Protein AF-A0AAV4ALD7-F1 (afdb_monomer_lite)

Radius of gyration: 32.78 Å; chains: 1; bounding box: 71×71×88 Å

Structure (mmCIF, N/CA/C/O backbone):
data_AF-A0AAV4ALD7-F1
#
_entry.id   AF-A0AAV4ALD7-F1
#
loop_
_atom_site.group_PDB
_atom_site.id
_atom_site.type_symbol
_atom_site.label_atom_id
_atom_site.label_alt_id
_atom_site.label_comp_id
_atom_site.label_asym_id
_atom_site.label_entity_id
_atom_site.label_seq_id
_atom_site.pdbx_PDB_ins_code
_atom_site.Cartn_x
_atom_site.Cartn_y
_atom_site.Cartn_z
_atom_site.occupancy
_atom_site.B_iso_or_equiv
_atom_site.auth_seq_id
_atom_site.auth_comp_id
_atom_site.auth_asym_id
_atom_site.auth_atom_id
_atom_site.pdbx_PDB_model_num
ATOM 1 N N . PHE A 1 1 ? 18.899 -15.306 -12.372 1.00 67.69 1 PHE A N 1
ATOM 2 C CA . PHE A 1 1 ? 19.197 -15.060 -13.792 1.00 67.69 1 PHE A CA 1
ATOM 3 C C . PHE A 1 1 ? 18.171 -14.079 -14.320 1.00 67.69 1 PHE A C 1
ATOM 5 O O . PHE A 1 1 ? 17.026 -14.132 -13.885 1.00 67.69 1 PHE A O 1
ATOM 12 N N . ASP A 1 2 ? 18.614 -13.166 -15.168 1.00 86.50 2 ASP A N 1
ATOM 13 C CA . ASP A 1 2 ? 18.014 -11.850 -15.392 1.00 86.50 2 ASP A CA 1
ATOM 14 C C . ASP A 1 2 ? 18.180 -11.385 -16.850 1.00 86.50 2 ASP A C 1
ATOM 16 O O . ASP A 1 2 ? 18.293 -10.198 -17.130 1.00 86.50 2 ASP A O 1
ATOM 20 N N . VAL A 1 3 ? 18.174 -12.320 -17.805 1.00 91.00 3 VAL A N 1
ATOM 21 C CA . VAL A 1 3 ? 18.234 -12.012 -19.242 1.00 91.00 3 VAL A CA 1
ATOM 22 C C . VAL A 1 3 ? 17.095 -12.696 -19.991 1.00 91.00 3 VAL A C 1
ATOM 24 O O . VAL A 1 3 ? 16.814 -13.871 -19.757 1.00 91.00 3 VAL A O 1
ATOM 27 N N . ILE A 1 4 ? 16.461 -11.970 -20.916 1.00 90.00 4 ILE A N 1
ATOM 28 C CA . ILE A 1 4 ? 15.483 -12.504 -21.873 1.00 90.00 4 ILE A CA 1
ATOM 29 C C . ILE A 1 4 ? 15.933 -12.158 -23.286 1.00 90.00 4 ILE A C 1
ATOM 31 O O . ILE A 1 4 ? 16.221 -11.005 -23.602 1.00 90.00 4 ILE A O 1
ATOM 35 N N . LEU A 1 5 ? 15.951 -13.165 -24.153 1.00 91.56 5 LEU A N 1
ATOM 36 C CA . LEU A 1 5 ? 16.141 -12.985 -25.587 1.00 91.56 5 LEU A CA 1
ATOM 37 C C . LEU A 1 5 ? 14.767 -12.840 -26.218 1.00 91.56 5 LEU A C 1
ATOM 39 O O . LEU A 1 5 ? 13.973 -13.741 -26.036 1.00 91.56 5 LEU A O 1
ATOM 43 N N . THR A 1 6 ? 14.472 -11.759 -26.933 1.00 88.81 6 THR A N 1
ATOM 44 C CA . THR A 1 6 ? 13.178 -11.541 -27.616 1.00 88.81 6 THR A CA 1
ATOM 45 C C . THR A 1 6 ? 13.263 -11.729 -29.129 1.00 88.81 6 THR A C 1
ATOM 47 O O . THR A 1 6 ? 12.237 -11.809 -29.801 1.00 88.81 6 THR A O 1
ATOM 50 N N . GLY A 1 7 ? 14.480 -11.796 -29.679 1.00 85.88 7 GLY A N 1
ATOM 51 C CA . GLY A 1 7 ? 14.740 -12.060 -31.094 1.00 85.88 7 GLY A CA 1
ATOM 52 C C . GLY A 1 7 ? 15.289 -13.458 -31.347 1.00 85.88 7 GLY A C 1
ATOM 53 O O . GLY A 1 7 ? 16.032 -14.007 -30.536 1.00 85.88 7 GLY A O 1
ATOM 54 N N . GLY A 1 8 ? 14.962 -14.012 -32.516 1.00 88.44 8 GLY A N 1
ATOM 55 C CA . GLY A 1 8 ? 15.614 -15.216 -33.029 1.00 88.44 8 GLY A CA 1
ATOM 56 C C . GLY A 1 8 ? 17.069 -14.964 -33.442 1.00 88.44 8 GLY A C 1
ATOM 57 O O . GLY A 1 8 ? 17.520 -13.820 -33.546 1.00 88.44 8 GLY A O 1
ATOM 58 N N . LYS A 1 9 ? 17.799 -16.050 -33.727 1.00 93.44 9 LYS A N 1
ATOM 59 C CA . LYS A 1 9 ? 19.222 -15.993 -34.103 1.00 93.44 9 LYS A CA 1
ATOM 60 C C . LYS A 1 9 ? 19.475 -15.082 -35.312 1.00 93.44 9 LYS A C 1
ATOM 62 O O . LYS A 1 9 ? 20.440 -14.327 -35.298 1.00 93.44 9 LYS A O 1
ATOM 67 N N . GLU A 1 10 ? 18.612 -15.116 -36.328 1.00 95.69 10 GLU A N 1
ATOM 68 C CA . GLU A 1 10 ? 18.765 -14.310 -37.542 1.00 95.69 10 GLU A CA 1
ATOM 69 C C . GLU A 1 10 ? 18.680 -12.814 -37.227 1.00 95.69 10 GLU A C 1
ATOM 71 O O . GLU A 1 10 ? 19.562 -12.059 -37.623 1.00 95.69 10 GLU A O 1
ATOM 76 N N . ALA A 1 11 ? 17.687 -12.397 -36.436 1.00 92.94 11 ALA A N 1
ATOM 77 C CA . ALA A 1 11 ? 17.490 -10.994 -36.069 1.00 92.94 11 ALA A CA 1
ATOM 78 C C . ALA A 1 11 ? 18.671 -10.431 -35.260 1.00 92.94 11 ALA A C 1
ATOM 80 O O . ALA A 1 11 ? 19.130 -9.316 -35.515 1.00 92.94 11 ALA A O 1
ATOM 81 N N . ILE A 1 12 ? 19.199 -11.218 -34.315 1.00 96.12 12 ILE A N 1
ATOM 82 C CA . ILE A 1 12 ? 20.374 -10.840 -33.516 1.00 96.12 12 ILE A CA 1
ATOM 83 C C . ILE A 1 12 ? 21.603 -10.657 -34.418 1.00 96.12 12 ILE A C 1
ATOM 85 O O . ILE A 1 12 ? 22.307 -9.651 -34.308 1.00 96.12 12 ILE A O 1
ATOM 89 N N . LEU A 1 13 ? 21.844 -11.598 -35.337 1.00 96.56 13 LEU A N 1
ATOM 90 C CA . LEU A 1 13 ? 22.985 -11.542 -36.255 1.00 96.56 13 LEU A CA 1
ATOM 91 C C . LEU A 1 13 ? 22.868 -10.390 -37.260 1.00 96.56 13 LEU A C 1
ATOM 93 O O . LEU A 1 13 ? 23.860 -9.713 -37.527 1.00 96.56 13 LEU A O 1
ATOM 97 N N . GLU A 1 14 ? 21.669 -10.125 -37.781 1.00 96.31 14 GLU A N 1
ATOM 98 C CA . GLU A 1 14 ? 21.413 -8.994 -38.676 1.00 96.31 14 GLU A CA 1
ATOM 99 C C . GLU A 1 14 ? 21.674 -7.652 -37.992 1.00 96.31 14 GLU A C 1
ATOM 101 O O . GLU A 1 14 ? 22.271 -6.758 -38.596 1.00 96.31 14 GLU A O 1
ATOM 106 N N . LYS A 1 15 ? 21.261 -7.496 -36.729 1.00 96.81 15 LYS A N 1
ATOM 107 C CA . LYS A 1 15 ? 21.559 -6.284 -35.961 1.00 96.81 15 LYS A CA 1
ATOM 108 C C . LYS A 1 15 ? 23.041 -6.146 -35.678 1.00 96.81 15 LYS A C 1
ATOM 110 O O . LYS A 1 15 ? 23.595 -5.093 -35.969 1.00 96.81 15 LYS A O 1
ATOM 115 N N . PHE A 1 16 ? 23.700 -7.205 -35.210 1.00 97.56 16 PHE A N 1
ATOM 116 C CA . PHE A 1 16 ? 25.144 -7.185 -34.982 1.00 97.56 16 PHE A CA 1
ATOM 117 C C . PHE A 1 16 ? 25.924 -6.779 -36.245 1.00 97.56 16 PHE A C 1
ATOM 119 O O . PHE A 1 16 ? 26.803 -5.920 -36.178 1.00 97.56 16 PHE A O 1
ATOM 126 N N . ALA A 1 17 ? 25.549 -7.310 -37.413 1.00 96.44 17 ALA A N 1
ATOM 127 C CA . ALA A 1 17 ? 26.195 -6.981 -38.682 1.00 96.44 17 ALA A CA 1
ATOM 128 C C . ALA A 1 17 ? 26.111 -5.483 -39.045 1.00 96.44 17 ALA A C 1
ATOM 130 O O . ALA A 1 17 ? 27.055 -4.947 -39.626 1.00 96.44 17 ALA A O 1
ATOM 131 N N . LYS A 1 18 ? 25.031 -4.778 -38.668 1.00 96.31 18 LYS A N 1
ATOM 132 C CA . LYS A 1 18 ? 24.865 -3.331 -38.933 1.00 96.31 18 LYS A CA 1
ATOM 133 C C . LYS A 1 18 ? 25.866 -2.457 -38.180 1.00 96.31 18 LYS A C 1
ATOM 135 O O . LYS A 1 18 ? 26.159 -1.355 -38.637 1.00 96.31 18 LYS A O 1
ATOM 140 N N . TYR A 1 19 ? 26.384 -2.925 -37.045 1.00 96.06 19 TYR A N 1
ATOM 141 C CA . TYR A 1 19 ? 27.338 -2.154 -36.250 1.00 96.06 19 TYR A CA 1
ATOM 142 C C . TYR A 1 19 ? 28.732 -2.120 -36.868 1.00 96.06 19 TYR A C 1
ATOM 144 O O . TYR A 1 19 ? 29.520 -1.261 -36.471 1.00 96.06 19 TYR A O 1
ATOM 152 N N . ASP A 1 20 ? 29.060 -3.015 -37.810 1.00 95.94 20 ASP A N 1
ATOM 153 C CA . ASP A 1 20 ? 30.418 -3.164 -38.355 1.00 95.94 20 ASP A CA 1
ATOM 154 C C . ASP A 1 20 ? 31.472 -3.196 -37.226 1.00 95.94 20 ASP A C 1
ATOM 156 O O . ASP A 1 20 ? 32.446 -2.437 -37.198 1.00 95.94 20 ASP A O 1
ATOM 160 N N . ALA A 1 21 ? 31.178 -3.981 -36.190 1.00 97.00 21 ALA A N 1
ATOM 161 C CA . ALA A 1 21 ? 32.011 -4.174 -35.011 1.00 97.00 21 ALA A CA 1
ATOM 162 C C . ALA A 1 21 ? 32.606 -5.584 -35.043 1.00 97.00 21 ALA A C 1
ATOM 164 O O . ALA A 1 21 ? 31.984 -6.505 -35.578 1.00 97.00 21 ALA A O 1
ATOM 165 N N . ARG A 1 22 ? 33.787 -5.781 -34.442 1.00 97.69 22 ARG A N 1
ATOM 166 C CA . ARG A 1 22 ? 34.247 -7.155 -34.158 1.00 97.69 22 ARG A CA 1
ATOM 167 C C . ARG A 1 22 ? 33.756 -7.640 -32.799 1.00 97.69 22 ARG A C 1
ATOM 169 O O . ARG A 1 22 ? 33.481 -8.828 -32.664 1.00 97.69 22 ARG A O 1
ATOM 176 N N . ILE A 1 23 ? 33.595 -6.718 -31.847 1.00 98.19 23 ILE A N 1
ATOM 177 C CA . ILE A 1 23 ? 32.934 -6.934 -30.558 1.00 98.19 23 ILE A CA 1
ATOM 178 C C . ILE A 1 23 ? 31.964 -5.773 -30.307 1.00 98.19 23 ILE A C 1
ATOM 180 O O . ILE A 1 23 ? 32.340 -4.604 -30.420 1.00 98.19 23 ILE A O 1
ATOM 184 N N . LEU A 1 24 ? 30.723 -6.094 -29.961 1.00 98.31 24 LEU A N 1
ATOM 185 C CA . LEU A 1 24 ? 29.678 -5.151 -29.587 1.00 98.31 24 LEU A CA 1
ATOM 186 C C . LEU A 1 24 ? 29.223 -5.450 -28.158 1.00 98.31 24 LEU A C 1
ATOM 188 O O . LEU A 1 24 ? 28.706 -6.535 -27.895 1.00 98.31 24 LEU A O 1
ATOM 192 N N . PHE A 1 25 ? 29.402 -4.483 -27.263 1.00 98.19 25 PHE A N 1
ATOM 193 C CA . PHE A 1 25 ? 28.869 -4.529 -25.901 1.00 98.19 25 PHE A CA 1
ATOM 194 C C . PHE A 1 25 ? 27.512 -3.835 -25.817 1.00 98.19 25 PHE A C 1
ATOM 196 O O . PHE A 1 25 ? 27.243 -2.901 -26.580 1.00 98.19 25 PHE A O 1
ATOM 203 N N . GLY A 1 26 ? 26.695 -4.249 -24.849 1.00 96.25 26 GLY A N 1
ATOM 204 C CA . GLY A 1 26 ? 25.579 -3.444 -24.375 1.00 96.25 26 GLY A CA 1
ATOM 205 C C . GLY A 1 26 ? 26.047 -2.096 -23.824 1.00 96.25 26 GLY A C 1
ATOM 206 O O . GLY A 1 26 ? 27.230 -1.891 -23.526 1.00 96.25 26 GLY A O 1
ATOM 207 N N . ALA A 1 27 ? 25.108 -1.162 -23.723 1.00 95.06 27 ALA A N 1
ATOM 208 C CA . ALA A 1 27 ? 25.347 0.148 -23.146 1.00 95.06 27 ALA A CA 1
ATOM 209 C C . ALA A 1 27 ? 24.378 0.429 -21.991 1.00 95.06 27 ALA A C 1
ATOM 211 O O . ALA A 1 27 ? 23.281 -0.127 -21.944 1.00 95.06 27 ALA A O 1
ATOM 212 N N . ASP A 1 28 ? 24.800 1.302 -21.081 1.00 91.25 28 ASP A N 1
ATOM 213 C CA . ASP A 1 28 ? 24.053 1.735 -19.903 1.00 91.25 28 ASP A CA 1
ATOM 214 C C . ASP A 1 28 ? 24.114 3.266 -19.755 1.00 91.25 28 ASP A C 1
ATOM 216 O O . ASP A 1 28 ? 24.998 3.954 -20.294 1.00 91.25 28 ASP A O 1
ATOM 220 N N . GLU A 1 29 ? 23.163 3.806 -19.001 1.00 88.62 29 GLU A N 1
ATOM 221 C CA . GLU A 1 29 ? 23.098 5.221 -18.639 1.00 88.62 29 GLU A CA 1
ATOM 222 C C . GLU A 1 29 ? 24.019 5.567 -17.474 1.00 88.62 29 GLU A C 1
ATOM 224 O O . GLU A 1 29 ? 24.411 6.724 -17.308 1.00 88.62 29 GLU A O 1
ATOM 229 N N . VAL A 1 30 ? 24.403 4.567 -16.679 1.00 89.69 30 VAL A N 1
ATOM 230 C CA . VAL A 1 30 ? 25.193 4.757 -15.466 1.00 89.69 30 VAL A CA 1
ATOM 231 C C . VAL A 1 30 ? 26.612 4.222 -15.654 1.00 89.69 30 VAL A C 1
ATOM 233 O O . VAL A 1 30 ? 26.832 3.064 -15.995 1.00 89.69 30 VAL A O 1
ATOM 236 N N . CYS A 1 31 ? 27.613 5.060 -15.370 1.00 93.00 31 CYS A N 1
ATOM 237 C CA . CYS A 1 31 ? 29.008 4.622 -15.309 1.00 93.00 31 CYS A CA 1
ATOM 238 C C . CYS A 1 31 ? 29.258 3.889 -13.984 1.00 93.00 31 CYS A C 1
ATOM 240 O O . CYS A 1 31 ? 29.458 4.527 -12.949 1.00 93.00 31 CYS A O 1
ATOM 242 N N . TRP A 1 32 ? 29.251 2.557 -14.021 1.00 89.81 32 TRP A N 1
ATOM 243 C CA . TRP A 1 32 ? 29.437 1.687 -12.857 1.00 89.81 32 TRP A CA 1
ATOM 244 C C . TRP A 1 32 ? 30.583 0.677 -13.096 1.00 89.81 32 TRP A C 1
ATOM 246 O O . TRP A 1 32 ? 30.789 0.258 -14.238 1.00 89.81 32 TRP A O 1
ATOM 256 N N . PRO A 1 33 ? 31.349 0.262 -12.063 1.00 90.00 33 PRO A N 1
ATOM 257 C CA . PRO A 1 33 ? 31.286 0.703 -10.661 1.00 90.00 33 PRO A CA 1
ATOM 258 C C . PRO A 1 33 ? 32.025 2.014 -10.366 1.00 90.00 33 PRO A C 1
ATOM 260 O O . PRO A 1 33 ? 31.729 2.662 -9.366 1.00 90.00 33 PRO A O 1
ATOM 263 N N . ASP A 1 34 ? 32.976 2.413 -11.212 1.00 92.62 34 ASP A N 1
ATOM 264 C CA . ASP A 1 34 ? 33.804 3.602 -10.995 1.00 92.62 34 ASP A CA 1
ATOM 265 C C . ASP A 1 34 ? 33.321 4.774 -11.860 1.00 92.62 34 ASP A C 1
ATOM 267 O O . ASP A 1 34 ? 33.643 4.886 -13.048 1.00 92.62 34 ASP A O 1
ATOM 271 N N . SER A 1 35 ? 32.553 5.675 -11.249 1.00 93.75 35 SER A N 1
ATOM 272 C CA . SER A 1 35 ? 32.015 6.865 -11.914 1.00 93.75 35 SER A CA 1
ATOM 273 C C . SER A 1 35 ? 33.096 7.867 -12.336 1.00 93.75 35 SER A C 1
ATOM 275 O O . SER A 1 35 ? 32.857 8.668 -13.241 1.00 93.75 35 SER A O 1
ATOM 277 N N . SER A 1 36 ? 34.311 7.797 -11.772 1.00 96.12 36 SER A N 1
ATOM 278 C CA . SER A 1 36 ? 35.429 8.671 -12.165 1.00 96.12 36 SER A CA 1
ATOM 279 C C . SER A 1 36 ? 35.930 8.399 -13.590 1.00 96.12 36 SER A C 1
ATOM 281 O O . SER A 1 36 ? 36.627 9.222 -14.190 1.00 96.12 36 SER A O 1
ATOM 283 N N . LEU A 1 37 ? 35.556 7.254 -14.171 1.00 96.00 37 LEU A N 1
ATOM 284 C CA . LEU A 1 37 ? 35.906 6.883 -15.539 1.00 96.00 37 LEU A CA 1
ATOM 285 C C . LEU A 1 37 ? 34.983 7.510 -16.593 1.00 96.00 37 LEU A C 1
ATOM 287 O O . LEU A 1 37 ? 35.321 7.460 -17.778 1.00 96.00 37 LEU A O 1
ATOM 291 N N . ALA A 1 38 ? 33.869 8.136 -16.195 1.00 96.06 38 ALA A N 1
ATOM 292 C CA . ALA A 1 38 ? 32.847 8.652 -17.107 1.00 96.06 38 ALA A CA 1
ATOM 293 C C . ALA A 1 38 ? 33.409 9.614 -18.173 1.00 96.06 38 ALA A C 1
ATOM 295 O O . ALA A 1 38 ? 33.054 9.530 -19.351 1.00 96.06 38 ALA A O 1
ATOM 296 N N . ASP A 1 39 ? 34.356 10.480 -17.805 1.00 96.12 39 ASP A N 1
ATOM 297 C CA . ASP A 1 39 ? 34.965 11.446 -18.730 1.00 96.12 39 ASP A CA 1
ATOM 298 C C . ASP A 1 39 ? 35.895 10.810 -19.771 1.00 96.12 39 ASP A C 1
ATOM 300 O O . ASP A 1 39 ? 36.178 11.414 -20.809 1.00 96.12 39 ASP A O 1
ATOM 304 N N . LYS A 1 40 ? 36.347 9.572 -19.537 1.00 96.56 40 LYS A N 1
ATOM 305 C CA . LYS A 1 40 ? 37.209 8.833 -20.471 1.00 96.56 40 LYS A CA 1
ATOM 306 C C . LYS A 1 40 ? 36.415 8.179 -21.605 1.00 96.56 40 LYS A C 1
ATOM 308 O O . LYS A 1 40 ? 36.999 7.858 -22.645 1.00 96.56 40 LYS A O 1
ATOM 313 N N . TYR A 1 41 ? 35.105 7.993 -21.433 1.00 97.56 41 TYR A N 1
ATOM 314 C CA . TYR A 1 41 ? 34.237 7.443 -22.470 1.00 97.56 41 TYR A CA 1
ATOM 315 C C . TYR A 1 41 ? 34.092 8.415 -23.652 1.00 97.56 41 TYR A C 1
ATOM 317 O O . TYR A 1 41 ? 34.014 9.632 -23.445 1.00 97.56 41 TYR A O 1
ATOM 325 N N . PRO A 1 42 ? 34.004 7.923 -24.903 1.00 95.38 42 PRO A N 1
ATOM 326 C CA . PRO A 1 42 ? 33.602 8.749 -26.040 1.00 95.38 42 PRO A CA 1
ATOM 327 C C . PRO A 1 42 ? 32.274 9.469 -25.764 1.00 95.38 42 PRO A C 1
ATOM 329 O O . PRO A 1 42 ? 31.431 8.971 -25.020 1.00 95.38 42 PRO A O 1
ATOM 332 N N . ARG A 1 43 ? 32.090 10.661 -26.339 1.00 94.56 43 ARG A N 1
ATOM 333 C CA . ARG A 1 43 ? 30.792 11.347 -26.284 1.00 94.56 43 ARG A CA 1
ATOM 334 C C . ARG A 1 43 ? 29.830 10.693 -27.272 1.00 94.56 43 ARG A C 1
ATOM 336 O O . ARG A 1 43 ? 30.235 10.373 -28.388 1.00 94.56 43 ARG A O 1
ATOM 343 N N . VAL A 1 44 ? 28.579 10.554 -26.856 1.00 93.69 44 VAL A N 1
ATOM 344 C CA . VAL A 1 44 ? 27.460 10.053 -27.664 1.00 93.69 44 VAL A CA 1
ATOM 345 C C . VAL A 1 44 ? 26.456 11.184 -27.896 1.00 93.69 44 VAL A C 1
ATOM 347 O O . VAL A 1 44 ? 26.579 12.252 -27.287 1.00 93.69 44 VAL A O 1
ATOM 350 N N . LYS A 1 45 ? 25.520 11.010 -28.831 1.00 91.50 45 LYS A N 1
ATOM 351 C CA . LYS A 1 45 ? 24.470 12.012 -29.078 1.00 91.50 45 LYS A CA 1
ATOM 352 C C . LYS A 1 45 ? 23.316 11.774 -28.121 1.00 91.50 45 LYS A C 1
ATOM 354 O O . LYS A 1 45 ? 22.987 10.629 -27.878 1.00 91.50 45 LYS A O 1
ATOM 359 N N . GLU A 1 46 ? 22.645 12.819 -27.654 1.00 81.69 46 GLU A N 1
ATOM 360 C CA . GLU A 1 46 ? 21.360 12.614 -26.982 1.00 81.69 46 GLU A CA 1
ATOM 361 C C . GLU A 1 46 ? 20.349 12.028 -27.990 1.00 81.69 46 GLU A C 1
ATOM 363 O O . GLU A 1 46 ? 20.240 12.567 -29.100 1.00 81.69 46 GLU A O 1
ATOM 368 N N . PRO A 1 47 ? 19.630 10.939 -27.659 1.00 85.19 47 PRO A N 1
ATOM 369 C CA . PRO A 1 47 ? 19.451 10.382 -26.316 1.00 85.19 47 PRO A CA 1
ATOM 370 C C . PRO A 1 47 ? 20.112 8.991 -26.111 1.00 85.19 47 PRO A C 1
ATOM 372 O O . PRO A 1 47 ? 19.490 8.065 -25.601 1.00 85.19 47 PRO A O 1
ATOM 375 N N . GLU A 1 48 ? 21.342 8.807 -26.586 1.00 90.81 48 GLU A N 1
ATOM 376 C CA . GLU A 1 48 ? 22.084 7.539 -26.572 1.00 90.81 48 GLU A CA 1
ATOM 377 C C . GLU A 1 48 ? 22.749 7.224 -25.214 1.00 90.81 48 GLU A C 1
ATOM 379 O O . GLU A 1 48 ? 23.253 8.108 -24.521 1.00 90.81 48 GLU A O 1
ATOM 384 N N . MET A 1 49 ? 22.833 5.935 -24.879 1.00 92.00 49 MET A N 1
ATOM 385 C CA . MET A 1 49 ? 23.515 5.385 -23.704 1.00 92.00 49 MET A CA 1
ATOM 386 C C . MET A 1 49 ? 25.035 5.394 -23.906 1.00 92.00 49 MET A C 1
ATOM 388 O O . MET A 1 49 ? 25.544 4.987 -24.954 1.00 92.00 49 MET A O 1
ATOM 392 N N . ARG A 1 50 ? 25.788 5.872 -22.911 1.00 94.62 50 ARG A N 1
ATOM 393 C CA . ARG A 1 50 ? 27.214 6.209 -23.082 1.00 94.62 50 ARG A CA 1
ATOM 394 C C . ARG A 1 50 ? 28.181 5.169 -22.525 1.00 94.62 50 ARG A C 1
ATOM 396 O O . ARG A 1 50 ? 29.316 5.091 -23.006 1.00 94.62 50 ARG A O 1
ATOM 403 N N . TYR A 1 51 ? 27.784 4.441 -21.490 1.00 96.19 51 TYR A N 1
ATOM 404 C CA . TYR A 1 51 ? 28.697 3.617 -20.698 1.00 96.19 51 TYR A CA 1
ATOM 405 C C . TYR A 1 51 ? 28.548 2.146 -21.069 1.00 96.19 51 TYR A C 1
ATOM 407 O O . TYR A 1 51 ? 27.521 1.754 -21.600 1.00 96.19 51 TYR A O 1
ATOM 415 N N . LEU A 1 52 ? 29.592 1.344 -20.866 1.00 96.44 52 LEU A N 1
ATOM 416 C CA . LEU A 1 52 ? 29.573 -0.083 -21.199 1.00 96.44 52 LEU A CA 1
ATOM 417 C C . LEU A 1 52 ? 28.666 -0.845 -20.220 1.00 96.44 52 LEU A C 1
ATOM 419 O O . LEU A 1 52 ? 28.705 -0.550 -19.031 1.00 96.44 52 LEU A O 1
ATOM 423 N N . ASP A 1 53 ? 27.929 -1.848 -20.698 1.00 93.88 53 ASP A N 1
ATOM 424 C CA . ASP A 1 53 ? 27.297 -2.898 -19.881 1.00 93.88 53 ASP A CA 1
ATOM 425 C C . ASP A 1 53 ? 27.917 -4.258 -20.244 1.00 93.88 53 ASP A C 1
ATOM 427 O O . ASP A 1 53 ? 27.889 -4.684 -21.401 1.00 93.88 53 ASP A O 1
ATOM 431 N N . ALA A 1 54 ? 28.511 -4.930 -19.261 1.00 93.00 54 ALA A N 1
ATOM 432 C CA . ALA A 1 54 ? 29.129 -6.243 -19.402 1.00 93.00 54 ALA A CA 1
ATOM 433 C C . ALA A 1 54 ? 28.125 -7.396 -19.279 1.00 93.00 54 ALA A C 1
ATOM 435 O O . ALA A 1 54 ? 28.484 -8.534 -19.580 1.00 93.00 54 ALA A O 1
ATOM 436 N N . GLY A 1 55 ? 26.872 -7.121 -18.902 1.00 89.56 55 GLY A N 1
ATOM 437 C CA . GLY A 1 55 ? 25.806 -8.121 -18.838 1.00 89.56 55 GLY A CA 1
ATOM 438 C C . GLY A 1 55 ? 25.453 -8.759 -20.183 1.00 89.56 55 GLY A C 1
ATOM 439 O O . GLY A 1 55 ? 24.843 -9.829 -20.222 1.00 89.56 55 GLY A O 1
ATOM 440 N N . GLY A 1 56 ? 25.870 -8.150 -21.299 1.00 92.50 56 GLY A N 1
ATOM 441 C CA . GLY A 1 56 ? 25.735 -8.737 -22.627 1.00 92.50 56 GLY A CA 1
ATOM 442 C C . GLY A 1 56 ? 26.710 -8.156 -23.648 1.00 92.50 56 GLY A C 1
ATOM 443 O O . GLY A 1 56 ? 26.843 -6.942 -23.792 1.00 92.50 56 GLY A O 1
ATOM 444 N N . PHE A 1 57 ? 27.368 -9.035 -24.403 1.00 96.31 57 PHE A N 1
ATOM 445 C CA . PHE A 1 57 ? 28.157 -8.672 -25.578 1.00 96.31 57 PHE A CA 1
ATOM 446 C C . PHE A 1 57 ? 28.150 -9.796 -26.619 1.00 96.31 57 PHE A C 1
ATOM 448 O O . PHE A 1 57 ? 27.927 -10.965 -26.305 1.00 96.31 57 PHE A O 1
ATOM 455 N N . ILE A 1 58 ? 28.391 -9.436 -27.878 1.00 97.62 58 ILE A N 1
ATOM 456 C CA . ILE A 1 58 ? 28.490 -10.353 -29.021 1.00 97.62 58 ILE A CA 1
ATOM 457 C C . ILE A 1 58 ? 29.701 -9.973 -29.874 1.00 97.62 58 ILE A C 1
ATOM 459 O O . ILE A 1 58 ? 30.060 -8.803 -29.982 1.00 97.62 58 ILE A O 1
ATOM 463 N N . GLY A 1 59 ? 30.346 -10.950 -30.497 1.00 97.12 59 GLY A N 1
ATOM 464 C CA . GLY A 1 59 ? 31.528 -10.705 -31.309 1.00 97.12 59 GLY A CA 1
ATOM 465 C C . GLY A 1 59 ? 32.057 -11.963 -31.975 1.00 97.12 59 GLY A C 1
ATOM 466 O O . GLY A 1 59 ? 31.528 -13.060 -31.785 1.00 97.12 59 GLY A O 1
ATOM 467 N N . TYR A 1 60 ? 33.110 -11.799 -32.768 1.00 97.38 60 TYR A N 1
ATOM 468 C CA . TYR A 1 60 ? 33.801 -12.927 -33.382 1.00 97.38 60 TYR A CA 1
ATOM 469 C C . TYR A 1 60 ? 34.657 -13.659 -32.346 1.00 97.38 60 TYR A C 1
ATOM 471 O O . TYR A 1 60 ? 35.304 -13.048 -31.496 1.00 97.38 60 TYR A O 1
ATOM 479 N N . ALA A 1 61 ? 34.658 -14.990 -32.436 1.00 96.06 61 ALA A N 1
ATOM 480 C CA . ALA A 1 61 ? 35.314 -15.848 -31.455 1.00 96.06 61 ALA A CA 1
ATOM 481 C C . ALA A 1 61 ? 36.807 -15.532 -31.224 1.00 96.06 61 ALA A C 1
ATOM 483 O O . ALA A 1 61 ? 37.186 -15.492 -30.059 1.00 96.06 61 ALA A O 1
ATOM 484 N N . PRO A 1 62 ? 37.652 -15.268 -32.246 1.00 94.94 62 PRO A N 1
ATOM 485 C CA . PRO A 1 62 ? 39.076 -15.011 -32.015 1.00 94.94 62 PRO A CA 1
ATOM 486 C C . PRO A 1 62 ? 39.332 -13.825 -31.077 1.00 94.94 62 PRO A C 1
ATOM 488 O O . PRO A 1 62 ? 40.119 -13.946 -30.143 1.00 94.94 62 PRO A O 1
ATOM 491 N N . GLU A 1 63 ? 38.631 -12.708 -31.283 1.00 94.12 63 GLU A N 1
ATOM 492 C CA . GLU A 1 63 ? 38.786 -11.504 -30.461 1.00 94.12 63 GLU A CA 1
ATOM 493 C C . GLU A 1 63 ? 38.178 -11.676 -29.071 1.00 94.12 63 GLU A C 1
ATOM 495 O O . GLU A 1 63 ? 38.760 -11.216 -28.093 1.00 94.12 63 GLU A O 1
ATOM 500 N N . ILE A 1 64 ? 37.026 -12.349 -28.964 1.00 94.88 64 ILE A N 1
ATOM 501 C CA . ILE A 1 64 ? 36.429 -12.643 -27.655 1.00 94.88 64 ILE A CA 1
ATOM 502 C C . ILE A 1 64 ? 37.356 -13.546 -26.841 1.00 94.88 64 ILE A C 1
ATOM 504 O O . ILE A 1 64 ? 37.565 -13.270 -25.665 1.00 94.88 64 ILE A O 1
ATOM 508 N N . CYS A 1 65 ? 37.926 -14.593 -27.443 1.00 92.12 65 CYS A N 1
ATOM 509 C CA . CYS A 1 65 ? 38.859 -15.482 -26.756 1.00 92.12 65 CYS A CA 1
ATOM 510 C C . CYS A 1 65 ? 40.080 -14.714 -26.245 1.00 92.12 65 CYS A C 1
ATOM 512 O O . CYS A 1 65 ? 40.383 -14.803 -25.063 1.00 92.12 65 CYS A O 1
ATOM 514 N N . GLU A 1 66 ? 40.720 -13.893 -27.085 1.00 90.44 66 GLU A N 1
ATOM 515 C CA . GLU A 1 66 ? 41.878 -13.088 -26.669 1.00 90.44 66 GLU A CA 1
ATOM 516 C C . GLU A 1 66 ? 41.524 -12.112 -25.528 1.00 90.44 66 GLU A C 1
ATOM 518 O O . GLU A 1 66 ? 42.271 -11.974 -24.557 1.00 90.44 66 GLU A O 1
ATOM 523 N N . MET A 1 67 ? 40.353 -11.470 -25.610 1.00 92.31 67 MET A N 1
ATOM 524 C CA . MET A 1 67 ? 39.851 -10.547 -24.590 1.00 92.31 67 MET A CA 1
ATOM 525 C C . MET A 1 67 ? 39.546 -11.251 -23.257 1.00 92.31 67 MET A C 1
ATOM 527 O O . MET A 1 67 ? 39.868 -10.724 -22.195 1.00 92.31 67 MET A O 1
ATOM 531 N N . VAL A 1 68 ? 38.917 -12.428 -23.295 1.00 89.56 68 VAL A N 1
ATOM 532 C CA . VAL A 1 68 ? 38.497 -13.175 -22.098 1.00 89.56 68 VAL A CA 1
ATOM 533 C C . VAL A 1 68 ? 39.658 -13.951 -21.472 1.00 89.56 68 VAL A C 1
ATOM 535 O O . VAL A 1 68 ? 39.735 -14.022 -20.248 1.00 89.56 68 VAL A O 1
ATOM 538 N N . ASP A 1 69 ? 40.605 -14.468 -22.256 1.00 87.50 69 ASP A N 1
ATOM 539 C CA . ASP A 1 69 ? 41.828 -15.089 -21.724 1.00 87.50 69 ASP A CA 1
ATOM 540 C C . ASP A 1 69 ? 42.609 -14.091 -20.858 1.00 87.50 69 ASP A C 1
ATOM 542 O O . ASP A 1 69 ? 43.104 -14.428 -19.779 1.00 87.50 69 ASP A O 1
ATOM 546 N N . GLY A 1 70 ? 42.632 -12.822 -21.281 1.00 80.38 70 GLY A N 1
ATOM 547 C CA . GLY A 1 70 ? 43.139 -11.726 -20.469 1.00 80.38 70 GLY A CA 1
ATOM 548 C C . GLY A 1 70 ? 42.404 -11.590 -19.130 1.00 80.38 70 GLY A C 1
ATOM 549 O O . GLY A 1 70 ? 43.061 -11.374 -18.117 1.00 80.38 70 GLY A O 1
ATOM 550 N N . TYR A 1 71 ? 41.075 -11.739 -19.091 1.00 76.88 71 TYR A N 1
ATOM 551 C CA . TYR A 1 71 ? 40.268 -11.605 -17.868 1.00 76.88 71 TYR A CA 1
ATOM 552 C C . TYR A 1 71 ? 40.604 -12.688 -16.850 1.00 76.88 71 TYR A C 1
ATOM 554 O O . TYR A 1 71 ? 40.835 -12.386 -15.679 1.00 76.88 71 TYR A O 1
ATOM 562 N N . LEU A 1 72 ? 40.702 -13.935 -17.318 1.00 76.06 72 LEU A N 1
ATOM 563 C CA . LEU A 1 72 ? 41.028 -15.102 -16.494 1.00 76.06 72 LEU A CA 1
ATOM 564 C C . LEU A 1 72 ? 42.408 -14.995 -15.827 1.00 76.06 72 LEU A C 1
ATOM 566 O O . LEU A 1 72 ? 42.670 -15.683 -14.844 1.00 76.06 72 LEU A O 1
ATOM 570 N N . SER A 1 73 ? 43.281 -14.131 -16.350 1.00 73.19 73 SER A N 1
ATOM 571 C CA . SER A 1 73 ? 44.603 -13.843 -15.788 1.00 73.19 73 SER A CA 1
ATOM 572 C C . SER A 1 73 ? 44.626 -12.695 -14.765 1.00 73.19 73 SER A C 1
ATOM 574 O O . SER A 1 73 ? 45.701 -12.333 -14.287 1.00 73.19 73 SER A O 1
ATOM 576 N N . THR A 1 74 ? 43.470 -12.108 -14.424 1.00 72.88 74 THR A N 1
ATOM 577 C CA . THR A 1 74 ? 43.362 -10.976 -13.487 1.00 72.88 74 THR A CA 1
ATOM 578 C C . THR A 1 74 ? 42.729 -11.352 -12.146 1.00 72.88 74 THR A C 1
ATOM 580 O O . THR A 1 74 ? 41.854 -12.206 -12.081 1.00 72.88 74 THR A O 1
ATOM 583 N N . ASP A 1 75 ? 43.110 -10.635 -11.083 1.00 72.56 75 ASP A N 1
ATOM 584 C CA . ASP A 1 75 ? 42.548 -10.791 -9.727 1.00 72.56 75 ASP A CA 1
ATOM 585 C C . ASP A 1 75 ? 41.262 -9.960 -9.491 1.00 72.56 75 ASP A C 1
ATOM 587 O O . ASP A 1 75 ? 40.800 -9.821 -8.356 1.00 72.56 75 ASP A O 1
ATOM 591 N N . THR A 1 76 ? 40.685 -9.338 -10.531 1.00 70.75 76 THR A N 1
ATOM 592 C CA . THR A 1 76 ? 39.500 -8.479 -10.358 1.00 70.75 76 THR A CA 1
ATOM 593 C C . THR A 1 76 ? 38.229 -9.302 -10.176 1.00 70.75 76 THR A C 1
ATOM 595 O O . THR A 1 76 ? 37.886 -10.155 -10.989 1.00 70.75 76 THR A O 1
ATOM 598 N N . VAL A 1 77 ? 37.476 -8.983 -9.125 1.00 69.94 77 VAL A N 1
ATOM 599 C CA . VAL A 1 77 ? 36.199 -9.639 -8.800 1.00 69.94 77 VAL A CA 1
ATOM 600 C C . VAL A 1 77 ? 35.016 -9.067 -9.595 1.00 69.94 77 VAL A C 1
ATOM 602 O O . VAL A 1 77 ? 33.930 -9.637 -9.558 1.00 69.94 77 VAL A O 1
ATOM 605 N N . TYR A 1 78 ? 35.217 -7.949 -10.305 1.00 81.75 78 TYR A N 1
ATOM 606 C CA . TYR A 1 78 ? 34.186 -7.263 -11.090 1.00 81.75 78 TYR A CA 1
ATOM 607 C C . TYR A 1 78 ? 34.507 -7.345 -12.585 1.00 81.75 78 TYR A C 1
ATOM 609 O O . TYR A 1 78 ? 35.376 -6.628 -13.091 1.00 81.75 78 TYR A O 1
ATOM 617 N N . ASP A 1 79 ? 33.777 -8.205 -13.283 1.00 88.62 79 ASP A N 1
ATOM 618 C CA . ASP A 1 79 ? 33.761 -8.346 -14.741 1.00 88.62 79 ASP A CA 1
ATOM 619 C C . ASP A 1 79 ? 33.500 -7.008 -15.457 1.00 88.62 79 ASP A C 1
ATOM 621 O O . ASP A 1 79 ? 34.266 -6.608 -16.335 1.00 88.62 79 ASP A O 1
ATOM 625 N N . GLN A 1 80 ? 32.498 -6.248 -15.013 1.00 92.81 80 GLN A N 1
ATOM 626 C CA . GLN A 1 80 ? 32.157 -4.932 -15.558 1.00 92.81 80 GLN A CA 1
ATOM 627 C C . GLN A 1 80 ? 33.350 -3.963 -15.594 1.00 92.81 80 GLN A C 1
ATOM 629 O O . GLN A 1 80 ? 33.578 -3.270 -16.592 1.00 92.81 80 GLN A O 1
ATOM 634 N N . LEU A 1 81 ? 34.121 -3.894 -14.503 1.00 92.75 81 LEU A N 1
ATOM 635 C CA . LEU A 1 81 ? 35.258 -2.977 -14.400 1.00 92.75 81 LEU A CA 1
ATOM 636 C C . LEU A 1 81 ? 36.395 -3.403 -15.336 1.00 92.75 81 LEU A C 1
ATOM 638 O O . LEU A 1 81 ? 37.032 -2.555 -15.963 1.00 92.75 81 LEU A O 1
ATOM 642 N N . TYR A 1 82 ? 36.611 -4.713 -15.477 1.00 94.06 82 TYR A N 1
ATOM 643 C CA . TYR A 1 82 ? 37.588 -5.255 -16.414 1.00 94.06 82 TYR A CA 1
ATOM 644 C C . TYR A 1 82 ? 37.275 -4.847 -17.859 1.00 94.06 82 TYR A C 1
ATOM 646 O O . TYR A 1 82 ? 38.104 -4.211 -18.520 1.00 94.06 82 TYR A O 1
ATOM 654 N N . TYR A 1 83 ? 36.058 -5.131 -18.333 1.00 95.56 83 TYR A N 1
ATOM 655 C CA . TYR A 1 83 ? 35.659 -4.794 -19.703 1.00 95.56 83 TYR A CA 1
ATOM 656 C C . TYR A 1 83 ? 35.603 -3.279 -19.936 1.00 95.56 83 TYR A C 1
ATOM 658 O O . TYR A 1 83 ? 35.985 -2.804 -21.007 1.00 95.56 83 TYR A O 1
ATOM 666 N N . THR A 1 84 ? 35.246 -2.496 -18.912 1.00 95.94 84 THR A N 1
ATOM 667 C CA . THR A 1 84 ? 35.353 -1.029 -18.942 1.00 95.94 84 THR A CA 1
ATOM 668 C C . THR A 1 84 ? 36.789 -0.578 -19.230 1.00 95.94 84 THR A C 1
ATOM 670 O O . THR A 1 84 ? 37.012 0.250 -20.116 1.00 95.94 84 THR A O 1
ATOM 673 N N . HIS A 1 85 ? 37.791 -1.126 -18.537 1.00 94.56 85 HIS A N 1
ATOM 674 C CA . HIS A 1 85 ? 39.191 -0.765 -18.779 1.00 94.56 85 HIS A CA 1
ATOM 675 C C . HIS A 1 85 ? 39.674 -1.153 -20.179 1.00 94.56 85 HIS A C 1
ATOM 677 O O . HIS A 1 85 ? 40.404 -0.374 -20.800 1.00 94.56 85 HIS A O 1
ATOM 683 N N . ILE A 1 86 ? 39.231 -2.297 -20.705 1.00 94.62 86 ILE A N 1
ATOM 684 C CA . ILE A 1 86 ? 39.510 -2.695 -22.090 1.00 94.62 86 ILE A CA 1
ATOM 685 C C . ILE A 1 86 ? 38.920 -1.692 -23.075 1.00 94.62 86 ILE A C 1
ATOM 687 O O . ILE A 1 86 ? 39.635 -1.193 -23.944 1.00 94.62 86 ILE A O 1
ATOM 691 N N . PHE A 1 87 ? 37.642 -1.346 -22.925 1.00 97.31 87 PHE A N 1
ATOM 692 C CA . PHE A 1 87 ? 36.981 -0.405 -23.824 1.00 97.31 87 PHE A CA 1
ATOM 693 C C . PHE A 1 87 ? 37.603 1.002 -23.770 1.00 97.31 87 PHE A C 1
ATOM 695 O O . PHE A 1 87 ? 37.687 1.707 -24.782 1.00 97.31 87 PHE A O 1
ATOM 702 N N . LEU A 1 88 ? 38.069 1.431 -22.596 1.00 96.81 88 LEU A N 1
ATOM 703 C CA . LEU A 1 88 ? 38.741 2.720 -22.422 1.00 96.81 88 LEU A CA 1
ATOM 704 C C . LEU A 1 88 ? 40.192 2.719 -22.925 1.00 96.81 88 LEU A C 1
ATOM 706 O O . LEU A 1 88 ? 40.735 3.789 -23.228 1.00 96.81 88 LEU A O 1
ATOM 710 N N . ASN A 1 89 ? 40.818 1.550 -23.076 1.00 96.19 89 ASN A N 1
ATOM 711 C CA . ASN A 1 89 ? 42.119 1.425 -23.717 1.00 96.19 89 ASN A CA 1
ATOM 712 C C . ASN A 1 89 ? 41.977 1.639 -25.232 1.00 96.19 89 ASN A C 1
ATOM 714 O O . ASN A 1 89 ? 41.513 0.776 -25.973 1.00 96.19 89 ASN A O 1
ATOM 718 N N . ARG A 1 90 ? 42.423 2.805 -25.715 1.00 94.88 90 ARG A N 1
ATOM 719 C CA . ARG A 1 90 ? 42.305 3.190 -27.132 1.00 94.88 90 ARG A CA 1
ATOM 720 C C . ARG A 1 90 ? 42.981 2.212 -28.094 1.00 94.88 90 ARG A C 1
ATOM 722 O O . ARG A 1 90 ? 42.492 2.071 -29.211 1.00 94.88 90 ARG A O 1
ATOM 729 N N . VAL A 1 91 ? 44.081 1.577 -27.682 1.00 95.44 91 VAL A N 1
ATOM 730 C CA . VAL A 1 91 ? 44.818 0.625 -28.525 1.00 95.44 91 VAL A CA 1
ATOM 731 C C . VAL A 1 91 ? 43.989 -0.640 -28.704 1.00 95.44 91 VAL A C 1
ATOM 733 O O . VAL A 1 91 ? 43.682 -0.998 -29.837 1.00 95.44 91 VAL A O 1
ATOM 736 N N . LEU A 1 92 ? 43.539 -1.243 -27.599 1.00 94.00 92 LEU A N 1
ATOM 737 C CA . LEU A 1 92 ? 42.725 -2.462 -27.629 1.00 94.00 92 LEU A CA 1
ATOM 738 C C . LEU A 1 92 ? 41.363 -2.222 -28.289 1.00 94.00 92 LEU A C 1
ATOM 740 O O . LEU A 1 92 ? 40.964 -2.986 -29.164 1.00 94.00 92 LEU A O 1
ATOM 744 N N . ARG A 1 93 ? 40.685 -1.110 -27.964 1.00 95.56 93 ARG A N 1
ATOM 745 C CA . ARG A 1 93 ? 39.408 -0.743 -28.597 1.00 95.56 93 ARG A CA 1
ATOM 746 C C . ARG A 1 93 ? 39.525 -0.631 -30.115 1.00 95.56 93 ARG A C 1
ATOM 748 O O . ARG A 1 93 ? 38.609 -1.041 -30.820 1.00 95.56 93 ARG A O 1
ATOM 755 N N . HIS A 1 94 ? 40.621 -0.063 -30.621 1.00 95.56 94 HIS A N 1
ATOM 756 C CA . HIS A 1 94 ? 40.845 0.051 -32.060 1.00 95.56 94 HIS A CA 1
ATOM 757 C C . HIS A 1 94 ? 41.262 -1.290 -32.679 1.00 95.56 94 HIS A C 1
ATOM 759 O O . HIS A 1 94 ? 40.755 -1.648 -33.739 1.00 95.56 94 HIS A O 1
ATOM 765 N N . GLN A 1 95 ? 42.166 -2.032 -32.033 1.00 94.44 95 GLN A N 1
ATOM 766 C CA . GLN A 1 95 ? 42.647 -3.336 -32.503 1.00 94.44 95 GLN A CA 1
ATOM 767 C C . GLN A 1 95 ? 41.498 -4.336 -32.664 1.00 94.44 95 GLN A C 1
ATOM 769 O O . GLN A 1 95 ? 41.377 -4.968 -33.710 1.00 94.44 95 GLN A O 1
ATOM 774 N N . TRP A 1 96 ? 40.626 -4.434 -31.661 1.00 96.06 96 TRP A N 1
ATOM 775 C CA . TRP A 1 96 ? 39.479 -5.340 -31.671 1.00 96.06 96 TRP A CA 1
ATOM 776 C C . TRP A 1 96 ? 38.186 -4.675 -32.152 1.00 96.06 96 TRP A C 1
ATOM 778 O O . TRP A 1 96 ? 37.122 -5.262 -31.998 1.00 96.06 96 TRP A O 1
ATOM 788 N N . ASN A 1 97 ? 38.251 -3.464 -32.724 1.00 97.31 97 ASN A N 1
ATOM 789 C CA . ASN A 1 97 ? 37.097 -2.701 -33.227 1.00 97.31 97 ASN A CA 1
ATOM 790 C C . ASN A 1 97 ? 35.857 -2.827 -32.314 1.00 97.31 97 ASN A C 1
ATOM 792 O O . ASN A 1 97 ? 34.790 -3.292 -32.738 1.00 97.31 97 ASN A O 1
ATOM 796 N N . ILE A 1 98 ? 36.047 -2.490 -31.035 1.00 98.06 98 ILE A N 1
ATOM 797 C CA . ILE A 1 98 ? 35.020 -2.626 -30.001 1.00 98.06 98 ILE A CA 1
ATOM 798 C C . ILE A 1 98 ? 34.078 -1.426 -30.076 1.00 98.06 98 ILE A C 1
ATOM 800 O O . ILE A 1 98 ? 34.525 -0.273 -30.041 1.00 98.06 98 ILE A O 1
ATOM 804 N N . LYS A 1 99 ? 32.772 -1.691 -30.130 1.00 98.06 99 LYS A N 1
ATOM 805 C CA . LYS A 1 99 ? 31.717 -0.669 -30.117 1.00 98.06 99 LYS A CA 1
ATOM 806 C C . LYS A 1 99 ? 30.731 -0.921 -28.977 1.00 98.06 99 LYS A C 1
ATOM 808 O O . LYS A 1 99 ? 30.663 -2.025 -28.440 1.00 98.06 99 LYS A O 1
ATOM 813 N N . LEU A 1 100 ? 29.982 0.121 -28.625 1.00 97.88 100 LEU A N 1
ATOM 814 C CA . LEU A 1 100 ? 28.849 0.035 -27.705 1.00 97.88 100 LEU A CA 1
ATOM 815 C C . LEU A 1 100 ? 27.551 0.147 -28.500 1.00 97.88 100 LEU A C 1
ATOM 817 O O . LEU A 1 100 ? 27.467 0.936 -29.445 1.00 97.88 100 LEU A O 1
ATOM 821 N N . ASP A 1 101 ? 26.542 -0.608 -28.093 1.00 97.31 101 ASP A N 1
ATOM 822 C CA . ASP A 1 101 ? 25.173 -0.481 -28.574 1.00 97.31 101 ASP A CA 1
ATOM 823 C C . ASP A 1 101 ? 24.474 0.715 -27.910 1.00 97.31 101 ASP A C 1
ATOM 825 O O . ASP A 1 101 ? 23.563 0.578 -27.098 1.00 97.31 101 ASP A O 1
ATOM 829 N N . THR A 1 102 ? 24.928 1.923 -28.246 1.00 95.31 102 THR A N 1
ATOM 830 C CA . THR A 1 102 ? 24.508 3.166 -27.576 1.00 95.31 102 THR A CA 1
ATOM 831 C C . THR A 1 102 ? 23.030 3.503 -27.787 1.00 95.31 102 THR A C 1
ATOM 833 O O . THR A 1 102 ? 22.473 4.336 -27.080 1.00 95.31 102 THR A O 1
ATOM 836 N N . ARG A 1 103 ? 22.358 2.866 -28.749 1.00 94.25 103 ARG A N 1
ATOM 837 C CA . ARG A 1 103 ? 20.927 3.071 -29.020 1.00 94.25 103 ARG A CA 1
ATOM 838 C C . ARG A 1 103 ? 20.034 1.962 -28.481 1.00 94.25 103 ARG A C 1
ATOM 840 O O . ARG A 1 103 ? 18.827 2.028 -28.712 1.00 94.25 103 ARG A O 1
ATOM 847 N N . ALA A 1 104 ? 20.607 0.972 -27.801 1.00 94.12 104 ALA A N 1
ATOM 848 C CA . ALA A 1 104 ? 19.911 -0.232 -27.376 1.00 94.12 104 ALA A CA 1
ATOM 849 C C . ALA A 1 104 ? 19.125 -0.893 -28.523 1.00 94.12 104 ALA A C 1
ATOM 851 O O . ALA A 1 104 ? 17.933 -1.186 -28.402 1.00 94.12 104 ALA A O 1
ATOM 852 N N . ASP A 1 105 ? 19.755 -1.048 -29.695 1.00 95.12 105 ASP A N 1
ATOM 853 C CA . ASP A 1 105 ? 19.119 -1.732 -30.828 1.00 95.12 105 ASP A CA 1
ATOM 854 C C . ASP A 1 105 ? 19.134 -3.248 -30.642 1.00 95.12 105 ASP A C 1
ATOM 856 O O . ASP A 1 105 ? 18.166 -3.925 -30.982 1.00 95.12 105 ASP A O 1
ATOM 860 N N . LEU A 1 106 ? 20.204 -3.792 -30.070 1.00 96.56 106 LEU A N 1
ATOM 861 C CA . LEU A 1 106 ? 20.379 -5.210 -29.794 1.00 96.56 106 LEU A CA 1
ATOM 862 C C . LEU A 1 106 ? 20.231 -5.521 -28.300 1.00 96.56 106 LEU A C 1
ATOM 864 O O . LEU A 1 106 ? 19.410 -6.371 -27.952 1.00 96.56 106 LEU A O 1
ATOM 868 N N . PHE A 1 107 ? 20.985 -4.839 -27.441 1.00 95.44 107 PHE A N 1
ATOM 869 C CA . PHE A 1 107 ? 21.009 -5.026 -25.991 1.00 95.44 107 PHE A CA 1
ATOM 870 C C . PHE A 1 107 ? 20.285 -3.886 -25.284 1.00 95.44 107 PHE A C 1
ATOM 872 O O . PHE A 1 107 ? 20.494 -2.726 -25.614 1.00 95.44 107 PHE A O 1
ATOM 879 N N . HIS A 1 108 ? 19.488 -4.195 -24.269 1.00 92.81 108 HIS A N 1
ATOM 880 C CA . HIS A 1 108 ? 18.864 -3.188 -23.421 1.00 92.81 108 HIS A CA 1
ATOM 881 C C . HIS A 1 108 ? 19.046 -3.532 -21.950 1.00 92.81 108 HIS A C 1
ATOM 883 O O . HIS A 1 108 ? 18.445 -4.485 -21.451 1.00 92.81 108 HIS A O 1
ATOM 889 N N . SER A 1 109 ? 19.838 -2.717 -21.256 1.00 89.38 109 SER A N 1
ATOM 890 C CA . SER A 1 109 ? 19.905 -2.701 -19.796 1.00 89.38 109 SER A CA 1
ATOM 891 C C . SER A 1 109 ? 18.664 -2.005 -19.242 1.00 89.38 109 SER A C 1
ATOM 893 O O . SER A 1 109 ? 18.296 -0.931 -19.708 1.00 89.38 109 SER A O 1
ATOM 895 N N . LEU A 1 110 ? 17.979 -2.611 -18.273 1.00 85.38 110 LEU A N 1
ATOM 896 C CA . LEU A 1 110 ? 16.851 -1.968 -17.584 1.00 85.38 110 LEU A CA 1
ATOM 897 C C . LEU A 1 110 ? 17.299 -1.043 -16.442 1.00 85.38 110 LEU A C 1
ATOM 899 O O . LEU A 1 110 ? 16.463 -0.417 -15.796 1.00 85.38 110 LEU A O 1
ATOM 903 N N . ASN A 1 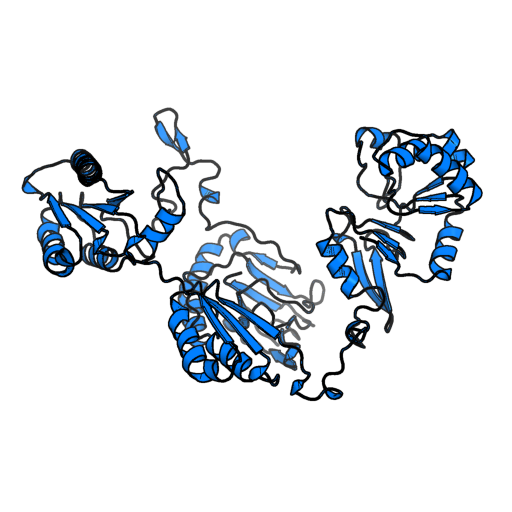111 ? 18.597 -0.949 -16.154 1.00 80.88 111 ASN A N 1
ATOM 904 C CA . ASN A 1 111 ? 19.080 -0.083 -15.087 1.00 80.88 111 ASN A CA 1
ATOM 905 C C . ASN A 1 111 ? 18.833 1.391 -15.441 1.00 80.88 111 ASN A C 1
ATOM 907 O O . ASN A 1 111 ? 19.273 1.853 -16.485 1.00 80.88 111 ASN A O 1
ATOM 911 N N . ALA A 1 112 ? 18.104 2.104 -14.578 1.00 70.94 112 ALA A N 1
ATOM 912 C CA . ALA A 1 112 ? 17.685 3.498 -14.775 1.00 70.94 112 ALA A CA 1
ATOM 913 C C . ALA A 1 112 ? 16.858 3.799 -16.053 1.00 70.94 112 ALA A C 1
ATOM 915 O O . ALA A 1 112 ? 16.507 4.952 -16.265 1.00 70.94 112 ALA A O 1
ATOM 916 N N . ALA A 1 113 ? 16.470 2.790 -16.846 1.00 74.94 113 ALA A N 1
ATOM 917 C CA . ALA A 1 113 ? 15.824 2.962 -18.156 1.00 74.94 113 ALA A CA 1
ATOM 918 C C . ALA A 1 113 ? 14.433 2.291 -18.266 1.00 74.94 113 ALA A C 1
ATOM 920 O O . ALA A 1 113 ? 13.969 1.958 -19.357 1.00 74.94 113 ALA A O 1
ATOM 921 N N . ILE A 1 114 ? 13.755 2.042 -17.138 1.00 71.62 114 ILE A N 1
ATOM 922 C CA . ILE A 1 114 ? 12.455 1.336 -17.108 1.00 71.62 114 ILE A CA 1
ATOM 923 C C . ILE A 1 114 ? 11.330 2.178 -17.693 1.00 71.62 114 ILE A C 1
ATOM 925 O O . ILE A 1 114 ? 10.535 1.675 -18.486 1.00 71.62 114 ILE A O 1
ATOM 929 N N . ASP A 1 115 ? 11.285 3.460 -17.339 1.00 77.75 115 ASP A N 1
ATOM 930 C CA . ASP A 1 115 ? 10.259 4.388 -17.828 1.00 77.75 115 ASP A CA 1
ATOM 931 C C . ASP A 1 115 ? 10.407 4.678 -19.333 1.00 77.75 115 ASP A C 1
ATOM 933 O O . ASP A 1 115 ? 9.557 5.317 -19.953 1.00 77.75 115 ASP A O 1
ATOM 937 N N . GLU A 1 116 ? 11.485 4.179 -19.941 1.00 80.00 116 GLU A N 1
ATOM 938 C CA . GLU A 1 116 ? 11.824 4.362 -21.345 1.00 80.00 116 GLU A CA 1
ATOM 939 C C . GLU 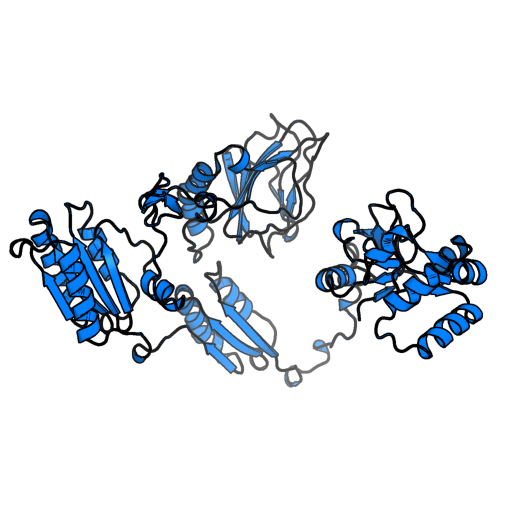A 1 116 ? 11.405 3.180 -22.221 1.00 80.00 116 GLU A C 1
ATOM 941 O O . GLU A 1 116 ? 11.624 3.217 -23.434 1.00 80.00 116 GLU A O 1
ATOM 946 N N . VAL A 1 117 ? 10.800 2.133 -21.651 1.00 85.75 117 VAL A N 1
ATOM 947 C CA . VAL A 1 117 ? 10.403 0.938 -22.401 1.00 85.75 117 VAL A CA 1
ATOM 948 C C . VAL A 1 117 ? 8.925 0.614 -22.263 1.00 85.75 117 VAL A C 1
ATOM 950 O O . VAL A 1 117 ? 8.321 0.699 -21.197 1.00 85.75 117 VAL A O 1
ATOM 953 N N . GLU A 1 118 ? 8.328 0.164 -23.362 1.00 90.06 118 GLU A N 1
ATOM 954 C CA . GLU A 1 118 ? 6.971 -0.372 -23.362 1.00 90.06 118 GLU A CA 1
ATOM 955 C C . GLU A 1 118 ? 6.884 -1.669 -24.162 1.00 90.06 118 GLU A C 1
ATOM 95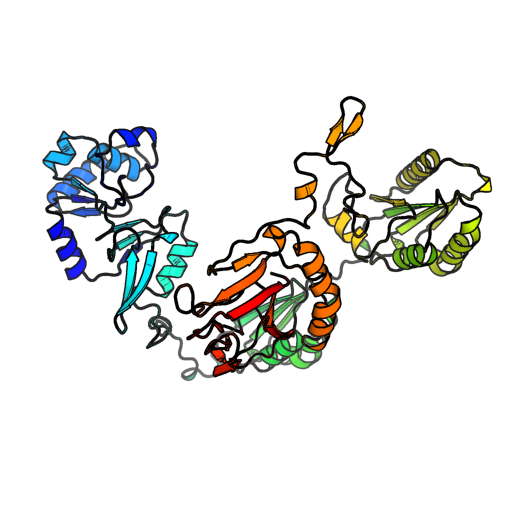7 O O . GLU A 1 118 ? 7.679 -1.936 -25.063 1.00 90.06 118 GLU A O 1
ATOM 962 N N . ILE A 1 119 ? 5.888 -2.489 -23.839 1.00 87.06 119 ILE A N 1
ATOM 963 C CA . ILE A 1 119 ? 5.590 -3.700 -24.602 1.00 87.06 119 ILE A CA 1
ATOM 964 C C . ILE A 1 119 ? 4.659 -3.303 -25.741 1.00 87.06 119 ILE A C 1
ATOM 966 O O . ILE A 1 119 ? 3.572 -2.765 -25.516 1.00 87.06 119 ILE A O 1
ATOM 970 N N . ARG A 1 120 ? 5.073 -3.613 -26.966 1.00 88.25 120 ARG A N 1
ATOM 971 C CA . ARG A 1 120 ? 4.248 -3.490 -28.166 1.00 88.25 120 ARG A CA 1
ATOM 972 C C . ARG A 1 120 ? 3.922 -4.863 -28.730 1.00 88.25 120 ARG A C 1
ATOM 974 O O . ARG A 1 120 ? 4.559 -5.863 -28.401 1.00 88.25 120 ARG A O 1
ATOM 981 N N . TYR A 1 121 ? 2.900 -4.891 -29.575 1.00 83.06 121 TYR A N 1
ATOM 982 C CA . TYR A 1 121 ? 2.369 -6.117 -30.149 1.00 83.06 121 TYR A CA 1
ATOM 983 C C . TYR A 1 121 ? 2.274 -5.994 -31.664 1.00 83.06 121 TYR A C 1
ATOM 985 O O . TYR A 1 121 ? 1.733 -5.019 -32.183 1.00 83.06 121 TYR A O 1
ATOM 993 N N . GLU A 1 122 ? 2.742 -7.025 -32.354 1.00 83.38 122 GLU A N 1
ATOM 994 C CA . GLU A 1 122 ? 2.533 -7.236 -33.779 1.00 83.38 122 GLU A CA 1
ATOM 995 C C . GLU A 1 122 ? 1.896 -8.618 -33.971 1.00 83.38 122 GLU A C 1
ATOM 997 O O . GLU A 1 122 ? 2.539 -9.665 -33.865 1.00 83.38 122 GLU A O 1
ATOM 1002 N N . GLY A 1 123 ? 0.576 -8.637 -34.171 1.00 79.38 123 GLY A N 1
ATOM 1003 C CA . GLY A 1 123 ? -0.199 -9.878 -34.195 1.00 79.38 123 GLY A CA 1
ATOM 1004 C C . GLY A 1 123 ? -0.110 -10.636 -32.864 1.00 79.38 123 GLY A C 1
ATOM 1005 O O . GLY A 1 123 ? -0.563 -10.143 -31.833 1.00 79.38 123 GLY A O 1
ATOM 1006 N N . ASN A 1 124 ? 0.461 -11.844 -32.894 1.00 75.25 124 ASN A N 1
ATOM 1007 C CA . ASN A 1 124 ? 0.683 -12.677 -31.704 1.00 75.25 124 ASN A CA 1
ATOM 1008 C C . ASN A 1 124 ? 2.074 -12.484 -31.076 1.00 75.25 124 ASN A C 1
ATOM 1010 O O . ASN A 1 124 ? 2.367 -13.104 -30.053 1.00 75.25 124 ASN A O 1
ATOM 1014 N N . HIS A 1 125 ? 2.934 -11.662 -31.681 1.00 82.25 125 HIS A N 1
ATOM 1015 C CA . HIS A 1 125 ? 4.285 -11.416 -31.199 1.00 82.25 125 HIS A CA 1
ATOM 1016 C C . HIS A 1 125 ? 4.324 -10.156 -30.332 1.00 82.25 125 HIS A C 1
ATOM 1018 O O . HIS A 1 125 ? 3.894 -9.081 -30.747 1.00 82.25 125 HIS A O 1
ATOM 1024 N N . SER A 1 126 ? 4.840 -10.298 -29.117 1.00 87.56 126 SER A N 1
ATOM 1025 C CA . SER A 1 126 ? 5.116 -9.208 -28.183 1.00 87.56 126 SER A CA 1
ATOM 1026 C C . SER A 1 126 ? 6.604 -8.866 -28.213 1.00 87.56 126 SER A C 1
ATOM 1028 O O . SER A 1 126 ? 7.437 -9.771 -28.101 1.00 87.56 126 SER A O 1
ATOM 1030 N N . TYR A 1 127 ? 6.940 -7.584 -28.264 1.00 89.69 127 TYR A N 1
ATOM 1031 C CA . TYR A 1 127 ? 8.324 -7.122 -28.245 1.00 89.69 127 TYR A CA 1
ATOM 1032 C C . TYR A 1 127 ? 8.476 -5.880 -27.368 1.00 89.69 127 TYR A C 1
ATOM 1034 O O . TYR A 1 127 ? 7.521 -5.132 -27.148 1.00 89.69 127 TYR A O 1
ATOM 1042 N N . LEU A 1 128 ? 9.687 -5.668 -26.854 1.00 91.94 128 LEU A N 1
ATOM 1043 C CA . LEU A 1 128 ? 10.025 -4.466 -26.102 1.00 91.94 128 LEU A CA 1
ATOM 1044 C C . LEU A 1 128 ? 10.374 -3.346 -27.085 1.00 91.94 128 LEU A C 1
ATOM 1046 O O . LEU A 1 128 ? 11.124 -3.565 -28.038 1.00 91.94 128 LEU A O 1
ATOM 1050 N N . TYR A 1 129 ? 9.832 -2.157 -26.861 1.00 93.19 129 TYR A N 1
ATOM 1051 C CA . TYR A 1 129 ? 10.115 -0.962 -27.642 1.00 93.19 129 TYR A CA 1
ATOM 1052 C C . TYR A 1 129 ? 10.738 0.101 -26.741 1.00 93.19 129 TYR A C 1
ATOM 1054 O O . TYR A 1 129 ? 10.132 0.481 -25.740 1.00 93.19 129 TYR A O 1
ATOM 1062 N N . ASN A 1 130 ? 11.923 0.586 -27.109 1.00 91.81 130 ASN A N 1
ATOM 1063 C CA . ASN A 1 130 ? 12.567 1.705 -26.430 1.00 91.81 130 ASN A CA 1
ATOM 1064 C C . ASN A 1 130 ? 11.984 3.022 -26.976 1.00 91.81 130 ASN A C 1
ATOM 1066 O O . ASN A 1 130 ? 12.134 3.358 -28.153 1.00 91.81 130 ASN A O 1
ATOM 1070 N N . LEU A 1 131 ? 11.296 3.766 -26.112 1.00 88.56 131 LEU A N 1
ATOM 1071 C CA . LEU A 1 131 ? 10.629 5.034 -26.407 1.00 88.56 131 LEU A CA 1
ATOM 1072 C C . LEU A 1 131 ? 11.614 6.162 -26.728 1.00 88.56 131 LEU A C 1
ATOM 1074 O O . LEU A 1 131 ? 11.293 7.044 -27.526 1.00 88.56 131 LEU A O 1
ATOM 1078 N N . LYS A 1 132 ? 12.802 6.123 -26.125 1.00 88.94 132 LYS A N 1
ATOM 1079 C CA . LYS A 1 132 ? 13.832 7.157 -26.213 1.00 88.94 132 LYS A CA 1
ATOM 1080 C C . LYS A 1 132 ? 14.589 7.095 -27.540 1.00 88.94 132 LYS A C 1
ATOM 1082 O O . LYS A 1 132 ? 14.755 8.105 -28.222 1.00 88.94 132 LYS A O 1
ATOM 1087 N N . THR A 1 133 ? 15.026 5.902 -27.934 1.00 89.88 133 THR A N 1
ATOM 1088 C CA . THR A 1 133 ? 15.849 5.674 -29.130 1.00 89.88 133 THR A CA 1
ATOM 1089 C C . THR A 1 133 ? 15.038 5.170 -30.322 1.00 89.88 133 THR A C 1
ATOM 1091 O O . THR A 1 133 ? 15.537 5.202 -31.452 1.00 89.88 133 THR A O 1
ATOM 1094 N N . GLY A 1 134 ? 13.796 4.731 -30.100 1.00 92.50 134 GLY A N 1
ATOM 1095 C CA . GLY A 1 134 ? 12.906 4.190 -31.125 1.00 92.50 134 GLY A CA 1
ATOM 1096 C C . GLY A 1 134 ? 13.304 2.802 -31.634 1.00 92.50 134 GLY A C 1
ATOM 1097 O O . GLY A 1 134 ? 12.969 2.454 -32.767 1.00 92.50 134 GLY A O 1
ATOM 1098 N N . THR A 1 135 ? 14.060 2.034 -30.846 1.00 94.25 135 THR A N 1
ATOM 1099 C CA . THR A 1 135 ? 14.572 0.703 -31.208 1.00 94.25 135 THR A CA 1
ATOM 1100 C C . THR A 1 135 ? 13.763 -0.435 -30.575 1.00 94.25 135 THR A C 1
ATOM 1102 O O . THR A 1 135 ? 12.872 -0.222 -29.751 1.00 94.25 135 THR A O 1
ATOM 1105 N N . THR A 1 136 ? 14.051 -1.672 -30.992 1.00 94.69 136 THR A N 1
ATOM 1106 C CA . THR A 1 136 ? 13.361 -2.894 -30.538 1.00 94.69 136 THR A CA 1
ATOM 1107 C C . THR A 1 136 ? 14.365 -3.950 -30.067 1.00 94.69 136 THR A C 1
ATOM 1109 O O . THR A 1 136 ? 14.654 -4.882 -30.816 1.00 94.69 136 THR A O 1
ATOM 1112 N N . PRO A 1 137 ? 14.961 -3.814 -28.872 1.00 94.88 137 PRO A N 1
ATOM 1113 C CA . PRO A 1 137 ? 16.060 -4.673 -28.424 1.00 94.88 137 PRO A CA 1
ATOM 1114 C C . PRO A 1 137 ? 15.706 -6.163 -28.445 1.00 94.88 137 PRO A C 1
ATOM 1116 O O . PRO A 1 137 ? 14.570 -6.551 -28.159 1.00 94.88 137 PRO A O 1
ATOM 1119 N N . ASN A 1 138 ? 16.700 -6.997 -28.769 1.00 94.75 138 ASN A N 1
ATOM 1120 C CA . ASN A 1 138 ? 16.554 -8.455 -28.819 1.00 94.75 138 ASN A CA 1
ATOM 1121 C C . ASN A 1 138 ? 17.137 -9.183 -27.608 1.00 94.75 138 ASN A C 1
ATOM 1123 O O . ASN A 1 138 ? 16.858 -10.367 -27.435 1.00 94.75 138 ASN A O 1
ATOM 1127 N N . VAL A 1 139 ? 17.916 -8.494 -26.780 1.00 94.06 139 VAL A N 1
ATOM 1128 C CA . VAL A 1 139 ? 18.490 -9.002 -25.536 1.00 94.06 139 VAL A CA 1
ATOM 1129 C C . VAL A 1 139 ? 18.169 -7.996 -24.442 1.00 94.06 139 VAL A C 1
ATOM 1131 O O . VAL A 1 139 ? 18.627 -6.859 -24.492 1.00 94.06 139 VAL A O 1
ATOM 1134 N N . ILE A 1 140 ? 17.357 -8.395 -23.472 1.00 92.94 140 ILE A N 1
ATOM 1135 C CA . ILE A 1 140 ? 16.913 -7.531 -22.376 1.00 92.94 140 ILE A CA 1
ATOM 1136 C C . ILE A 1 140 ? 17.559 -8.034 -21.099 1.00 92.94 140 ILE A C 1
ATOM 1138 O O . ILE A 1 140 ? 17.394 -9.203 -20.750 1.00 92.94 140 ILE A O 1
ATOM 1142 N N . HIS A 1 141 ? 18.274 -7.148 -20.418 1.00 91.38 141 HIS A N 1
ATOM 1143 C CA . HIS A 1 141 ? 19.050 -7.443 -19.225 1.00 91.38 141 HIS A CA 1
ATOM 1144 C C . HIS A 1 141 ? 18.467 -6.698 -18.014 1.00 91.38 141 HIS A C 1
ATOM 1146 O O . HIS A 1 141 ? 18.459 -5.468 -17.943 1.00 91.38 141 HIS A O 1
ATOM 1152 N N . GLY A 1 142 ? 17.930 -7.460 -17.065 1.00 85.88 142 GLY A N 1
ATOM 1153 C CA . GLY A 1 142 ? 17.305 -6.987 -15.835 1.00 85.88 142 GLY A CA 1
ATOM 1154 C C . GLY A 1 142 ? 18.282 -6.875 -14.673 1.00 85.88 142 GLY A C 1
ATOM 1155 O O . GLY A 1 142 ? 18.166 -7.632 -13.715 1.00 85.88 142 GLY A O 1
ATOM 1156 N N . ASN A 1 143 ? 19.197 -5.907 -14.737 1.00 74.31 143 ASN A N 1
ATOM 1157 C CA . ASN A 1 143 ? 20.162 -5.611 -13.674 1.00 74.31 143 ASN A CA 1
ATOM 1158 C C . ASN A 1 143 ? 19.548 -5.694 -12.258 1.00 74.31 143 ASN A C 1
ATOM 1160 O O . ASN A 1 143 ? 18.457 -5.173 -12.028 1.00 74.31 143 ASN A O 1
ATOM 1164 N N . LYS A 1 144 ? 20.259 -6.307 -11.293 1.00 67.50 144 LYS A N 1
ATOM 1165 C CA . LYS A 1 144 ? 19.765 -6.706 -9.945 1.00 67.50 144 LYS A CA 1
ATOM 1166 C C . LYS A 1 144 ? 18.842 -5.715 -9.216 1.00 67.50 144 LYS A C 1
ATOM 1168 O O . LYS A 1 144 ? 17.964 -6.153 -8.481 1.00 67.50 144 LYS A O 1
ATOM 1173 N N . ALA A 1 145 ? 19.031 -4.406 -9.383 1.00 61.62 145 ALA A N 1
ATOM 1174 C CA . ALA A 1 145 ? 18.190 -3.378 -8.763 1.00 61.62 145 ALA A CA 1
ATOM 1175 C C . ALA A 1 145 ? 16.740 -3.342 -9.298 1.00 61.62 145 ALA A C 1
ATOM 1177 O O . ALA A 1 145 ? 15.892 -2.703 -8.688 1.00 61.62 145 ALA A O 1
ATOM 1178 N N . GLN A 1 146 ? 16.456 -4.017 -10.417 1.00 67.94 146 GLN A N 1
ATOM 1179 C CA . GLN A 1 146 ? 15.213 -3.901 -11.187 1.00 67.94 146 GLN A CA 1
ATOM 1180 C C . GLN A 1 146 ? 14.536 -5.249 -11.463 1.00 67.94 146 GLN A C 1
ATOM 1182 O O . GLN A 1 146 ? 13.792 -5.423 -12.431 1.00 67.94 146 GLN A O 1
ATOM 1187 N N . GLN A 1 147 ? 14.791 -6.232 -10.599 1.00 71.12 147 GLN A N 1
ATOM 1188 C CA . GLN A 1 147 ? 14.338 -7.602 -10.808 1.00 71.12 147 GLN A CA 1
ATOM 1189 C C . GLN A 1 147 ? 12.804 -7.731 -10.860 1.00 71.12 147 GLN A C 1
ATOM 1191 O O . GLN A 1 147 ? 12.293 -8.530 -11.640 1.00 71.12 147 GLN A O 1
ATOM 1196 N N . SER A 1 148 ? 12.056 -6.939 -10.085 1.00 71.19 148 SER A N 1
ATOM 1197 C CA . SER A 1 148 ? 10.584 -6.942 -10.101 1.00 71.19 148 SER A CA 1
ATOM 1198 C C . SER A 1 148 ? 10.011 -6.517 -11.455 1.00 71.19 148 SER A C 1
ATOM 1200 O O . SER A 1 148 ? 9.122 -7.180 -11.989 1.00 71.19 148 SER A O 1
ATOM 1202 N N . GLU A 1 149 ? 10.551 -5.452 -12.041 1.00 74.00 149 GLU A N 1
ATOM 1203 C CA . GLU A 1 149 ? 10.105 -4.934 -13.336 1.00 74.00 149 GLU A CA 1
ATOM 1204 C C . GLU A 1 149 ? 10.550 -5.826 -14.491 1.00 74.00 149 GLU A C 1
ATOM 1206 O O . GLU A 1 149 ? 9.765 -6.103 -15.399 1.00 74.00 149 GLU A O 1
ATOM 1211 N N . PHE A 1 150 ? 11.761 -6.377 -14.417 1.00 82.19 150 PHE A N 1
ATOM 1212 C CA . PHE A 1 150 ? 12.197 -7.419 -15.341 1.00 82.19 150 PHE A CA 1
ATOM 1213 C C . PHE A 1 150 ? 11.238 -8.621 -15.329 1.00 82.19 150 PHE A C 1
ATOM 1215 O O . PHE A 1 150 ? 10.792 -9.068 -16.388 1.00 82.19 150 PHE A O 1
ATOM 1222 N N . LEU A 1 151 ? 10.846 -9.101 -14.141 1.00 79.50 151 LEU A N 1
ATOM 1223 C CA . LEU A 1 151 ? 9.859 -10.174 -13.997 1.00 79.50 151 LEU A CA 1
ATOM 1224 C C . LEU A 1 151 ? 8.495 -9.768 -14.570 1.00 79.50 151 LEU A C 1
ATOM 1226 O O . LEU A 1 151 ? 7.867 -10.563 -15.270 1.00 79.50 151 LEU A O 1
ATOM 1230 N N . ARG A 1 152 ? 8.048 -8.524 -14.358 1.00 83.50 152 ARG A N 1
ATOM 1231 C CA . ARG A 1 152 ? 6.805 -8.019 -14.957 1.00 83.50 152 ARG A CA 1
ATOM 1232 C C . ARG A 1 152 ? 6.857 -8.063 -16.483 1.00 83.50 152 ARG A C 1
ATOM 1234 O O . ARG A 1 152 ? 5.917 -8.572 -17.088 1.00 83.50 152 ARG A O 1
ATOM 1241 N N . LEU A 1 153 ? 7.926 -7.553 -17.097 1.00 83.81 153 LEU A N 1
ATOM 1242 C CA . LEU A 1 153 ? 8.108 -7.553 -18.554 1.00 83.81 153 LEU A CA 1
ATOM 1243 C C . LEU A 1 153 ? 8.181 -8.982 -19.112 1.00 83.81 153 LEU A C 1
ATOM 1245 O O . LEU A 1 153 ? 7.603 -9.264 -20.165 1.00 83.81 153 LEU A O 1
ATOM 1249 N N . SER A 1 154 ? 8.819 -9.894 -18.374 1.00 84.62 154 SER A N 1
ATOM 1250 C CA . SER A 1 154 ? 8.963 -11.302 -18.760 1.00 84.62 154 SER A CA 1
ATOM 1251 C C . SER A 1 154 ? 7.638 -12.037 -18.950 1.00 84.62 154 SER A C 1
ATOM 1253 O O . SER A 1 154 ? 7.549 -12.911 -19.804 1.00 84.62 154 SER A O 1
ATOM 1255 N N . ASN A 1 155 ? 6.582 -11.633 -18.236 1.00 83.44 155 ASN A N 1
ATOM 1256 C CA . ASN A 1 155 ? 5.256 -12.245 -18.366 1.00 83.44 155 ASN A CA 1
ATOM 1257 C C . ASN A 1 155 ? 4.617 -12.029 -19.743 1.00 83.44 155 ASN A C 1
ATOM 1259 O O . ASN A 1 155 ? 3.677 -12.734 -20.104 1.00 83.44 155 ASN A O 1
ATOM 1263 N N . TYR A 1 156 ? 5.082 -11.031 -20.492 1.00 85.12 156 TYR A N 1
ATOM 1264 C CA . TYR A 1 156 ? 4.520 -10.665 -21.787 1.00 85.12 156 TYR A CA 1
ATOM 1265 C C . TYR A 1 156 ? 5.443 -11.078 -22.922 1.00 85.12 156 TYR A C 1
ATOM 1267 O O . TYR A 1 156 ? 4.979 -11.645 -23.905 1.00 85.12 156 TYR A O 1
ATOM 1275 N N . LEU A 1 157 ? 6.741 -10.814 -22.771 1.00 86.75 157 LEU A N 1
ATOM 1276 C CA . LEU A 1 157 ? 7.760 -11.094 -23.775 1.00 86.75 157 LEU A CA 1
ATOM 1277 C C . LEU A 1 157 ? 7.936 -12.600 -24.017 1.00 86.75 157 LEU A C 1
ATOM 1279 O O . LEU A 1 157 ? 7.507 -13.433 -23.228 1.00 86.75 157 LEU A O 1
ATOM 1283 N N . MET A 1 158 ? 8.559 -12.954 -25.144 1.00 81.00 158 MET A N 1
ATOM 1284 C CA . MET A 1 158 ? 8.808 -14.351 -25.537 1.00 81.00 158 MET A CA 1
ATOM 1285 C C . MET A 1 158 ? 7.576 -15.250 -25.608 1.00 81.00 158 MET A C 1
ATOM 1287 O O . MET A 1 158 ? 7.656 -16.464 -25.457 1.00 81.00 158 MET A O 1
ATOM 1291 N N . GLY A 1 159 ? 6.429 -14.650 -25.912 1.00 74.69 159 GLY A N 1
ATOM 1292 C CA . GLY A 1 159 ? 5.183 -15.390 -25.981 1.00 74.69 159 GLY A CA 1
ATOM 1293 C C . GLY A 1 159 ? 4.592 -15.694 -24.608 1.00 74.69 159 GLY A C 1
ATOM 1294 O O . GLY A 1 159 ? 3.688 -16.511 -24.535 1.00 74.69 159 GLY A O 1
ATOM 1295 N N . GLY A 1 160 ? 5.010 -15.020 -23.535 1.00 79.06 160 GLY A N 1
ATOM 1296 C CA . GLY A 1 160 ? 4.343 -15.151 -22.242 1.00 79.06 160 GLY A CA 1
ATOM 1297 C C . GLY A 1 160 ? 2.844 -14.841 -22.347 1.00 79.06 160 GLY A C 1
ATOM 1298 O O . GLY A 1 160 ? 2.009 -15.707 -22.072 1.00 79.06 160 GLY A O 1
ATOM 1299 N N . TRP A 1 161 ? 2.484 -13.652 -22.846 1.00 84.50 161 TRP A N 1
ATOM 1300 C CA . TRP A 1 161 ? 1.089 -13.224 -22.995 1.00 84.50 161 TRP A CA 1
ATOM 1301 C C . TRP A 1 161 ? 0.891 -12.233 -24.147 1.00 84.50 161 TRP A C 1
ATOM 1303 O O . TRP A 1 161 ? 1.690 -11.318 -24.336 1.00 84.50 161 TRP A O 1
ATOM 1313 N N . ASN A 1 162 ? -0.221 -12.351 -24.883 1.00 78.75 162 ASN A N 1
ATOM 1314 C CA . ASN A 1 162 ? -0.663 -11.328 -25.835 1.00 78.75 162 ASN A CA 1
ATOM 1315 C C . ASN A 1 162 ? -2.194 -11.090 -25.793 1.00 78.75 162 ASN A C 1
ATOM 1317 O O . ASN A 1 162 ? -2.944 -11.975 -25.373 1.00 78.75 162 ASN A O 1
ATOM 1321 N N . PRO A 1 163 ? -2.691 -9.923 -26.261 1.00 70.94 163 PRO A N 1
ATOM 1322 C CA . PRO A 1 163 ? -4.117 -9.579 -26.200 1.00 70.94 163 PRO A CA 1
ATOM 1323 C C . PRO A 1 163 ? -5.044 -10.521 -26.977 1.00 70.94 163 PRO A C 1
ATOM 1325 O O . PRO A 1 163 ? -6.218 -10.644 -26.636 1.00 70.94 163 PRO A O 1
ATOM 1328 N N . THR A 1 164 ? -4.535 -11.164 -28.029 1.00 76.75 164 THR A N 1
ATOM 1329 C CA . THR A 1 164 ? -5.336 -11.989 -28.946 1.00 76.75 164 THR A CA 1
ATOM 1330 C C . THR A 1 164 ? -5.538 -13.409 -28.417 1.00 76.75 164 THR A C 1
ATOM 1332 O O . THR A 1 164 ? -6.614 -13.983 -28.557 1.00 76.75 164 THR A O 1
ATOM 1335 N N . SER A 1 165 ? -4.499 -13.985 -27.816 1.00 77.69 165 SER A N 1
ATOM 1336 C CA . SER A 1 165 ? -4.409 -15.404 -27.449 1.00 77.69 165 SER A CA 1
ATOM 1337 C C . SER A 1 165 ? -4.329 -15.627 -25.936 1.00 77.69 165 SER A C 1
ATOM 1339 O O . SER A 1 165 ? -4.380 -16.769 -25.480 1.00 77.69 165 SER A O 1
ATOM 1341 N N . GLY A 1 166 ? -4.217 -14.553 -25.150 1.00 79.38 166 GLY A N 1
ATOM 1342 C CA . GLY A 1 166 ? -3.960 -14.628 -23.720 1.00 79.38 166 GLY A CA 1
ATOM 1343 C C . GLY A 1 166 ? -2.547 -15.136 -23.439 1.00 79.38 166 GLY A C 1
ATOM 1344 O O . GLY A 1 166 ? -1.608 -14.838 -24.174 1.00 79.38 166 GLY A O 1
ATOM 1345 N N . CYS A 1 167 ? -2.398 -15.901 -22.362 1.00 79.00 167 CYS A N 1
ATOM 1346 C CA . CYS A 1 167 ? -1.115 -16.462 -21.959 1.00 79.00 167 CYS A CA 1
ATOM 1347 C C . CYS A 1 167 ? -0.750 -17.678 -22.826 1.00 79.00 167 CYS A C 1
ATOM 1349 O O . CYS A 1 167 ? -1.514 -18.649 -22.835 1.00 79.00 167 CYS A O 1
ATOM 1351 N N . LEU A 1 168 ? 0.388 -17.656 -23.533 1.00 78.75 168 LEU A N 1
ATOM 1352 C CA . LEU A 1 168 ? 0.804 -18.805 -24.356 1.00 78.75 168 LEU A CA 1
ATOM 1353 C C . LEU A 1 168 ? 1.594 -19.832 -23.535 1.00 78.75 168 LEU A C 1
ATOM 1355 O O . LEU A 1 168 ? 1.417 -21.027 -23.762 1.00 78.75 168 LEU A O 1
ATOM 1359 N N . SER A 1 169 ? 2.361 -19.390 -22.533 1.00 74.75 169 SER A N 1
ATOM 1360 C CA . SER A 1 169 ? 3.136 -20.283 -21.652 1.00 74.75 169 SER A CA 1
ATOM 1361 C C . SER A 1 169 ? 2.331 -20.886 -20.499 1.00 74.75 169 SER A C 1
ATOM 1363 O O . SER A 1 169 ? 2.757 -21.853 -19.886 1.00 74.75 169 SER A O 1
ATOM 1365 N N . CYS A 1 170 ? 1.111 -20.416 -20.229 1.00 71.38 170 CYS A N 1
ATOM 1366 C CA . CYS A 1 170 ? 0.266 -20.968 -19.156 1.00 71.38 170 CYS A CA 1
ATOM 1367 C C . CYS A 1 170 ? -0.218 -22.401 -19.424 1.00 71.38 170 CYS A C 1
ATOM 1369 O O . CYS A 1 170 ? -0.927 -22.976 -18.598 1.00 71.38 170 CYS A O 1
ATOM 1371 N N . LYS A 1 171 ? 0.096 -22.950 -20.603 1.00 69.31 171 LYS A N 1
ATOM 1372 C CA . LYS A 1 171 ? -0.158 -24.349 -20.947 1.00 69.31 171 LYS A CA 1
ATOM 1373 C C . LYS A 1 171 ? 1.074 -25.244 -20.827 1.00 69.31 171 LYS A C 1
ATOM 1375 O O . LYS A 1 171 ? 0.935 -26.455 -20.992 1.00 69.31 171 LYS A O 1
ATOM 1380 N N . GLU A 1 172 ? 2.244 -24.668 -20.570 1.00 70.94 172 GLU A N 1
ATOM 1381 C CA . GLU A 1 172 ? 3.473 -25.417 -20.325 1.00 70.94 172 GLU A CA 1
ATOM 1382 C C . GLU A 1 172 ? 3.342 -26.176 -18.999 1.00 70.94 172 GLU A C 1
ATOM 1384 O O . GLU A 1 172 ? 2.788 -25.658 -18.030 1.00 70.94 172 GLU A O 1
ATOM 1389 N N . ASP A 1 173 ? 3.768 -27.440 -18.996 1.00 68.25 173 ASP A N 1
ATOM 1390 C CA . ASP A 1 173 ? 3.750 -28.342 -17.836 1.00 68.25 173 ASP A CA 1
ATOM 1391 C C . ASP A 1 173 ? 2.402 -28.455 -17.094 1.00 68.25 173 ASP A C 1
ATOM 1393 O O . ASP A 1 173 ? 2.348 -28.752 -15.898 1.00 68.25 173 ASP A O 1
ATOM 1397 N N . LEU A 1 174 ? 1.281 -28.262 -17.804 1.00 67.19 174 LEU A N 1
ATOM 1398 C CA . LEU A 1 174 ? -0.044 -28.443 -17.215 1.00 67.19 174 LEU A CA 1
ATOM 1399 C C . LEU A 1 174 ? -0.259 -29.886 -16.764 1.00 67.19 174 LEU A C 1
ATOM 1401 O O . LEU A 1 174 ? -0.204 -30.837 -17.544 1.00 67.19 174 LEU A O 1
ATOM 1405 N N . PHE A 1 175 ? -0.619 -30.020 -15.495 1.00 70.75 175 PHE A N 1
ATOM 1406 C CA . PHE A 1 175 ? -1.043 -31.279 -14.914 1.00 70.75 175 PHE A CA 1
ATOM 1407 C C . PHE A 1 175 ? -2.536 -31.500 -15.198 1.00 70.75 175 PHE A C 1
ATOM 1409 O O . PHE A 1 175 ? -3.391 -30.795 -14.656 1.00 70.75 175 PHE A O 1
ATOM 1416 N N . ASP A 1 176 ? -2.871 -32.455 -16.073 1.00 77.38 176 ASP A N 1
ATOM 1417 C CA . ASP A 1 176 ? -4.269 -32.746 -16.407 1.00 77.38 176 ASP A CA 1
ATOM 1418 C C . ASP A 1 176 ? -4.963 -33.522 -15.281 1.00 77.38 176 ASP A C 1
ATOM 1420 O O . ASP A 1 176 ? -4.962 -34.753 -15.233 1.00 77.38 176 ASP A O 1
ATOM 1424 N N . LEU A 1 177 ? -5.613 -32.784 -14.382 1.00 76.00 177 LEU A N 1
ATOM 1425 C CA . LEU A 1 177 ? -6.405 -33.359 -13.297 1.00 76.00 177 LEU A CA 1
ATOM 1426 C C . LEU A 1 177 ? -7.565 -34.234 -13.801 1.00 76.00 177 LEU A C 1
ATOM 1428 O O . LEU A 1 177 ? -7.976 -35.138 -13.082 1.00 76.00 177 LEU A O 1
ATOM 1432 N N . LYS A 1 178 ? -8.078 -34.032 -15.027 1.00 78.50 178 LYS A N 1
ATOM 1433 C CA . LYS A 1 178 ? -9.175 -34.864 -15.565 1.00 78.50 178 LYS A CA 1
ATOM 1434 C C . LYS A 1 178 ? -8.729 -36.288 -15.882 1.00 78.50 178 LYS A C 1
ATOM 1436 O O . LYS A 1 178 ? -9.570 -37.181 -15.950 1.00 78.50 178 LYS A O 1
ATOM 1441 N N . ALA A 1 179 ? -7.431 -36.495 -16.090 1.00 81.38 179 ALA A N 1
ATOM 1442 C CA . ALA A 1 179 ? -6.855 -37.815 -16.305 1.00 81.38 179 ALA A CA 1
ATOM 1443 C C . ALA A 1 179 ? -6.679 -38.603 -14.993 1.00 81.38 179 ALA A C 1
ATOM 1445 O O . ALA A 1 179 ? -6.425 -39.808 -15.033 1.00 81.38 179 ALA A O 1
ATOM 1446 N N . LEU A 1 180 ? -6.824 -37.946 -13.836 1.00 81.38 180 LEU A N 1
ATOM 1447 C CA . LEU A 1 180 ? -6.673 -38.551 -12.518 1.00 81.38 180 LEU A CA 1
ATOM 1448 C C . LEU A 1 180 ? -8.021 -38.898 -11.895 1.00 81.38 180 LEU A C 1
ATOM 1450 O O . LEU A 1 180 ? -9.035 -38.235 -12.110 1.00 81.38 180 LEU A O 1
ATOM 1454 N N . LYS A 1 181 ? -8.024 -39.937 -11.059 1.00 86.75 181 LYS A N 1
ATOM 1455 C CA . LYS A 1 181 ? -9.140 -40.176 -10.144 1.00 86.75 181 LYS A CA 1
ATOM 1456 C C . LYS A 1 181 ? -9.036 -39.182 -8.995 1.00 86.75 181 LYS A C 1
ATOM 1458 O O . LYS A 1 181 ? -7.939 -38.829 -8.578 1.00 86.75 181 LYS A O 1
ATOM 1463 N N . GLU A 1 182 ? -10.168 -38.792 -8.421 1.00 82.38 182 GLU A N 1
ATOM 1464 C CA . GLU A 1 182 ? -10.218 -37.843 -7.300 1.00 82.38 182 GLU A CA 1
ATOM 1465 C C . GLU A 1 182 ? -9.332 -38.260 -6.107 1.00 82.38 182 GLU A C 1
ATOM 1467 O O . GLU A 1 182 ? -8.713 -37.428 -5.445 1.00 82.38 182 GLU A O 1
ATOM 1472 N N . ALA A 1 183 ? -9.200 -39.569 -5.867 1.00 85.12 183 ALA A N 1
ATOM 1473 C CA . ALA A 1 183 ? -8.313 -40.121 -4.843 1.00 85.12 183 ALA A CA 1
ATOM 1474 C C . ALA A 1 183 ? -6.830 -39.770 -5.068 1.00 85.12 183 ALA A C 1
ATOM 1476 O O . ALA A 1 183 ? -6.085 -39.645 -4.095 1.00 85.12 183 ALA A O 1
ATOM 1477 N N . ASP A 1 184 ? -6.431 -39.547 -6.318 1.00 87.19 184 ASP A N 1
ATOM 1478 C CA . ASP A 1 184 ? -5.065 -39.235 -6.740 1.00 87.19 184 ASP A CA 1
ATOM 1479 C C . ASP A 1 184 ? -4.838 -37.722 -6.899 1.00 87.19 184 ASP A C 1
ATOM 1481 O O . ASP A 1 184 ? -3.738 -37.289 -7.239 1.00 87.19 184 ASP A O 1
ATOM 1485 N N . TYR A 1 185 ? -5.859 -36.896 -6.636 1.00 90.00 185 TYR A N 1
ATOM 1486 C CA . TYR A 1 185 ? -5.697 -35.445 -6.643 1.00 90.00 185 TYR A CA 1
ATOM 1487 C C . TYR A 1 185 ? -4.707 -35.018 -5.546 1.00 90.00 185 TYR A C 1
ATOM 1489 O O . TYR A 1 185 ? -4.755 -35.566 -4.429 1.00 90.00 185 TYR A O 1
ATOM 1497 N N . PRO A 1 186 ? -3.830 -34.035 -5.831 1.00 89.88 186 PRO A N 1
ATOM 1498 C CA . PRO A 1 186 ? -2.869 -33.540 -4.858 1.00 89.88 186 PRO A CA 1
ATOM 1499 C C . PRO A 1 186 ? -3.575 -32.882 -3.671 1.00 89.88 186 PRO A C 1
ATOM 1501 O O . PRO A 1 186 ? -4.615 -32.234 -3.811 1.00 89.88 186 PRO A O 1
ATOM 1504 N N . THR A 1 187 ? -2.995 -33.036 -2.486 1.00 92.00 187 THR A N 1
ATOM 1505 C CA . THR A 1 187 ? -3.442 -32.297 -1.303 1.00 92.00 187 THR A CA 1
ATOM 1506 C C . THR A 1 187 ? -2.956 -30.857 -1.402 1.00 92.00 187 THR A C 1
ATOM 1508 O O . THR A 1 187 ? -1.778 -30.619 -1.666 1.00 92.00 187 THR A O 1
ATOM 1511 N N . VAL A 1 188 ? -3.852 -29.900 -1.171 1.00 92.44 188 VAL A N 1
ATOM 1512 C CA . VAL A 1 188 ? -3.561 -28.466 -1.263 1.00 92.44 188 VAL A CA 1
ATOM 1513 C C . VAL A 1 188 ? -3.869 -27.799 0.073 1.00 92.44 188 VAL A C 1
ATOM 1515 O O . VAL A 1 188 ? -4.952 -27.982 0.625 1.00 92.44 188 VAL A O 1
ATOM 1518 N N . LEU A 1 189 ? -2.929 -27.002 0.580 1.00 93.56 189 LEU A N 1
ATOM 1519 C CA . LEU A 1 189 ? -3.165 -26.087 1.694 1.00 93.56 189 LEU A CA 1
ATOM 1520 C C . LEU A 1 189 ? -3.529 -24.709 1.136 1.00 93.56 189 LEU A C 1
ATOM 1522 O O . LEU A 1 189 ? -2.750 -24.109 0.399 1.00 93.56 189 LEU A O 1
ATOM 1526 N N . MET A 1 190 ? -4.702 -24.205 1.502 1.00 94.38 190 MET A N 1
ATOM 1527 C CA . MET A 1 190 ? -5.147 -22.850 1.202 1.00 94.38 190 MET A CA 1
ATOM 1528 C C . MET A 1 190 ? -4.983 -21.976 2.444 1.00 94.38 190 MET A C 1
ATOM 1530 O O . MET A 1 190 ? -5.670 -22.179 3.444 1.00 94.38 190 MET A O 1
ATOM 1534 N N . GLY A 1 191 ? -4.080 -20.999 2.365 1.00 93.81 191 GLY A N 1
ATOM 1535 C CA . GLY A 1 191 ? -3.934 -19.952 3.374 1.00 93.81 191 GLY A CA 1
ATOM 1536 C C . GLY A 1 191 ? -4.851 -18.764 3.079 1.00 93.81 191 GLY A C 1
ATOM 1537 O O . GLY A 1 191 ? -4.853 -18.251 1.962 1.00 93.81 191 GLY A O 1
ATOM 1538 N N . ILE A 1 192 ? -5.611 -18.328 4.078 1.00 94.75 192 ILE A N 1
ATOM 1539 C CA . ILE A 1 192 ? -6.498 -17.164 4.049 1.00 94.75 192 ILE A CA 1
ATOM 1540 C C . ILE A 1 192 ? -6.023 -16.209 5.146 1.00 94.75 192 ILE A C 1
ATOM 1542 O O . ILE A 1 192 ? -5.971 -16.598 6.309 1.00 94.75 192 ILE A O 1
ATOM 1546 N N . PHE A 1 193 ? -5.676 -14.975 4.784 1.00 91.38 193 PHE A N 1
ATOM 1547 C CA . PHE A 1 193 ? -5.135 -13.975 5.708 1.00 91.38 193 PHE A CA 1
ATOM 1548 C C . PHE A 1 193 ? -6.041 -12.745 5.714 1.00 91.38 193 PHE A C 1
ATOM 1550 O O . PHE A 1 193 ? -6.214 -12.090 4.687 1.00 91.38 193 PHE A O 1
ATOM 1557 N N . VAL A 1 194 ? -6.634 -12.458 6.869 1.00 86.69 194 VAL A N 1
ATOM 1558 C CA . VAL A 1 194 ? -7.488 -11.296 7.123 1.00 86.69 194 VAL A CA 1
ATOM 1559 C C . VAL A 1 194 ? -6.704 -10.348 8.025 1.00 86.69 194 VAL A C 1
ATOM 1561 O O . VAL A 1 194 ? -6.816 -10.396 9.246 1.00 86.69 194 VAL A O 1
ATOM 1564 N N . GLU A 1 195 ? -5.849 -9.536 7.407 1.00 81.25 195 GLU A N 1
ATOM 1565 C CA . GLU A 1 195 ? -4.925 -8.616 8.097 1.00 81.25 195 GLU A CA 1
ATOM 1566 C C . GLU A 1 195 ? -5.570 -7.260 8.427 1.00 81.25 195 GLU A C 1
ATOM 1568 O O . GLU A 1 195 ? -5.196 -6.595 9.389 1.00 81.25 195 GLU A O 1
ATOM 1573 N N . TYR A 1 196 ? -6.571 -6.854 7.641 1.00 72.62 196 TYR A N 1
ATOM 1574 C CA . TYR A 1 196 ? -7.255 -5.564 7.760 1.00 72.62 196 TYR A CA 1
ATOM 1575 C C . TYR A 1 196 ? -8.764 -5.727 7.515 1.00 72.62 196 TYR A C 1
ATOM 1577 O O . TYR A 1 196 ? -9.164 -6.703 6.864 1.00 72.62 196 TYR A O 1
ATOM 1585 N N . PRO A 1 197 ? -9.621 -4.812 8.014 1.00 72.38 197 PRO A N 1
ATOM 1586 C CA . PRO A 1 197 ? -11.054 -4.833 7.728 1.00 72.38 197 PRO A CA 1
ATOM 1587 C C . PRO A 1 197 ? -11.318 -4.935 6.222 1.00 72.38 197 PRO A C 1
ATOM 1589 O O . PRO A 1 197 ? -10.957 -4.052 5.446 1.00 72.38 197 PRO A O 1
ATOM 1592 N N . THR A 1 198 ? -11.912 -6.047 5.802 1.00 72.38 198 THR A N 1
ATOM 1593 C CA . THR A 1 198 ? -12.045 -6.446 4.404 1.00 72.38 198 THR A CA 1
ATOM 1594 C C . THR A 1 198 ? -13.522 -6.417 3.997 1.00 72.38 198 THR A C 1
ATOM 1596 O O . THR A 1 198 ? -14.340 -7.133 4.586 1.00 72.38 198 THR A O 1
ATOM 1599 N N . PRO A 1 199 ? -13.898 -5.625 2.975 1.00 66.69 199 PRO A N 1
ATOM 1600 C CA . PRO A 1 199 ? -15.269 -5.602 2.475 1.00 66.69 199 PRO A CA 1
ATOM 1601 C C . PRO A 1 199 ? -15.639 -6.965 1.875 1.00 66.69 199 PRO A C 1
ATOM 1603 O O . PRO A 1 199 ? -14.809 -7.613 1.235 1.00 66.69 199 PRO A O 1
ATOM 1606 N N . PHE A 1 200 ? -16.905 -7.370 2.014 1.00 77.38 200 PHE A N 1
ATOM 1607 C CA . PHE A 1 200 ? -17.448 -8.603 1.421 1.00 77.38 200 PHE A CA 1
ATOM 1608 C C . PHE A 1 200 ? -16.769 -9.907 1.873 1.00 77.38 200 PHE A C 1
ATOM 1610 O O . PHE A 1 200 ? -16.677 -10.877 1.111 1.00 77.38 200 PHE A O 1
ATOM 1617 N N . ILE A 1 201 ? -16.271 -9.949 3.113 1.00 84.75 201 ILE A N 1
ATOM 1618 C CA . ILE A 1 201 ? -15.614 -11.144 3.660 1.00 84.75 201 ILE A CA 1
ATOM 1619 C C . ILE A 1 201 ? -16.546 -12.373 3.628 1.00 84.75 201 ILE A C 1
ATOM 1621 O O . ILE A 1 201 ? -16.102 -13.496 3.391 1.00 84.75 201 ILE A O 1
ATOM 1625 N N . ARG A 1 202 ? -17.860 -12.169 3.792 1.00 84.56 202 ARG A N 1
ATOM 1626 C CA . ARG A 1 202 ? -18.863 -13.243 3.761 1.00 84.56 202 ARG A CA 1
ATOM 1627 C C . ARG A 1 202 ? -18.990 -13.839 2.369 1.00 84.56 202 ARG A C 1
ATOM 1629 O O . ARG A 1 202 ? -18.933 -15.052 2.202 1.00 84.56 202 ARG A O 1
ATOM 1636 N N . GLU A 1 203 ? -19.101 -12.997 1.347 1.00 83.50 203 GLU A N 1
ATOM 1637 C CA . GLU A 1 203 ? -19.136 -13.421 -0.050 1.00 83.50 203 GLU A CA 1
ATOM 1638 C C . GLU A 1 203 ? -17.818 -14.072 -0.467 1.00 83.50 203 GLU A C 1
ATOM 1640 O O . GLU A 1 203 ? -17.823 -15.011 -1.268 1.00 83.50 203 GLU A O 1
ATOM 1645 N N . PHE A 1 204 ? -16.692 -13.598 0.070 1.00 89.69 204 PHE A N 1
ATOM 1646 C CA . PHE A 1 204 ? -15.397 -14.246 -0.095 1.00 89.69 204 PHE A CA 1
ATOM 1647 C C . PHE A 1 204 ? -15.428 -15.680 0.458 1.00 89.69 204 PHE A C 1
ATOM 1649 O O . PHE A 1 204 ? -15.165 -16.620 -0.297 1.00 89.69 204 PHE A O 1
ATOM 1656 N N . PHE A 1 205 ? -15.837 -15.877 1.714 1.00 94.56 205 PHE A N 1
ATOM 1657 C CA . PHE A 1 205 ? -15.934 -17.207 2.323 1.00 94.56 205 PHE A CA 1
ATOM 1658 C C . PHE A 1 205 ? -16.952 -18.113 1.618 1.00 94.56 205 PHE A C 1
ATOM 1660 O O . PHE A 1 205 ? -16.664 -19.285 1.370 1.00 94.56 205 PHE A O 1
ATOM 1667 N N . GLN A 1 206 ? -18.083 -17.567 1.166 1.00 90.75 206 GLN A N 1
ATOM 1668 C CA . GLN A 1 206 ? -19.050 -18.302 0.349 1.00 90.75 206 GLN A CA 1
ATOM 1669 C C . GLN A 1 206 ? -18.431 -18.793 -0.970 1.00 90.75 206 GLN A C 1
ATOM 1671 O O . GLN A 1 206 ? -18.706 -19.904 -1.428 1.00 90.75 206 GLN A O 1
ATOM 1676 N N . ARG A 1 207 ? -17.575 -17.987 -1.608 1.00 89.88 207 ARG A N 1
ATOM 1677 C CA . ARG A 1 207 ? -16.864 -18.390 -2.833 1.00 89.88 207 ARG A CA 1
ATOM 1678 C C . ARG A 1 207 ? -15.817 -19.460 -2.555 1.00 89.88 207 ARG A C 1
ATOM 1680 O O . ARG A 1 207 ? -15.698 -20.380 -3.361 1.00 89.88 207 ARG A O 1
ATOM 1687 N N . VAL A 1 208 ? -15.116 -19.383 -1.424 1.00 93.75 208 VAL A N 1
ATOM 1688 C CA . VAL A 1 208 ? -14.202 -20.444 -0.966 1.00 93.75 208 VAL A CA 1
ATOM 1689 C C . VAL A 1 208 ? -14.973 -21.752 -0.760 1.00 93.75 208 VAL A C 1
ATOM 1691 O O . VAL A 1 208 ? -14.582 -22.798 -1.288 1.00 93.75 208 VAL A O 1
ATOM 1694 N N . ALA A 1 209 ? -16.126 -21.692 -0.089 1.00 92.94 209 ALA A N 1
ATOM 1695 C CA . ALA A 1 209 ? -17.019 -22.835 0.088 1.00 92.94 209 ALA A CA 1
ATOM 1696 C C . ALA A 1 209 ? -17.466 -23.436 -1.255 1.00 92.94 209 ALA A C 1
ATOM 1698 O O . ALA A 1 209 ? -17.458 -24.655 -1.415 1.00 92.94 209 ALA A O 1
ATOM 1699 N N . ASN A 1 210 ? -17.711 -22.604 -2.268 1.00 93.88 210 ASN A N 1
ATOM 1700 C CA . ASN A 1 210 ? -18.151 -23.034 -3.598 1.00 93.88 210 ASN A CA 1
ATOM 1701 C C . ASN A 1 210 ? -17.030 -23.529 -4.535 1.00 93.88 210 ASN A C 1
ATOM 1703 O O . ASN A 1 210 ? -17.317 -23.910 -5.671 1.00 93.88 210 ASN A O 1
ATOM 1707 N N . LEU A 1 211 ? -15.759 -23.539 -4.110 1.00 91.81 211 LEU A N 1
ATOM 1708 C CA . LEU A 1 211 ? -14.680 -24.101 -4.931 1.00 91.81 211 LEU A CA 1
ATOM 1709 C C . LEU A 1 211 ? -14.932 -25.582 -5.237 1.00 91.81 211 LEU A C 1
ATOM 1711 O O . LEU A 1 211 ? -15.129 -26.379 -4.323 1.00 91.81 211 LEU A O 1
ATOM 1715 N N . ILE A 1 212 ? -14.849 -25.940 -6.519 1.00 90.06 212 ILE A N 1
ATOM 1716 C CA . ILE A 1 212 ? -15.163 -27.279 -7.047 1.00 90.06 212 ILE A CA 1
ATOM 1717 C C . ILE A 1 212 ? -14.091 -28.344 -6.768 1.00 90.06 212 ILE A C 1
ATOM 1719 O O . ILE A 1 212 ? -14.292 -29.510 -7.094 1.00 90.06 212 ILE A O 1
ATOM 1723 N N . TYR A 1 213 ? -12.941 -27.962 -6.210 1.00 91.19 213 TYR A N 1
ATOM 1724 C CA . TYR A 1 213 ? -11.901 -28.921 -5.848 1.00 91.19 213 TYR A CA 1
ATOM 1725 C C . TYR A 1 213 ? -12.361 -29.769 -4.649 1.00 91.19 213 TYR A C 1
ATOM 1727 O O . TYR A 1 213 ? -12.990 -29.212 -3.742 1.00 91.19 213 TYR A O 1
ATOM 1735 N N . PRO A 1 214 ? -12.050 -31.078 -4.601 1.00 92.69 214 PRO A N 1
ATOM 1736 C CA . PRO A 1 214 ? -12.466 -31.949 -3.506 1.00 92.69 214 PRO A CA 1
ATOM 1737 C C . PRO A 1 214 ? -12.077 -31.373 -2.145 1.00 92.69 214 PRO A C 1
ATOM 1739 O O . PRO A 1 214 ? -10.897 -31.182 -1.848 1.00 92.69 214 PRO A O 1
ATOM 1742 N N . LYS A 1 215 ? -13.073 -31.093 -1.298 1.00 93.38 215 LYS A N 1
ATOM 1743 C CA . LYS A 1 215 ? -12.851 -30.472 0.018 1.00 93.38 215 LYS A CA 1
ATOM 1744 C C . LYS A 1 215 ? -12.002 -31.361 0.933 1.00 93.38 215 LYS A C 1
ATOM 1746 O O . LYS A 1 215 ? -11.132 -30.868 1.642 1.00 93.38 215 LYS A O 1
ATOM 1751 N N . THR A 1 216 ? -12.125 -32.678 0.789 1.00 93.38 216 THR A N 1
ATOM 1752 C CA . THR A 1 216 ? -11.291 -33.694 1.455 1.00 93.38 216 THR A CA 1
ATOM 1753 C C . THR A 1 216 ? -9.819 -33.681 1.020 1.00 93.38 216 THR A C 1
ATOM 1755 O O . THR A 1 216 ? -8.985 -34.306 1.669 1.00 93.38 216 THR A O 1
ATOM 1758 N N . LYS A 1 217 ? -9.477 -32.976 -0.066 1.00 93.50 217 LYS A N 1
ATOM 1759 C CA . LYS A 1 217 ? -8.102 -32.735 -0.535 1.00 93.50 217 LYS A CA 1
ATOM 1760 C C . LYS A 1 217 ? -7.621 -31.311 -0.251 1.00 93.50 217 LYS A C 1
ATOM 1762 O O . LYS A 1 217 ? -6.486 -30.978 -0.585 1.00 93.50 217 LYS A O 1
ATOM 1767 N N . LEU A 1 218 ? -8.463 -30.483 0.367 1.00 94.25 218 LEU A N 1
ATOM 1768 C CA . LEU A 1 218 ? -8.125 -29.137 0.807 1.00 94.25 218 LEU A CA 1
ATOM 1769 C C . LEU A 1 218 ? -7.919 -29.106 2.318 1.00 94.25 218 LEU A C 1
ATOM 1771 O O . LEU A 1 218 ? -8.725 -29.625 3.093 1.00 94.25 218 LEU A O 1
ATOM 1775 N N . GLN A 1 219 ? -6.835 -28.461 2.721 1.00 96.25 219 GLN A N 1
ATOM 1776 C CA . GLN A 1 219 ? -6.609 -27.991 4.079 1.00 96.25 219 GLN A CA 1
ATOM 1777 C C . GLN A 1 219 ? -6.770 -26.477 4.071 1.00 96.25 219 GLN A C 1
ATOM 1779 O O . GLN A 1 219 ? -6.293 -25.819 3.147 1.00 96.25 219 GLN A O 1
ATOM 1784 N N . ILE A 1 220 ? -7.437 -25.925 5.076 1.00 96.81 220 ILE A N 1
ATOM 1785 C CA . ILE A 1 220 ? -7.619 -24.483 5.212 1.00 96.81 220 ILE A CA 1
ATOM 1786 C C . ILE A 1 220 ? -6.809 -23.999 6.413 1.00 96.81 220 ILE A C 1
ATOM 1788 O O . ILE A 1 220 ? -6.906 -24.553 7.505 1.00 96.81 220 ILE A O 1
ATOM 1792 N N . TYR A 1 221 ? -6.025 -22.948 6.214 1.00 96.44 221 TYR A N 1
ATOM 1793 C CA . TYR A 1 221 ? -5.417 -22.174 7.289 1.00 96.44 221 TYR A CA 1
ATOM 1794 C C . TYR A 1 221 ? -5.969 -20.754 7.223 1.00 96.44 221 TYR A C 1
ATOM 1796 O O . TYR A 1 221 ? -5.835 -20.104 6.190 1.00 96.44 221 TYR A O 1
ATOM 1804 N N . ILE A 1 222 ? -6.591 -20.279 8.300 1.00 95.94 222 ILE A N 1
ATOM 1805 C CA . ILE A 1 222 ? -7.123 -18.920 8.404 1.00 95.94 222 ILE A CA 1
ATOM 1806 C C . ILE A 1 222 ? -6.333 -18.169 9.471 1.00 95.94 222 ILE A C 1
ATOM 1808 O O . ILE A 1 222 ? -6.351 -18.532 10.646 1.00 95.94 222 ILE A O 1
ATOM 1812 N N . HIS A 1 223 ? -5.655 -17.105 9.068 1.00 92.06 223 HIS A N 1
ATOM 1813 C CA . HIS A 1 223 ? -5.141 -16.098 9.979 1.00 92.06 223 HIS A CA 1
ATOM 1814 C C . HIS A 1 223 ? -6.093 -14.910 9.987 1.00 92.06 223 HIS A C 1
ATOM 1816 O O . HIS A 1 223 ? -6.319 -14.301 8.944 1.00 92.06 223 HIS A O 1
ATOM 1822 N N . ASN A 1 224 ? -6.663 -14.595 11.145 1.00 90.12 224 ASN A N 1
ATOM 1823 C CA . ASN A 1 224 ? -7.491 -13.416 11.326 1.00 90.12 224 ASN A CA 1
ATOM 1824 C C . ASN A 1 224 ? -6.841 -12.487 12.349 1.00 90.12 224 ASN A C 1
ATOM 1826 O O . ASN A 1 224 ? -6.838 -12.790 13.540 1.00 90.12 224 ASN A O 1
ATOM 1830 N N . ALA A 1 225 ? -6.331 -11.349 11.884 1.00 82.50 225 ALA A N 1
ATOM 1831 C CA . ALA A 1 225 ? -5.817 -10.272 12.725 1.00 82.50 225 ALA A CA 1
ATOM 1832 C C . ALA A 1 225 ? -6.908 -9.245 13.097 1.00 82.50 225 ALA A C 1
ATOM 1834 O O . ALA A 1 225 ? -6.660 -8.334 13.885 1.00 82.50 225 ALA A O 1
ATOM 1835 N N . VAL A 1 226 ? -8.123 -9.380 12.549 1.00 78.44 226 VAL A N 1
ATOM 1836 C CA . VAL A 1 226 ? -9.181 -8.364 12.628 1.00 78.44 226 VAL A CA 1
ATOM 1837 C C . VAL A 1 226 ? -10.337 -8.852 13.494 1.00 78.44 226 VAL A C 1
ATOM 1839 O O . VAL A 1 226 ? -11.141 -9.687 13.079 1.00 78.44 226 VAL A O 1
ATOM 1842 N N . GLU A 1 227 ? -10.472 -8.274 14.690 1.00 78.19 227 GLU A N 1
ATOM 1843 C CA . GLU A 1 227 ? -11.509 -8.653 15.664 1.00 78.19 227 GLU A CA 1
ATOM 1844 C C . GLU A 1 227 ? -12.933 -8.572 15.085 1.00 78.19 227 GLU A C 1
ATOM 1846 O O . GLU A 1 227 ? -13.752 -9.459 15.321 1.00 78.19 227 GLU A O 1
ATOM 1851 N N . TYR A 1 228 ? -13.211 -7.561 14.254 1.00 75.94 228 TYR A N 1
ATOM 1852 C CA . TYR A 1 228 ? -14.510 -7.387 13.593 1.00 75.94 228 TYR A CA 1
ATOM 1853 C C . TYR A 1 228 ? -14.929 -8.605 12.747 1.00 75.94 228 TYR A C 1
ATOM 1855 O O . TYR A 1 228 ? -16.103 -8.971 12.737 1.00 75.94 228 TYR A O 1
ATOM 1863 N N . HIS A 1 229 ? -13.975 -9.268 12.085 1.00 83.25 229 HIS A N 1
ATOM 1864 C CA . HIS A 1 229 ? -14.238 -10.429 11.229 1.00 83.25 229 HIS A CA 1
ATOM 1865 C C . HIS A 1 229 ? -14.191 -11.765 11.967 1.00 83.25 229 HIS A C 1
ATOM 1867 O O . HIS A 1 229 ? -14.457 -12.799 11.357 1.00 83.25 229 HIS A O 1
ATOM 1873 N N . THR A 1 230 ? -13.916 -11.774 13.277 1.00 84.25 230 THR A N 1
ATOM 1874 C CA . THR A 1 230 ? -13.893 -13.011 14.072 1.00 84.25 230 THR A CA 1
ATOM 1875 C C . THR A 1 230 ? -15.207 -13.773 13.948 1.00 84.25 230 THR A C 1
ATOM 1877 O O . THR A 1 230 ? -15.196 -14.987 13.763 1.00 84.25 230 THR A O 1
ATOM 1880 N N . LYS A 1 231 ? -16.343 -13.064 13.964 1.00 84.56 231 LYS A N 1
ATOM 1881 C CA . LYS A 1 231 ? -17.649 -13.694 13.763 1.00 84.56 231 LYS A CA 1
ATOM 1882 C C . LYS A 1 231 ? -17.769 -14.328 12.375 1.00 84.56 231 LYS A C 1
ATOM 1884 O O . LYS A 1 231 ? -18.179 -15.474 12.284 1.00 84.56 231 LYS A O 1
ATOM 1889 N N . ASP A 1 232 ? -17.394 -13.614 11.314 1.00 90.50 232 ASP A N 1
ATOM 1890 C CA . ASP A 1 232 ? -17.524 -14.118 9.940 1.00 90.50 232 ASP A CA 1
ATOM 1891 C C . ASP A 1 232 ? -16.627 -15.349 9.695 1.00 90.50 232 ASP A C 1
ATOM 1893 O O . ASP A 1 232 ? -17.023 -16.285 9.001 1.00 90.50 232 ASP A O 1
ATOM 1897 N N . VAL A 1 233 ? -15.430 -15.368 10.295 1.00 92.44 233 VAL A N 1
ATOM 1898 C CA . VAL A 1 233 ? -14.519 -16.524 10.265 1.00 92.44 233 VAL A CA 1
ATOM 1899 C C . VAL A 1 233 ? -15.121 -17.708 11.019 1.00 92.44 233 VAL A C 1
ATOM 1901 O O . VAL A 1 233 ? -15.118 -18.820 10.493 1.00 92.44 233 VAL A O 1
ATOM 1904 N N . ASN A 1 234 ? -15.656 -17.479 12.220 1.00 90.00 234 ASN A N 1
ATOM 1905 C CA . ASN A 1 234 ? -16.283 -18.532 13.017 1.00 90.00 234 ASN A CA 1
ATOM 1906 C C . ASN A 1 234 ? -17.510 -19.115 12.307 1.00 90.00 234 ASN A C 1
ATOM 1908 O O . ASN A 1 234 ? -17.599 -20.333 12.191 1.00 90.00 234 ASN A O 1
ATOM 1912 N N . ASP A 1 235 ? -18.381 -18.266 11.751 1.00 93.31 235 ASP A N 1
ATOM 1913 C CA . ASP A 1 235 ? -19.553 -18.691 10.977 1.00 93.31 235 ASP A CA 1
ATOM 1914 C C . ASP A 1 235 ? -19.121 -19.616 9.810 1.00 93.31 235 ASP A C 1
ATOM 1916 O O . ASP A 1 235 ? -19.656 -20.711 9.646 1.00 93.31 235 ASP A O 1
ATOM 1920 N N . PHE A 1 236 ? -18.082 -19.249 9.041 1.00 96.25 236 PHE A N 1
ATOM 1921 C CA . PHE A 1 236 ? -17.559 -20.094 7.955 1.00 96.25 236 PHE A CA 1
ATOM 1922 C C . PHE A 1 236 ? -17.020 -21.446 8.448 1.00 96.25 236 PHE A C 1
ATOM 1924 O O . PHE A 1 236 ? -17.241 -22.483 7.813 1.00 96.25 236 PHE A O 1
ATOM 1931 N N . VAL A 1 237 ? -16.283 -21.447 9.560 1.00 94.69 237 VAL A N 1
ATOM 1932 C CA . VAL A 1 237 ? -15.689 -22.665 10.127 1.00 94.69 237 VAL A CA 1
ATOM 1933 C C . VAL A 1 237 ? -16.778 -23.592 10.664 1.00 94.69 237 VAL A C 1
ATOM 1935 O O . VAL A 1 237 ? -16.714 -24.795 10.420 1.00 94.69 237 VAL A O 1
ATOM 1938 N N . GLU A 1 238 ? -17.798 -23.052 11.327 1.00 93.12 238 GLU A N 1
ATOM 1939 C CA . GLU A 1 238 ? -18.942 -23.820 11.823 1.00 93.12 238 GLU A CA 1
ATOM 1940 C C . GLU A 1 238 ? -19.772 -24.418 10.678 1.00 93.12 238 GLU A C 1
ATOM 1942 O O . GLU A 1 238 ? -20.115 -25.603 10.711 1.00 93.12 238 GLU A O 1
ATOM 1947 N N . GLU A 1 239 ? -20.062 -23.634 9.638 1.00 95.44 239 GLU A N 1
ATOM 1948 C CA . GLU A 1 239 ? -20.916 -24.062 8.524 1.00 95.44 239 GLU A CA 1
ATOM 1949 C C . GLU A 1 239 ? -20.215 -25.018 7.549 1.00 95.44 239 GLU A C 1
ATOM 1951 O O . GLU A 1 239 ? -20.844 -25.916 6.975 1.00 95.44 239 GLU A O 1
ATOM 1956 N N . HIS A 1 240 ? -18.914 -24.828 7.316 1.00 95.44 240 HIS A N 1
ATOM 1957 C CA . HIS A 1 240 ? -18.198 -25.502 6.231 1.00 95.44 240 HIS A CA 1
ATOM 1958 C C . HIS A 1 240 ? -16.925 -26.229 6.655 1.00 95.44 240 HIS A C 1
ATOM 1960 O O . HIS A 1 240 ? -16.420 -27.034 5.869 1.00 95.44 240 HIS A O 1
ATOM 1966 N N . GLY A 1 241 ? -16.408 -26.006 7.866 1.00 91.00 241 GLY A N 1
ATOM 1967 C CA . GLY A 1 241 ? -15.121 -26.550 8.307 1.00 91.00 241 GLY A CA 1
ATOM 1968 C C . GLY A 1 241 ? -15.038 -28.073 8.206 1.00 91.00 241 GLY A C 1
ATOM 1969 O O . GLY A 1 241 ? -14.037 -28.614 7.743 1.00 91.00 241 GLY A O 1
ATOM 1970 N N . ASN A 1 242 ? -16.144 -28.754 8.509 1.00 94.19 242 ASN A N 1
ATOM 1971 C CA . ASN A 1 242 ? -16.271 -30.217 8.513 1.00 94.19 242 ASN A CA 1
ATOM 1972 C C . ASN A 1 242 ? -16.093 -30.859 7.124 1.00 94.19 242 ASN A C 1
ATOM 1974 O O . ASN A 1 242 ? -15.900 -32.069 7.021 1.00 94.19 242 ASN A O 1
ATOM 1978 N N . LEU A 1 243 ? -16.218 -30.072 6.050 1.00 94.12 243 LEU A N 1
ATOM 1979 C CA . LEU A 1 243 ? -16.048 -30.548 4.676 1.00 94.12 243 LEU A CA 1
ATOM 1980 C C . LEU A 1 243 ? -14.568 -30.691 4.301 1.00 94.12 243 LEU A C 1
ATOM 1982 O O . LEU A 1 243 ? -14.233 -31.445 3.384 1.00 94.12 243 LEU A O 1
ATOM 1986 N N . TYR A 1 244 ? -13.694 -29.944 4.974 1.00 95.38 244 TYR A N 1
ATOM 1987 C CA . TYR A 1 244 ? -12.270 -29.886 4.680 1.00 95.38 244 TYR A CA 1
ATOM 1988 C C . TYR A 1 244 ? -11.501 -30.951 5.460 1.00 95.38 244 TYR A C 1
ATOM 1990 O O . TYR A 1 244 ? -11.899 -31.366 6.544 1.00 95.38 244 TYR A O 1
ATOM 1998 N N . SER A 1 245 ? -10.365 -31.390 4.915 1.00 90.25 245 SER A N 1
ATOM 1999 C CA . SER A 1 245 ? -9.522 -32.392 5.589 1.00 90.25 245 SER A CA 1
ATOM 2000 C C . SER A 1 245 ? -8.908 -31.892 6.898 1.00 90.25 245 SER A C 1
ATOM 2002 O O . SER A 1 245 ? -8.668 -32.683 7.807 1.00 90.25 245 SER A O 1
ATOM 2004 N N . ASN A 1 246 ? -8.645 -30.588 6.981 1.00 93.38 246 ASN A N 1
ATOM 2005 C CA . ASN A 1 246 ? -8.187 -29.909 8.182 1.00 93.38 246 ASN A CA 1
ATOM 2006 C C . ASN A 1 246 ? -8.506 -28.414 8.072 1.00 93.38 246 ASN A C 1
ATOM 2008 O O . ASN A 1 246 ? -8.380 -27.843 6.984 1.00 93.38 246 ASN A O 1
ATOM 2012 N N . VAL A 1 247 ? -8.866 -27.785 9.190 1.00 93.88 247 VAL A N 1
ATOM 2013 C CA . VAL A 1 247 ? -9.045 -26.334 9.294 1.00 93.88 247 VAL A CA 1
ATOM 2014 C C . VAL A 1 247 ? -8.319 -25.845 10.537 1.00 93.88 247 VAL A C 1
ATOM 2016 O O . VAL A 1 247 ? -8.610 -26.285 11.645 1.00 93.88 247 VAL A O 1
ATOM 2019 N N . ILE A 1 248 ? -7.366 -24.938 10.346 1.00 92.25 248 ILE A N 1
ATOM 2020 C CA . ILE A 1 248 ? -6.617 -24.290 11.423 1.00 92.25 248 ILE A CA 1
ATOM 2021 C C . ILE A 1 248 ? -6.956 -22.806 11.388 1.00 92.25 248 ILE A C 1
ATOM 2023 O O . ILE A 1 248 ? -6.857 -22.181 10.335 1.00 92.25 248 ILE A O 1
ATOM 2027 N N . VAL A 1 249 ? -7.327 -22.242 12.535 1.00 89.88 249 VAL A N 1
ATOM 2028 C CA . VAL A 1 249 ? -7.642 -20.818 12.671 1.00 89.88 249 VAL A CA 1
ATOM 2029 C C . VAL A 1 249 ? -6.736 -20.208 13.730 1.00 89.88 249 VAL A C 1
ATOM 2031 O O . VAL A 1 249 ? -6.568 -20.776 14.807 1.00 89.88 249 VAL A O 1
ATOM 2034 N N . THR A 1 250 ? -6.156 -19.052 13.426 1.00 84.62 250 THR A N 1
ATOM 2035 C CA . THR A 1 250 ? -5.467 -18.202 14.400 1.00 84.62 250 THR A CA 1
ATOM 2036 C C . THR A 1 250 ? -6.219 -16.882 14.500 1.00 84.62 250 THR A C 1
ATOM 2038 O O . THR A 1 250 ? -6.444 -16.217 13.489 1.00 84.62 250 THR A O 1
ATOM 2041 N N . THR A 1 251 ? -6.655 -16.538 15.708 1.00 68.38 251 THR A N 1
ATOM 2042 C CA . THR A 1 251 ? -7.374 -15.298 16.023 1.00 68.38 251 THR A CA 1
ATOM 2043 C C . THR A 1 251 ? -6.538 -14.429 16.966 1.00 68.38 251 THR A C 1
ATOM 2045 O O . THR A 1 251 ? -5.598 -14.929 17.590 1.00 68.38 251 THR A O 1
ATOM 2048 N N . PRO A 1 252 ? -6.860 -13.132 17.116 1.00 62.22 252 PRO A N 1
ATOM 2049 C CA . PRO A 1 252 ? -6.080 -12.204 17.929 1.00 62.22 252 PRO A CA 1
ATOM 2050 C C . PRO A 1 252 ? -6.293 -12.360 19.445 1.00 62.22 252 PRO A C 1
ATOM 2052 O O . PRO A 1 252 ? -5.992 -11.418 20.175 1.00 62.22 252 PRO A O 1
ATOM 2055 N N . GLU A 1 253 ? -6.830 -13.480 19.947 1.00 54.50 253 GLU A N 1
ATOM 2056 C CA . GLU A 1 253 ? -7.136 -13.637 21.376 1.00 54.50 253 GLU A CA 1
ATOM 2057 C C . GLU A 1 253 ? -5.855 -13.576 22.226 1.00 54.50 253 GLU A C 1
ATOM 2059 O O . GLU A 1 253 ? -5.156 -14.566 22.441 1.00 54.50 253 GLU A O 1
ATOM 2064 N N . LYS A 1 254 ? -5.533 -12.377 22.721 1.00 56.12 254 LYS A N 1
ATOM 2065 C CA . LYS A 1 254 ? -4.525 -12.170 23.758 1.00 56.12 254 LYS A CA 1
ATOM 2066 C C . LYS A 1 254 ? -5.119 -12.609 25.090 1.00 56.12 254 LYS A C 1
ATOM 2068 O O . LYS A 1 254 ? -6.147 -12.084 25.515 1.00 56.12 254 LYS A O 1
ATOM 2073 N N . ASN A 1 255 ? -4.453 -13.542 25.763 1.00 61.09 255 ASN A N 1
ATOM 2074 C CA . ASN A 1 255 ? -4.820 -13.952 27.111 1.00 61.09 255 ASN A CA 1
ATOM 2075 C C . ASN A 1 255 ? -4.716 -12.738 28.052 1.00 61.09 255 ASN A C 1
ATOM 2077 O O . ASN A 1 255 ? -3.740 -11.991 28.006 1.00 61.09 255 ASN A O 1
ATOM 2081 N N . GLU A 1 256 ? -5.707 -12.526 28.920 1.00 63.62 256 GLU A N 1
ATOM 2082 C CA . GLU A 1 256 ? -5.750 -11.378 29.838 1.00 63.62 256 GLU A CA 1
ATOM 2083 C C . GLU A 1 256 ? -4.496 -11.305 30.730 1.00 63.62 256 GLU A C 1
ATOM 2085 O O . GLU A 1 256 ? -4.036 -10.220 31.092 1.00 63.62 256 GLU A O 1
ATOM 2090 N N . ALA A 1 257 ? -3.885 -12.457 31.028 1.00 69.25 257 ALA A N 1
ATOM 2091 C CA . ALA A 1 257 ? -2.618 -12.554 31.747 1.00 69.25 257 ALA A CA 1
ATOM 2092 C C . ALA A 1 257 ? -1.486 -11.734 31.099 1.00 69.25 257 ALA A C 1
ATOM 2094 O O . ALA A 1 257 ? -0.709 -11.118 31.832 1.00 69.25 257 ALA A O 1
ATOM 2095 N N . ASP A 1 258 ? -1.459 -11.653 29.768 1.00 76.38 258 ASP A N 1
ATOM 2096 C CA . ASP A 1 258 ? -0.377 -11.051 28.983 1.00 76.38 258 ASP A CA 1
ATOM 2097 C C . ASP A 1 258 ? -0.503 -9.524 28.851 1.00 76.38 258 ASP A C 1
ATOM 2099 O O . ASP A 1 258 ? 0.423 -8.857 28.383 1.00 76.38 258 ASP A O 1
ATOM 2103 N N . TYR A 1 259 ? -1.633 -8.943 29.273 1.00 85.56 259 TYR A N 1
ATOM 2104 C CA . TYR A 1 259 ? -1.806 -7.493 29.268 1.00 85.56 259 TYR A CA 1
ATOM 2105 C C . TYR A 1 259 ? -1.008 -6.839 30.403 1.00 85.56 259 TYR A C 1
ATOM 2107 O O . TYR A 1 259 ? -1.146 -7.254 31.568 1.00 85.56 259 TYR A O 1
ATOM 2115 N N . PRO A 1 260 ? -0.223 -5.787 30.098 1.00 91.75 260 PRO A N 1
ATOM 2116 C CA . PRO A 1 260 ? 0.530 -5.084 31.116 1.00 91.75 260 PRO A CA 1
ATOM 2117 C C . PRO A 1 260 ? -0.384 -4.299 32.059 1.00 91.75 260 PRO A C 1
ATOM 2119 O O . PRO A 1 260 ? -1.481 -3.870 31.694 1.00 91.75 260 PRO A O 1
ATOM 2122 N N . THR A 1 261 ? 0.058 -4.098 33.295 1.00 95.31 261 THR A N 1
ATOM 2123 C CA . THR A 1 261 ? -0.671 -3.258 34.253 1.00 95.31 261 THR A CA 1
ATOM 2124 C C . THR A 1 261 ? -0.471 -1.781 33.923 1.00 95.31 261 THR A C 1
ATOM 2126 O O . THR A 1 261 ? 0.652 -1.334 33.671 1.00 95.31 261 THR A O 1
ATOM 2129 N N . VAL A 1 262 ? -1.556 -1.003 33.929 1.00 97.56 262 VAL A N 1
ATOM 2130 C CA . VAL A 1 262 ? -1.517 0.428 33.592 1.00 97.56 262 VAL A CA 1
ATOM 2131 C C . VAL A 1 262 ? -2.226 1.240 34.667 1.00 97.56 262 VAL A C 1
ATOM 2133 O O . VAL A 1 262 ? -3.337 0.901 35.078 1.00 97.56 262 VAL A O 1
ATOM 2136 N N . LEU A 1 263 ? -1.611 2.346 35.088 1.00 98.31 263 LEU A N 1
ATOM 2137 C CA . LEU A 1 263 ? -2.317 3.397 35.815 1.00 98.31 263 LEU A CA 1
ATOM 2138 C C . LEU A 1 263 ? -2.763 4.477 34.831 1.00 98.31 263 LEU A C 1
ATOM 2140 O O . LEU A 1 263 ? -1.951 5.007 34.073 1.00 98.31 263 LEU A O 1
ATOM 2144 N N . MET A 1 264 ? -4.045 4.824 34.856 1.00 98.19 264 MET A N 1
ATOM 2145 C CA . MET A 1 264 ? -4.610 5.918 34.073 1.00 98.19 264 MET A CA 1
ATOM 2146 C C . MET A 1 264 ? -4.925 7.103 34.986 1.00 98.19 264 MET A C 1
ATOM 2148 O O . MET A 1 264 ? -5.848 7.045 35.798 1.00 98.19 264 MET A O 1
ATOM 2152 N N . GLY A 1 265 ? -4.150 8.176 34.848 1.00 97.88 265 GLY A N 1
ATOM 2153 C CA . GLY A 1 265 ? -4.358 9.442 35.543 1.00 97.88 265 GLY A CA 1
ATOM 2154 C C . GLY A 1 265 ? -5.248 10.378 34.729 1.00 97.88 265 GLY A C 1
ATOM 2155 O O . GLY A 1 265 ? -4.867 10.772 33.631 1.00 97.88 265 GLY A O 1
ATOM 2156 N N . ILE A 1 266 ? -6.405 10.748 35.267 1.00 98.31 266 ILE A N 1
ATOM 2157 C CA . ILE A 1 266 ? -7.388 11.661 34.677 1.00 98.31 266 ILE A CA 1
ATOM 2158 C C . ILE A 1 266 ? -7.347 12.993 35.431 1.00 98.31 266 ILE A C 1
ATOM 2160 O O . ILE A 1 266 ? -7.509 13.014 36.650 1.00 98.31 266 ILE A O 1
ATOM 2164 N N . PHE A 1 267 ? -7.172 14.105 34.713 1.00 98.06 267 PHE A N 1
ATOM 2165 C CA . PHE A 1 267 ? -6.999 15.440 35.300 1.00 98.06 267 PHE A CA 1
ATOM 2166 C C . PHE A 1 267 ? -8.092 16.417 34.833 1.00 98.06 267 PHE A C 1
ATOM 2168 O O . PHE A 1 267 ? -8.167 16.803 33.659 1.00 98.06 267 PHE A O 1
ATOM 2175 N N . VAL A 1 268 ? -8.955 16.829 35.764 1.00 97.44 268 VAL A N 1
ATOM 2176 C CA . VAL A 1 268 ? -10.035 17.809 35.568 1.00 97.44 268 VAL A CA 1
ATOM 2177 C C . VAL A 1 268 ? -9.629 19.134 36.218 1.00 97.44 268 VAL A C 1
ATOM 2179 O O . VAL A 1 268 ? -10.007 19.434 37.346 1.00 97.44 268 VAL A O 1
ATOM 2182 N N . GLU A 1 269 ? -8.814 19.915 35.507 1.00 94.56 269 GLU A N 1
ATOM 2183 C CA . GLU A 1 269 ? -8.239 21.182 36.002 1.00 94.56 269 GLU A CA 1
ATOM 2184 C C . GLU A 1 269 ? -9.148 22.400 35.769 1.00 94.56 269 GLU A C 1
ATOM 2186 O O . GLU A 1 269 ? -9.025 23.421 36.443 1.00 94.56 269 GLU A O 1
ATOM 2191 N N . TYR A 1 270 ? -10.061 22.314 34.796 1.00 93.50 270 TYR A N 1
ATOM 2192 C CA . TYR A 1 270 ? -10.931 23.418 34.384 1.00 93.50 270 TYR A CA 1
ATOM 2193 C C . TYR A 1 270 ? -12.337 22.909 34.037 1.00 93.50 270 TYR A C 1
ATOM 2195 O O . TYR A 1 270 ? -12.479 21.739 33.665 1.00 93.50 270 TYR A O 1
ATOM 2203 N N . PRO A 1 271 ? -13.379 23.763 34.119 1.00 94.25 271 PRO A N 1
ATOM 2204 C CA . PRO A 1 271 ? -14.715 23.416 33.646 1.00 94.25 271 PRO A CA 1
ATOM 2205 C C . PRO A 1 271 ? -14.665 22.960 32.187 1.00 94.25 271 PRO A C 1
ATOM 2207 O O . PRO A 1 271 ? -14.349 23.736 31.282 1.00 94.25 271 PRO A O 1
ATOM 2210 N N . THR A 1 272 ? -14.951 21.683 31.970 1.00 94.38 272 THR A N 1
ATOM 2211 C CA . THR A 1 272 ? -14.762 20.995 30.701 1.00 94.38 272 THR A CA 1
ATOM 2212 C C . THR A 1 272 ? -16.117 20.593 30.123 1.00 94.38 272 THR A C 1
ATOM 2214 O O . THR A 1 272 ? -16.856 19.818 30.733 1.00 94.38 272 THR A O 1
ATOM 2217 N N . PRO A 1 273 ? -16.481 21.108 28.937 1.00 91.88 273 PRO A N 1
ATOM 2218 C CA . PRO A 1 273 ? -17.682 20.669 28.239 1.00 91.88 273 PRO A CA 1
ATOM 2219 C C . PRO A 1 273 ? -17.630 19.173 27.911 1.00 91.88 273 PRO A C 1
ATOM 2221 O O . PRO A 1 273 ? -16.568 18.651 27.581 1.00 91.88 273 PRO A O 1
ATOM 2224 N N . PHE A 1 274 ? -18.792 18.517 27.919 1.00 93.69 274 PHE A N 1
ATOM 2225 C CA . PHE A 1 274 ? -18.945 17.102 27.549 1.00 93.69 274 PHE A CA 1
ATOM 2226 C C . PHE A 1 274 ? -18.139 16.124 28.425 1.00 93.69 274 PHE A C 1
ATOM 2228 O O . PHE A 1 274 ? -17.608 15.118 27.951 1.00 93.69 274 PHE A O 1
ATOM 2235 N N . ILE A 1 275 ? -18.019 16.424 29.724 1.00 96.12 275 ILE A N 1
ATOM 2236 C CA . ILE A 1 275 ? -17.268 15.581 30.665 1.00 96.12 275 ILE A CA 1
ATOM 2237 C C . ILE A 1 275 ? -17.889 14.183 30.833 1.00 96.12 275 ILE A C 1
ATOM 2239 O O . ILE A 1 275 ? -17.180 13.208 31.068 1.00 96.12 275 ILE A O 1
ATOM 2243 N N . ARG A 1 276 ? -19.212 14.054 30.676 1.00 94.69 276 ARG A N 1
ATOM 2244 C CA . ARG A 1 276 ? -19.896 12.756 30.758 1.00 94.69 276 ARG A CA 1
ATOM 2245 C C . ARG A 1 276 ? -19.527 11.880 29.573 1.00 94.69 276 ARG A C 1
ATOM 2247 O O . ARG A 1 276 ? -19.204 10.711 29.736 1.00 94.69 276 ARG A O 1
ATOM 2254 N N . GLU A 1 277 ? -19.498 12.464 28.381 1.00 94.88 277 GLU A N 1
ATOM 2255 C CA . GLU A 1 277 ? -19.049 11.805 27.163 1.00 94.88 277 GLU A CA 1
ATOM 2256 C C . GLU A 1 277 ? -17.566 11.430 27.248 1.00 94.88 277 GLU A C 1
ATOM 2258 O O . GLU A 1 277 ? -17.187 10.362 26.770 1.00 94.88 277 GLU A O 1
ATOM 2263 N N . PHE A 1 278 ? -16.736 12.265 27.884 1.00 96.31 278 PHE A N 1
ATOM 2264 C CA . PHE A 1 278 ? -15.348 11.928 28.205 1.00 96.31 278 PHE A CA 1
ATOM 2265 C C . PHE A 1 278 ? -15.268 10.653 29.060 1.00 96.31 278 PHE A C 1
ATOM 2267 O O . PHE A 1 278 ? -14.609 9.692 28.660 1.00 96.31 278 PHE A O 1
ATOM 2274 N N . PHE A 1 279 ? -15.985 10.598 30.186 1.00 97.06 279 PHE A N 1
ATOM 2275 C CA . PHE A 1 279 ? -15.987 9.427 31.066 1.00 97.06 279 PHE A CA 1
ATOM 2276 C C . PHE A 1 279 ? -16.564 8.177 30.391 1.00 97.06 279 PHE A C 1
ATOM 2278 O O . PHE A 1 279 ? -15.993 7.094 30.519 1.00 97.06 279 PHE A O 1
ATOM 2285 N N . GLN A 1 280 ? -17.610 8.323 29.574 1.00 94.69 280 GLN A N 1
ATOM 2286 C CA . GLN A 1 280 ? -18.145 7.220 28.774 1.00 94.69 280 GLN A CA 1
ATOM 2287 C C . GLN A 1 280 ? -17.099 6.659 27.800 1.00 94.69 280 GLN A C 1
ATOM 2289 O O . GLN A 1 280 ? -17.002 5.449 27.608 1.00 94.69 280 GLN A O 1
ATOM 2294 N N . ARG A 1 281 ? -16.281 7.518 27.181 1.00 94.19 281 ARG A N 1
ATOM 2295 C CA . ARG A 1 281 ? -15.205 7.079 26.276 1.00 94.19 281 ARG A CA 1
ATOM 2296 C C . ARG A 1 281 ? -14.092 6.358 27.026 1.00 94.19 281 ARG A C 1
ATOM 2298 O O . ARG A 1 281 ? -13.587 5.361 26.521 1.00 94.19 281 ARG A O 1
ATOM 2305 N N . VAL A 1 282 ? -13.753 6.810 28.234 1.00 95.56 282 VAL A N 1
ATOM 2306 C CA . VAL A 1 282 ? -12.818 6.104 29.127 1.00 95.56 282 VAL A CA 1
ATOM 2307 C C . VAL A 1 282 ? -13.357 4.714 29.487 1.00 95.56 282 VAL A C 1
ATOM 2309 O O . VAL A 1 282 ? -12.627 3.719 29.396 1.00 95.56 282 VAL A O 1
ATOM 2312 N N . ALA A 1 283 ? -14.645 4.614 29.825 1.00 93.94 283 ALA A N 1
ATOM 2313 C CA . ALA A 1 283 ? -15.309 3.336 30.079 1.00 93.94 283 ALA A CA 1
ATOM 2314 C C . ALA A 1 283 ? -15.282 2.419 28.842 1.00 93.94 283 ALA A C 1
ATOM 2316 O O . ALA A 1 283 ? -15.048 1.219 28.972 1.00 93.94 283 ALA A O 1
ATOM 2317 N N . ASN A 1 284 ? -15.387 2.982 27.637 1.00 93.00 284 ASN A N 1
ATOM 2318 C CA . ASN A 1 284 ? -15.414 2.235 26.375 1.00 93.00 284 ASN A CA 1
ATOM 2319 C C . ASN A 1 284 ? -14.032 1.849 25.810 1.00 93.00 284 ASN A C 1
ATOM 2321 O O . ASN A 1 284 ? -13.980 1.193 24.773 1.00 93.00 284 ASN A O 1
ATOM 2325 N N . LEU A 1 285 ? -12.917 2.231 26.446 1.00 91.50 285 LEU A N 1
ATOM 2326 C CA . LEU A 1 285 ? -11.581 1.808 25.998 1.00 91.50 285 LEU A CA 1
ATOM 2327 C C . LEU A 1 285 ? -11.459 0.275 25.963 1.00 91.50 285 LEU A C 1
ATOM 2329 O O . LEU A 1 285 ? -11.743 -0.387 26.965 1.00 91.50 285 LEU A O 1
ATOM 2333 N N . ILE A 1 286 ? -10.981 -0.274 24.848 1.00 88.75 286 ILE A N 1
ATOM 2334 C CA . ILE A 1 286 ? -10.770 -1.713 24.650 1.00 88.75 286 ILE A CA 1
ATOM 2335 C C . ILE A 1 286 ? -9.436 -2.096 25.300 1.00 88.75 286 ILE A C 1
ATOM 2337 O O . ILE A 1 286 ? -8.373 -2.090 24.680 1.00 88.75 286 ILE A O 1
ATOM 2341 N N . TYR A 1 287 ? -9.502 -2.362 26.602 1.00 91.81 287 TYR A N 1
ATOM 2342 C CA . TYR A 1 287 ? -8.401 -2.854 27.423 1.00 91.81 287 TYR A CA 1
ATOM 2343 C C . TYR A 1 287 ? -8.981 -3.568 28.654 1.00 91.81 287 TYR A C 1
ATOM 2345 O O . TYR A 1 287 ? -9.973 -3.065 29.199 1.00 91.81 287 TYR A O 1
ATOM 2353 N N . PRO A 1 288 ? -8.405 -4.691 29.128 1.00 91.75 288 PRO A N 1
ATOM 2354 C CA . PRO A 1 288 ? -8.914 -5.388 30.308 1.00 91.75 288 PRO A CA 1
ATOM 2355 C C . PRO A 1 288 ? -8.981 -4.460 31.524 1.00 91.75 288 PRO A C 1
ATOM 2357 O O . PRO A 1 288 ? -7.960 -3.975 32.013 1.00 91.75 288 PRO A O 1
ATOM 2360 N N . LYS A 1 289 ? -10.195 -4.177 32.010 1.00 92.88 289 LYS A N 1
ATOM 2361 C CA . LYS A 1 289 ? -10.417 -3.185 33.078 1.00 92.88 289 LYS A CA 1
ATOM 2362 C C . LYS A 1 289 ? -9.762 -3.601 34.399 1.00 92.88 289 LYS A C 1
ATOM 2364 O O . LYS A 1 289 ? -9.221 -2.762 35.107 1.00 92.88 289 LYS A O 1
ATOM 2369 N N . THR A 1 290 ? -9.673 -4.903 34.647 1.00 93.56 290 THR A N 1
ATOM 2370 C CA . THR A 1 290 ? -8.932 -5.538 35.752 1.00 93.56 290 THR A CA 1
ATOM 2371 C C . THR A 1 290 ? -7.424 -5.232 35.746 1.00 93.56 290 THR A C 1
ATOM 2373 O O . THR A 1 290 ? -6.768 -5.349 36.779 1.00 93.56 290 THR A O 1
ATOM 2376 N N . LYS A 1 291 ? -6.852 -4.831 34.601 1.00 95.25 291 LYS A N 1
ATOM 2377 C CA . LYS A 1 291 ? -5.445 -4.423 34.439 1.00 95.25 291 LYS A CA 1
ATOM 2378 C C . LYS A 1 291 ? -5.252 -2.907 34.508 1.00 95.25 291 LYS A C 1
ATOM 2380 O O . LYS A 1 291 ? -4.118 -2.436 34.407 1.00 95.25 291 LYS A O 1
ATOM 2385 N N . LEU A 1 292 ? -6.338 -2.152 34.684 1.00 96.44 292 LEU A N 1
ATOM 2386 C CA . LEU A 1 292 ? -6.347 -0.698 34.776 1.00 96.44 292 LEU A CA 1
ATOM 2387 C C . LEU A 1 292 ? -6.672 -0.244 36.195 1.00 96.44 292 LEU A C 1
ATOM 2389 O O . LEU A 1 292 ? -7.740 -0.551 36.723 1.00 96.44 292 LEU A O 1
ATOM 2393 N N . GLN A 1 293 ? -5.784 0.565 36.762 1.00 97.94 293 GLN A N 1
ATOM 2394 C CA . GLN A 1 293 ? -6.085 1.375 37.937 1.00 97.94 293 GLN A CA 1
ATOM 2395 C C . GLN A 1 293 ? -6.360 2.815 37.502 1.00 97.94 293 GLN A C 1
ATOM 2397 O O . GLN A 1 293 ? -5.600 3.376 36.713 1.00 97.94 293 GLN A O 1
ATOM 2402 N N . ILE A 1 294 ? -7.423 3.429 38.021 1.00 98.19 294 ILE A N 1
ATOM 2403 C CA . ILE A 1 294 ? -7.787 4.811 37.692 1.00 98.19 294 ILE A CA 1
ATOM 2404 C C . ILE A 1 294 ? -7.404 5.745 38.845 1.00 98.19 294 ILE A C 1
ATOM 2406 O O . ILE A 1 294 ? -7.729 5.494 40.003 1.00 98.19 294 ILE A O 1
ATOM 2410 N N . TYR A 1 295 ? -6.745 6.854 38.524 1.00 98.38 295 TYR A N 1
ATOM 2411 C CA . TYR A 1 295 ? -6.537 7.981 39.429 1.00 98.38 295 TYR A CA 1
ATOM 2412 C C . TYR A 1 295 ? -7.219 9.210 38.831 1.00 98.38 295 TYR A C 1
ATOM 2414 O O . TYR A 1 295 ? -6.872 9.618 37.729 1.00 98.38 295 TYR A O 1
ATOM 2422 N N . ILE A 1 296 ? -8.180 9.809 39.529 1.00 98.38 296 ILE A N 1
ATOM 2423 C CA . ILE A 1 296 ? -8.899 11.004 39.077 1.00 98.38 296 ILE A CA 1
ATOM 2424 C C . ILE A 1 296 ? -8.538 12.165 39.994 1.00 98.38 296 ILE A C 1
ATOM 2426 O O . ILE A 1 296 ? -8.812 12.138 41.192 1.00 98.38 296 ILE A O 1
ATOM 2430 N N . HIS A 1 297 ? -7.968 13.219 39.432 1.00 98.12 297 HIS A N 1
ATOM 2431 C CA . HIS A 1 297 ? -7.866 14.503 40.101 1.00 98.12 297 HIS A CA 1
ATOM 2432 C C . HIS A 1 297 ? -8.940 15.443 39.566 1.00 98.12 297 HIS A C 1
ATOM 2434 O O . HIS A 1 297 ? -8.948 15.772 38.381 1.00 98.12 297 HIS A O 1
ATOM 2440 N N . ASN A 1 298 ? -9.835 15.875 40.450 1.00 97.69 298 ASN A N 1
ATOM 2441 C CA . ASN A 1 298 ? -10.824 16.895 40.158 1.00 97.69 298 ASN A CA 1
ATOM 2442 C C . ASN A 1 298 ? -10.508 18.172 40.939 1.00 97.69 298 ASN A C 1
ATOM 2444 O O . ASN A 1 298 ? -10.634 18.190 42.161 1.00 97.69 298 ASN A O 1
ATOM 2448 N N . ALA A 1 299 ? -10.143 19.240 40.232 1.00 95.88 299 ALA A N 1
ATOM 2449 C CA . ALA A 1 299 ? -9.969 20.578 40.795 1.00 95.88 299 ALA A CA 1
ATOM 2450 C C . ALA A 1 299 ? -11.242 21.440 40.676 1.00 95.88 299 ALA A C 1
ATOM 2452 O O . ALA A 1 299 ? -11.262 22.586 41.121 1.00 95.88 299 ALA A O 1
ATOM 2453 N N . VAL A 1 300 ? -12.309 20.916 40.060 1.00 96.00 300 VAL A N 1
ATOM 2454 C CA . VAL A 1 300 ? -13.483 21.690 39.648 1.00 96.00 300 VAL A CA 1
ATOM 2455 C C . VAL A 1 300 ? -14.731 21.201 40.375 1.00 96.00 300 VAL A C 1
ATOM 2457 O O . VAL A 1 300 ? -15.287 20.149 40.059 1.00 96.00 300 VAL A O 1
ATOM 2460 N N . GLU A 1 301 ? -15.231 22.011 41.309 1.00 95.94 301 GLU A N 1
ATOM 2461 C CA . GLU A 1 301 ? -16.430 21.701 42.106 1.00 95.94 301 GLU A CA 1
ATOM 2462 C C . GLU A 1 301 ? -17.656 21.371 41.238 1.00 95.94 301 GLU A C 1
ATOM 2464 O O . GLU A 1 301 ? -18.398 20.435 41.530 1.00 95.94 301 GLU A O 1
ATOM 2469 N N . TYR A 1 302 ? -17.815 22.064 40.104 1.00 95.69 302 TYR A N 1
ATOM 2470 C CA . TYR A 1 302 ? -18.898 21.813 39.147 1.00 95.69 302 TYR A CA 1
ATOM 2471 C C . TYR A 1 302 ? -18.938 20.362 38.627 1.00 95.69 302 TYR A C 1
ATOM 2473 O O . TYR A 1 302 ? -20.023 19.839 38.386 1.00 95.69 302 TYR A O 1
ATOM 2481 N N . HIS A 1 303 ? -17.785 19.693 38.500 1.00 97.44 303 HIS A N 1
ATOM 2482 C CA . HIS A 1 303 ? -17.685 18.326 37.975 1.00 97.44 303 HIS A CA 1
ATOM 2483 C C . HIS A 1 303 ? -17.664 17.238 39.050 1.00 97.44 303 HIS A C 1
ATOM 2485 O O . HIS A 1 303 ? -17.588 16.058 38.713 1.00 97.44 303 HIS A O 1
ATOM 2491 N N . THR A 1 304 ? -17.779 17.588 40.335 1.00 97.12 304 THR A N 1
ATOM 2492 C CA . THR A 1 304 ? -17.780 16.598 41.425 1.00 97.12 304 THR A CA 1
ATOM 2493 C C . THR A 1 304 ? -18.886 15.559 41.247 1.00 97.12 304 THR A C 1
ATOM 2495 O O . THR A 1 304 ? -18.647 14.370 41.439 1.00 97.12 304 THR A O 1
ATOM 2498 N N . LYS A 1 305 ? -20.079 15.985 40.811 1.00 96.88 305 LYS A N 1
ATOM 2499 C CA . LYS A 1 305 ? -21.175 15.056 40.519 1.00 96.88 305 LYS A CA 1
ATOM 2500 C C . LYS A 1 305 ? -20.820 14.098 39.378 1.00 96.88 305 LYS A C 1
ATOM 2502 O O . LYS A 1 305 ? -21.017 12.903 39.529 1.00 96.88 305 LYS A O 1
ATOM 2507 N N . ASP A 1 306 ? -20.286 14.609 38.270 1.00 97.81 306 ASP A N 1
ATOM 2508 C CA . ASP A 1 306 ? -19.974 13.783 37.095 1.00 97.81 306 ASP A CA 1
ATOM 2509 C C . ASP A 1 306 ? -18.873 12.746 37.399 1.00 97.81 306 ASP A C 1
ATOM 2511 O O . ASP A 1 306 ? -18.931 11.620 36.912 1.00 97.81 306 ASP A O 1
ATOM 2515 N N . VAL A 1 307 ? -17.894 13.105 38.240 1.00 97.81 307 VAL A N 1
ATOM 2516 C CA . VAL A 1 307 ? -16.857 12.174 38.720 1.00 97.81 307 VAL A CA 1
ATOM 2517 C C . VAL A 1 307 ? -17.465 11.086 39.602 1.00 97.81 307 VAL A C 1
ATOM 2519 O O . VAL A 1 307 ? -17.146 9.914 39.419 1.00 97.81 307 VAL A O 1
ATOM 2522 N N . ASN A 1 308 ? -18.343 11.450 40.541 1.00 97.88 308 ASN A N 1
ATOM 2523 C CA . ASN A 1 308 ? -18.988 10.477 41.422 1.00 97.88 308 ASN A CA 1
ATOM 2524 C C . ASN A 1 308 ? -19.888 9.515 40.638 1.00 97.88 308 ASN A C 1
ATOM 2526 O O . ASN A 1 308 ? -19.779 8.311 40.847 1.00 97.88 308 ASN A O 1
ATOM 2530 N N . ASP A 1 309 ? -20.690 10.027 39.696 1.00 98.06 309 ASP A N 1
ATOM 2531 C CA . ASP A 1 309 ? -21.532 9.209 38.813 1.00 98.06 309 ASP A CA 1
ATOM 2532 C C . ASP A 1 309 ? -20.662 8.152 38.078 1.00 98.06 309 ASP A C 1
ATOM 2534 O O . ASP A 1 309 ? -20.972 6.964 38.100 1.00 98.06 309 ASP A O 1
ATOM 2538 N N . PHE A 1 310 ? -19.503 8.539 37.518 1.00 97.88 310 PHE A N 1
ATOM 2539 C CA . PHE A 1 310 ? -18.577 7.599 36.861 1.00 97.88 310 PHE A CA 1
ATOM 2540 C C . PHE A 1 310 ? -18.015 6.529 37.812 1.00 97.88 310 PHE A C 1
ATOM 2542 O O . PHE A 1 310 ? -17.920 5.354 37.448 1.00 97.88 310 PHE A O 1
ATOM 2549 N N . VAL A 1 311 ? -17.614 6.922 39.024 1.00 97.75 311 VAL A N 1
ATOM 2550 C CA . VAL A 1 311 ? -17.061 5.990 40.019 1.00 97.75 311 VAL A CA 1
ATOM 2551 C C . VAL A 1 311 ? -18.127 4.997 40.483 1.00 97.75 311 VAL A C 1
ATOM 2553 O O . VAL A 1 311 ? -17.829 3.812 40.612 1.00 97.75 311 VAL A O 1
ATOM 2556 N N . GLU A 1 312 ? -19.362 5.451 40.692 1.00 97.56 312 GLU A N 1
ATOM 2557 C CA . GLU A 1 312 ? -20.485 4.593 41.079 1.00 97.56 312 GLU A CA 1
ATOM 2558 C C . GLU A 1 312 ? -20.878 3.616 39.960 1.00 97.56 312 GLU A C 1
ATOM 2560 O O . GLU A 1 312 ? -21.083 2.430 40.225 1.00 97.56 312 GLU A O 1
ATOM 2565 N N . GLU A 1 313 ? -20.941 4.081 38.710 1.00 96.94 313 GLU A N 1
ATOM 2566 C CA . GLU A 1 313 ? -21.379 3.272 37.565 1.00 96.94 313 GLU A CA 1
ATOM 2567 C C . GLU A 1 313 ? -20.309 2.288 37.068 1.00 96.94 313 GLU A C 1
ATOM 2569 O O . GLU A 1 313 ? -20.626 1.162 36.672 1.00 96.94 313 GLU A O 1
ATOM 2574 N N . HIS A 1 314 ? -19.035 2.691 37.074 1.00 96.50 314 HIS A N 1
ATOM 2575 C CA . HIS A 1 314 ? -17.960 1.940 36.420 1.00 96.50 314 HIS A CA 1
ATOM 2576 C C . HIS A 1 314 ? -16.795 1.564 37.336 1.00 96.50 314 HIS A C 1
ATOM 2578 O O . HIS A 1 314 ? -15.982 0.725 36.946 1.00 96.50 314 HIS A O 1
ATOM 2584 N N . GLY A 1 315 ? -16.699 2.122 38.546 1.00 94.44 315 GLY A N 1
ATOM 2585 C CA . GLY A 1 315 ? -15.531 1.952 39.415 1.00 94.44 315 GLY A CA 1
ATOM 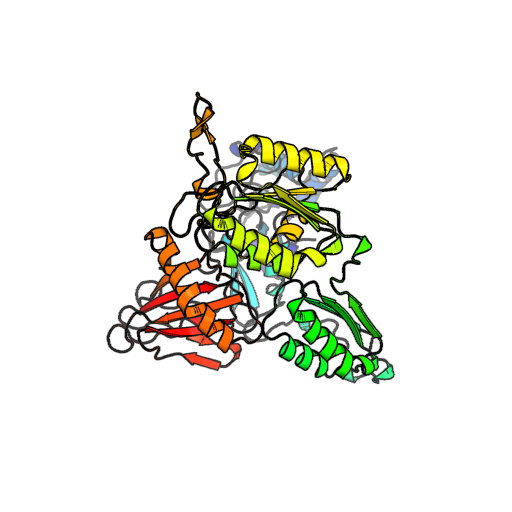2586 C C . GLY A 1 315 ? -15.197 0.494 39.738 1.00 94.44 315 GLY A C 1
ATOM 2587 O O . GLY A 1 315 ? -14.027 0.122 39.720 1.00 94.44 315 GLY A O 1
ATOM 2588 N N . ASN A 1 316 ? -16.216 -0.353 39.920 1.00 95.81 316 ASN A N 1
ATOM 2589 C CA . ASN A 1 316 ? -16.056 -1.781 40.234 1.00 95.81 316 ASN A CA 1
ATOM 2590 C C . ASN A 1 316 ? -15.475 -2.626 39.084 1.00 95.81 316 ASN A C 1
ATOM 2592 O O . ASN A 1 316 ? -15.128 -3.784 39.302 1.00 95.81 316 ASN A O 1
ATOM 2596 N N . LEU A 1 317 ? -15.399 -2.088 37.862 1.00 95.06 317 LEU A N 1
ATOM 2597 C CA . LEU A 1 317 ? -14.786 -2.776 36.720 1.00 95.06 317 LEU A CA 1
ATOM 2598 C C . LEU A 1 317 ? -13.255 -2.692 36.755 1.00 95.06 317 LEU A C 1
ATOM 2600 O O . LEU A 1 317 ? -12.575 -3.532 36.167 1.00 95.06 317 LEU A O 1
ATOM 2604 N N . TYR A 1 318 ? -12.721 -1.658 37.403 1.00 97.00 318 TYR A N 1
ATOM 2605 C CA . TYR A 1 318 ? -11.296 -1.362 37.460 1.00 97.00 318 TYR A CA 1
ATOM 2606 C C . TYR A 1 318 ? -10.638 -2.046 38.658 1.00 97.00 318 TYR A C 1
ATOM 2608 O O . TYR A 1 318 ? -11.301 -2.363 39.644 1.00 97.00 318 TYR A O 1
ATOM 2616 N N . SER A 1 319 ? -9.320 -2.255 38.602 1.00 94.69 319 SER A N 1
ATOM 2617 C CA . SER A 1 319 ? -8.596 -2.878 39.722 1.00 94.69 319 SER A CA 1
ATOM 2618 C C . SER A 1 319 ? -8.672 -2.042 41.001 1.00 94.69 319 SER A C 1
ATOM 2620 O O . SER A 1 319 ? -8.746 -2.589 42.100 1.00 94.69 319 SER A O 1
ATOM 2622 N N . ASN A 1 320 ? -8.655 -0.717 40.849 1.00 97.06 320 ASN A N 1
ATOM 2623 C CA . ASN A 1 320 ? -8.861 0.259 41.907 1.00 97.06 320 ASN A CA 1
ATOM 2624 C C . ASN A 1 320 ? -9.168 1.638 41.293 1.00 97.06 320 ASN A C 1
ATOM 2626 O O . ASN A 1 320 ? -8.746 1.933 40.170 1.00 97.06 320 ASN A O 1
ATOM 2630 N N . VAL A 1 321 ? -9.853 2.502 42.046 1.00 97.88 321 VAL A N 1
ATOM 2631 C CA . VAL A 1 321 ? -10.117 3.894 41.660 1.00 97.88 321 VAL A CA 1
ATOM 2632 C C . VAL A 1 321 ? -9.797 4.826 42.825 1.00 97.88 321 VAL A C 1
ATOM 2634 O O . VAL A 1 321 ? -10.320 4.666 43.925 1.00 97.88 321 VAL A O 1
ATOM 2637 N N . ILE A 1 322 ? -8.937 5.815 42.586 1.00 97.25 322 ILE A N 1
ATOM 2638 C CA . ILE A 1 322 ? -8.524 6.823 43.571 1.00 97.25 322 ILE A CA 1
ATOM 2639 C C . ILE A 1 322 ? -8.989 8.192 43.090 1.00 97.25 322 ILE A C 1
ATOM 2641 O O . ILE A 1 322 ? -8.752 8.545 41.938 1.00 97.25 322 ILE A O 1
ATOM 2645 N N . VAL A 1 323 ? -9.606 8.982 43.972 1.00 97.38 323 VAL A N 1
ATOM 2646 C CA . VAL A 1 323 ? -10.103 10.324 43.636 1.00 97.38 323 VAL A CA 1
ATOM 2647 C C . VAL A 1 323 ? -9.529 11.386 44.578 1.00 97.38 323 VAL A C 1
ATOM 2649 O O . VAL A 1 323 ? -9.587 11.266 45.804 1.00 97.38 323 VAL A O 1
ATOM 2652 N N . THR A 1 324 ? -8.994 12.458 43.997 1.00 95.88 324 THR A N 1
ATOM 2653 C CA . THR A 1 324 ? -8.626 13.699 44.689 1.00 95.88 324 THR A CA 1
ATOM 2654 C C . THR A 1 324 ? -9.677 14.755 44.378 1.00 95.88 324 THR A C 1
ATOM 2656 O O . THR A 1 324 ? -9.912 15.063 43.212 1.00 95.88 324 THR A O 1
ATOM 2659 N N . THR A 1 325 ? -10.306 15.293 45.420 1.00 94.12 325 THR A N 1
ATOM 2660 C CA . THR A 1 325 ? -11.436 16.217 45.306 1.00 94.12 325 THR A CA 1
ATOM 2661 C C . THR A 1 325 ? -10.999 17.691 45.352 1.00 94.12 325 THR A C 1
ATOM 2663 O O . THR A 1 325 ? -9.895 17.981 45.837 1.00 94.12 325 THR A O 1
ATOM 2666 N N . PRO A 1 326 ? -11.851 18.633 44.899 1.00 92.06 326 PRO A N 1
ATOM 2667 C CA . PRO A 1 326 ? -11.508 20.055 44.840 1.00 92.06 326 PRO A CA 1
ATOM 2668 C C . PRO A 1 326 ? -11.164 20.670 46.206 1.00 92.06 326 PRO A C 1
ATOM 2670 O O . PRO A 1 326 ? -10.316 21.556 46.287 1.00 92.06 326 PRO A O 1
ATOM 2673 N N . GLU A 1 327 ? -11.748 20.170 47.302 1.00 90.06 327 GLU A N 1
ATOM 2674 C CA . GLU A 1 327 ? -11.540 20.704 48.659 1.00 90.06 327 GLU A CA 1
ATOM 2675 C C . GLU A 1 327 ? -10.099 20.522 49.150 1.00 90.06 327 GLU A C 1
ATOM 2677 O O . GLU A 1 327 ? -9.642 21.255 50.028 1.00 90.06 327 GLU A O 1
ATOM 2682 N N . LYS A 1 328 ? -9.358 19.564 48.576 1.00 87.75 328 LYS A N 1
ATOM 2683 C CA . LYS A 1 328 ? -7.940 19.357 48.893 1.00 87.75 328 LYS A CA 1
ATOM 2684 C C . LYS A 1 328 ? -7.043 20.473 48.344 1.00 87.75 328 LYS A C 1
ATOM 2686 O O . LYS A 1 328 ? -5.895 20.561 48.771 1.00 87.75 328 LYS A O 1
ATOM 2691 N N . ASN A 1 329 ? -7.545 21.305 47.421 1.00 89.31 329 ASN A N 1
ATOM 2692 C CA . ASN A 1 329 ? -6.841 22.440 46.815 1.00 89.31 329 ASN A CA 1
ATOM 2693 C C . ASN A 1 329 ? -5.424 22.084 46.317 1.00 89.31 329 ASN A C 1
ATOM 2695 O O . ASN A 1 329 ? -4.438 22.775 46.583 1.00 89.31 329 ASN A O 1
ATOM 2699 N N . VAL A 1 330 ? -5.324 20.943 45.634 1.00 91.38 330 VAL A N 1
ATOM 2700 C CA . VAL A 1 330 ? -4.076 20.416 45.074 1.00 91.38 330 VAL A CA 1
ATOM 2701 C C . VAL A 1 330 ? -3.916 20.962 43.661 1.00 91.38 330 VAL A C 1
ATOM 2703 O O . VAL A 1 330 ? -4.862 20.932 42.885 1.00 91.38 330 VAL A O 1
ATOM 2706 N N . SER A 1 331 ? -2.723 21.447 43.317 1.00 91.56 331 SER A N 1
ATOM 2707 C CA . SER A 1 331 ? -2.441 21.878 41.941 1.00 91.56 331 SER A CA 1
ATOM 2708 C C . SER A 1 331 ? -2.297 20.682 40.998 1.00 91.56 331 SER A C 1
ATOM 2710 O O . SER A 1 331 ? -1.743 19.653 41.396 1.00 91.56 331 SER A O 1
ATOM 2712 N N . GLY A 1 332 ? -2.667 20.843 39.726 1.00 89.38 332 GLY A N 1
ATOM 2713 C CA . GLY A 1 332 ? -2.526 19.783 38.726 1.00 89.38 332 GLY A CA 1
ATOM 2714 C C . GLY A 1 332 ? -1.118 19.214 38.574 1.00 89.38 332 GLY A C 1
ATOM 2715 O O . GLY A 1 332 ? -0.949 18.021 38.328 1.00 89.38 332 GLY A O 1
ATOM 2716 N N . ARG A 1 333 ? -0.079 20.029 38.800 1.00 92.19 333 ARG A N 1
ATOM 2717 C CA . ARG A 1 333 ? 1.310 19.544 38.841 1.00 92.19 333 ARG A CA 1
ATOM 2718 C C . ARG A 1 333 ? 1.504 18.506 39.950 1.00 92.19 333 ARG A C 1
ATOM 2720 O O . ARG A 1 333 ? 1.999 17.419 39.679 1.00 92.19 333 ARG A O 1
ATOM 2727 N N . VAL A 1 334 ? 1.098 18.839 41.175 1.00 94.81 334 VAL A N 1
ATOM 2728 C CA . VAL A 1 334 ? 1.227 17.942 42.335 1.00 94.81 334 VAL A CA 1
ATOM 2729 C C . VAL A 1 334 ? 0.352 16.702 42.147 1.00 94.81 334 VAL A C 1
ATOM 2731 O O . VAL A 1 334 ? 0.773 15.592 42.450 1.00 94.81 334 VAL A O 1
ATOM 2734 N N . ALA A 1 335 ? -0.840 16.856 41.568 1.00 95.62 335 ALA A N 1
ATOM 2735 C CA . ALA A 1 335 ? -1.696 15.720 41.255 1.00 95.62 335 ALA A CA 1
ATOM 2736 C C . ALA A 1 335 ? -1.062 14.759 40.231 1.00 95.62 335 ALA A C 1
ATOM 2738 O O . ALA A 1 335 ? -1.208 13.544 40.372 1.00 95.62 335 ALA A O 1
ATOM 2739 N N . LYS A 1 336 ? -0.358 15.281 39.214 1.00 96.12 336 LYS A N 1
ATOM 2740 C CA . LYS A 1 336 ? 0.399 14.476 38.238 1.00 96.12 336 LYS A CA 1
ATOM 2741 C C . LYS A 1 336 ? 1.583 13.758 38.895 1.00 96.12 336 LYS A C 1
ATOM 2743 O O . LYS A 1 336 ? 1.810 12.588 38.595 1.00 96.12 336 LYS A O 1
ATOM 2748 N N . GLU A 1 337 ? 2.281 14.418 39.822 1.00 96.00 337 GLU A N 1
ATOM 2749 C CA . GLU A 1 337 ? 3.338 13.803 40.641 1.00 96.00 337 GLU A CA 1
ATOM 2750 C C . GLU A 1 337 ? 2.775 12.628 41.471 1.00 96.00 337 GLU A C 1
ATOM 2752 O O . GLU A 1 337 ? 3.318 11.526 41.404 1.00 96.00 337 GLU A O 1
ATOM 2757 N N . TRP A 1 338 ? 1.626 12.794 42.137 1.00 96.88 338 TRP A N 1
ATOM 2758 C CA . TRP A 1 338 ? 0.977 11.715 42.903 1.00 96.88 338 TRP A CA 1
ATOM 2759 C C . TRP A 1 338 ? 0.527 10.532 42.042 1.00 96.88 338 TRP A C 1
ATOM 2761 O O . TRP A 1 338 ? 0.672 9.384 42.457 1.00 96.88 338 TRP A O 1
ATOM 2771 N N . ALA A 1 339 ? 0.008 10.780 40.836 1.00 96.62 339 ALA A N 1
ATOM 2772 C CA . ALA A 1 339 ? -0.337 9.703 39.908 1.00 96.62 339 ALA A CA 1
ATOM 2773 C C . ALA A 1 339 ? 0.903 8.880 39.513 1.00 96.62 339 ALA A C 1
ATOM 2775 O O . ALA A 1 339 ? 0.834 7.655 39.408 1.00 96.62 339 ALA A O 1
ATOM 2776 N N . MET A 1 340 ? 2.048 9.544 39.327 1.00 95.94 340 MET A N 1
ATOM 2777 C CA . MET A 1 340 ? 3.317 8.887 39.018 1.00 95.94 340 MET A CA 1
ATOM 2778 C C . MET A 1 340 ? 3.852 8.083 40.211 1.00 95.94 340 MET A C 1
ATOM 2780 O O . MET A 1 340 ? 4.262 6.935 40.037 1.00 95.94 340 MET A O 1
ATOM 2784 N N . GLU A 1 341 ? 3.798 8.642 41.421 1.00 96.94 341 GLU A N 1
ATOM 2785 C CA . GLU A 1 341 ? 4.161 7.946 42.663 1.00 96.94 341 GLU A CA 1
ATOM 2786 C C . GLU A 1 341 ? 3.300 6.706 42.905 1.00 96.94 341 GLU A C 1
ATOM 2788 O O . GLU A 1 341 ? 3.826 5.643 43.234 1.00 96.94 341 GLU A O 1
ATOM 2793 N N . GLU A 1 342 ? 1.992 6.808 42.676 1.00 97.25 342 GLU A N 1
ATOM 2794 C CA . GLU A 1 342 ? 1.072 5.680 42.792 1.00 97.25 342 GLU A CA 1
ATOM 2795 C C . GLU A 1 342 ? 1.403 4.578 41.781 1.00 97.25 342 GLU A C 1
ATOM 2797 O O . GLU A 1 342 ? 1.434 3.402 42.141 1.00 97.25 342 GLU A O 1
ATOM 2802 N N . CYS A 1 343 ? 1.721 4.951 40.539 1.00 96.75 343 CYS A N 1
ATOM 2803 C CA . CYS A 1 343 ? 2.124 4.010 39.496 1.00 96.75 343 CYS A CA 1
ATOM 2804 C C . CYS A 1 343 ? 3.383 3.231 39.921 1.00 96.75 343 CYS A C 1
ATOM 2806 O O . CYS A 1 343 ? 3.423 2.001 39.836 1.00 96.75 343 CYS A O 1
ATOM 2808 N N . MET A 1 344 ? 4.381 3.933 40.472 1.00 95.50 344 MET A N 1
ATOM 2809 C CA . MET A 1 344 ? 5.585 3.309 41.029 1.00 95.50 344 MET A CA 1
ATOM 2810 C C . MET A 1 344 ? 5.259 2.407 42.227 1.00 95.50 344 MET A C 1
ATOM 2812 O O . MET A 1 344 ? 5.778 1.295 42.319 1.00 95.50 344 MET A O 1
ATOM 2816 N N . ARG A 1 345 ? 4.362 2.841 43.123 1.00 96.44 345 ARG A N 1
ATOM 2817 C CA . ARG A 1 345 ? 3.958 2.086 44.320 1.00 96.44 345 ARG A CA 1
ATOM 2818 C C . ARG A 1 345 ? 3.308 0.748 43.973 1.00 96.44 345 ARG A C 1
ATOM 2820 O O . ARG A 1 345 ? 3.588 -0.249 44.635 1.00 96.44 345 ARG A O 1
ATOM 2827 N N . ILE A 1 346 ? 2.449 0.715 42.955 1.00 94.12 346 ILE A N 1
ATOM 2828 C CA . ILE A 1 346 ? 1.774 -0.514 42.507 1.00 94.12 346 ILE A CA 1
ATOM 2829 C C . ILE A 1 346 ? 2.608 -1.329 41.513 1.00 94.12 346 ILE A C 1
ATOM 2831 O O . ILE A 1 346 ? 2.137 -2.359 41.039 1.00 94.12 346 ILE A O 1
ATOM 2835 N N . SER A 1 347 ? 3.826 -0.879 41.186 1.00 94.88 347 SER A N 1
ATOM 2836 C CA . SER A 1 347 ? 4.654 -1.479 40.132 1.00 94.88 347 SER A CA 1
ATOM 2837 C C . SER A 1 347 ? 3.890 -1.617 38.808 1.00 94.88 347 SER A C 1
ATOM 2839 O O . SER A 1 347 ? 3.915 -2.666 38.162 1.00 94.88 347 SER A O 1
ATOM 2841 N N . CYS A 1 348 ? 3.169 -0.558 38.422 1.00 93.44 348 CYS A N 1
ATOM 2842 C CA . CYS A 1 348 ? 2.550 -0.471 37.104 1.00 93.44 348 CYS A CA 1
ATOM 2843 C C . CYS A 1 348 ? 3.636 -0.605 36.019 1.00 93.44 348 CYS A C 1
ATOM 2845 O O . CYS A 1 348 ? 4.780 -0.186 36.215 1.00 93.44 348 CYS A O 1
ATOM 2847 N N . GLN A 1 349 ? 3.286 -1.141 34.854 1.00 95.69 349 GLN A N 1
ATOM 2848 C CA . GLN A 1 349 ? 4.209 -1.167 33.717 1.00 95.69 349 GLN A CA 1
ATOM 2849 C C . GLN A 1 349 ? 4.129 0.114 32.884 1.00 95.69 349 GLN A C 1
ATOM 2851 O O . GLN A 1 349 ? 5.142 0.550 32.344 1.00 95.69 349 GLN A O 1
ATOM 2856 N N . TYR A 1 350 ? 2.946 0.732 32.803 1.00 97.50 350 TYR A N 1
ATOM 2857 C CA . TYR A 1 350 ? 2.739 1.981 32.071 1.00 97.50 350 TYR A CA 1
ATOM 2858 C C . TYR A 1 350 ? 1.891 2.982 32.864 1.00 97.50 350 TYR A C 1
ATOM 2860 O O . TYR A 1 350 ? 0.974 2.609 33.598 1.00 97.50 350 TYR A O 1
ATOM 2868 N N . LEU A 1 351 ? 2.174 4.270 32.655 1.00 97.62 351 LEU A N 1
ATOM 2869 C CA . LEU A 1 351 ? 1.371 5.398 33.121 1.00 97.62 351 LEU A CA 1
ATOM 2870 C C . LEU A 1 351 ? 0.757 6.102 31.907 1.00 97.62 351 LEU A C 1
ATOM 2872 O O . LEU A 1 351 ? 1.492 6.609 31.061 1.00 97.62 351 LEU A O 1
ATOM 2876 N N . LEU A 1 352 ? -0.572 6.178 31.839 1.00 97.31 352 LEU A N 1
ATOM 2877 C CA . LEU A 1 352 ? -1.281 7.007 30.864 1.00 97.31 352 LEU A CA 1
ATOM 2878 C C . LEU A 1 352 ? -1.833 8.249 31.564 1.00 97.31 352 LEU A C 1
ATOM 2880 O O . LEU A 1 352 ? -2.652 8.129 32.472 1.00 97.31 352 LEU A O 1
ATOM 2884 N N . THR A 1 353 ? -1.431 9.441 31.130 1.00 96.81 353 THR A N 1
ATOM 2885 C CA . THR A 1 353 ? -1.987 10.704 31.633 1.00 96.81 353 THR A CA 1
ATOM 2886 C C . THR A 1 353 ? -2.963 11.300 30.621 1.00 96.81 353 THR A C 1
ATOM 2888 O O . THR A 1 353 ? -2.667 11.400 29.431 1.00 96.81 353 THR A O 1
ATOM 2891 N N . LEU A 1 354 ? -4.152 11.674 31.089 1.00 96.00 354 LEU A N 1
ATOM 2892 C CA . LEU A 1 354 ? -5.243 12.203 30.278 1.00 96.00 354 LEU A CA 1
ATOM 2893 C C . LEU A 1 354 ? -5.814 13.460 30.929 1.00 96.00 354 LEU A C 1
ATOM 2895 O O . LEU A 1 354 ? -6.371 13.415 32.025 1.00 96.00 354 LEU A O 1
ATOM 2899 N N . ASP A 1 355 ? -5.730 14.580 30.224 1.00 96.06 355 ASP A N 1
ATOM 2900 C CA . ASP A 1 355 ? -6.450 15.787 30.615 1.00 96.06 355 ASP A CA 1
ATOM 2901 C C . ASP A 1 355 ? -7.909 15.684 30.124 1.00 96.06 355 ASP A C 1
ATOM 2903 O O . ASP A 1 355 ? -8.177 15.209 29.020 1.00 96.06 355 ASP A O 1
ATOM 2907 N N . SER A 1 356 ? -8.861 16.159 30.926 1.00 95.06 356 SER A N 1
ATOM 2908 C CA . SER A 1 356 ? -10.317 16.083 30.670 1.00 95.06 356 SER A CA 1
ATOM 2909 C C . SER A 1 356 ? -10.786 16.645 29.319 1.00 95.06 356 SER A C 1
ATOM 2911 O O . SER A 1 356 ? -11.827 16.249 28.797 1.00 95.06 356 SER A O 1
ATOM 2913 N N . VAL A 1 357 ? -10.014 17.548 28.713 1.00 93.19 357 VAL A N 1
ATOM 2914 C CA . VAL A 1 357 ? -10.306 18.122 27.389 1.00 93.19 357 VAL A CA 1
ATOM 2915 C C . VAL A 1 357 ? -10.028 17.154 26.230 1.00 93.19 357 VAL A C 1
ATOM 2917 O O . VAL A 1 357 ? -10.466 17.407 25.105 1.00 93.19 357 VAL A O 1
ATOM 2920 N N . VAL A 1 358 ? -9.302 16.058 26.473 1.00 92.56 358 VAL A N 1
ATOM 2921 C CA . VAL A 1 358 ? -8.953 15.054 25.462 1.00 92.56 358 VAL A CA 1
ATOM 2922 C C . VAL A 1 358 ? -10.177 14.229 25.092 1.00 92.56 358 VAL A C 1
ATOM 2924 O O . VAL A 1 358 ? -10.773 13.565 25.926 1.00 92.56 358 VAL A O 1
ATOM 2927 N N . GLN A 1 359 ? -10.526 14.199 23.809 1.00 90.12 359 GLN A N 1
ATOM 2928 C CA . GLN A 1 359 ? -11.662 13.423 23.315 1.00 90.12 359 GLN A CA 1
ATOM 2929 C C . GLN A 1 359 ? -11.173 12.166 22.599 1.00 90.12 359 GLN A C 1
ATOM 2931 O O . GLN A 1 359 ? -10.892 12.196 21.402 1.00 90.12 359 GLN A O 1
ATOM 2936 N N . ILE A 1 360 ? -11.092 11.050 23.327 1.00 89.62 360 ILE A N 1
ATOM 2937 C CA . ILE A 1 360 ? -10.688 9.758 22.758 1.00 89.62 360 ILE A CA 1
ATOM 2938 C C . ILE A 1 360 ? -11.786 9.267 21.810 1.00 89.62 360 ILE A C 1
ATOM 2940 O O . ILE A 1 360 ? -12.942 9.120 22.208 1.00 89.62 360 ILE A O 1
ATOM 2944 N N . THR A 1 361 ? -11.448 9.060 20.540 1.00 86.56 361 THR A N 1
ATOM 2945 C CA . THR A 1 361 ? -12.367 8.536 19.514 1.00 86.56 361 THR A CA 1
ATOM 2946 C C . THR A 1 361 ? -12.013 7.126 19.059 1.00 86.56 361 THR A C 1
ATOM 2948 O O . THR A 1 361 ? -12.887 6.444 18.538 1.00 86.56 361 THR A O 1
ATOM 2951 N N . ASN A 1 362 ? -10.767 6.689 19.266 1.00 84.31 362 ASN A N 1
ATOM 2952 C CA . ASN A 1 362 ? -10.306 5.330 18.998 1.00 84.31 362 ASN A CA 1
ATOM 2953 C C . ASN A 1 362 ? -10.325 4.513 20.308 1.00 84.31 362 ASN A C 1
ATOM 2955 O O . ASN A 1 362 ? -9.503 4.787 21.188 1.00 84.31 362 ASN A O 1
ATOM 2959 N N . PRO A 1 363 ? -11.225 3.523 20.463 1.00 88.25 363 PRO A N 1
ATOM 2960 C CA . PRO A 1 363 ? -11.281 2.680 21.657 1.00 88.25 363 PRO A CA 1
ATOM 2961 C C . PRO A 1 363 ? -10.006 1.858 21.908 1.00 88.25 363 PRO A C 1
ATOM 2963 O O . PRO A 1 363 ? -9.722 1.541 23.061 1.00 88.25 363 PRO A O 1
ATOM 2966 N N . SER A 1 364 ? -9.216 1.561 20.872 1.00 85.44 364 SER A N 1
ATOM 2967 C CA . SER A 1 364 ? -7.975 0.772 20.961 1.00 85.44 364 SER A CA 1
ATOM 2968 C C . SER A 1 364 ? -6.740 1.590 21.355 1.00 85.44 364 SER A C 1
ATOM 2970 O O . SER A 1 364 ? -5.656 1.026 21.486 1.00 85.44 364 SER A O 1
ATOM 2972 N N . LEU A 1 365 ? -6.899 2.898 21.612 1.00 90.06 365 LEU A N 1
ATOM 2973 C CA . LEU A 1 365 ? -5.814 3.856 21.862 1.00 90.06 365 LEU A CA 1
ATOM 2974 C C . LEU A 1 365 ? -4.696 3.319 22.768 1.00 90.06 365 LEU A C 1
ATOM 2976 O O . LEU A 1 365 ? -3.518 3.450 22.446 1.00 90.06 365 LEU A O 1
ATOM 2980 N N . LEU A 1 366 ? -5.054 2.760 23.925 1.00 92.00 366 LEU A N 1
ATOM 2981 C CA . LEU A 1 366 ? -4.065 2.315 24.905 1.00 92.00 366 LEU A CA 1
ATOM 2982 C C . LEU A 1 366 ? -3.228 1.143 24.374 1.00 92.00 366 LEU A C 1
ATOM 2984 O O . LEU A 1 366 ? -2.006 1.143 24.516 1.00 92.00 366 LEU A O 1
ATOM 2988 N N . THR A 1 367 ? -3.879 0.178 23.725 1.00 86.81 367 THR A N 1
ATOM 2989 C CA . THR A 1 367 ? -3.210 -0.960 23.089 1.00 86.81 367 THR A CA 1
ATOM 2990 C C . THR A 1 367 ? -2.271 -0.477 21.986 1.00 86.81 367 THR A C 1
ATOM 2992 O O . THR A 1 367 ? -1.109 -0.883 21.962 1.00 86.81 367 THR A O 1
ATOM 2995 N N . ASP A 1 368 ? -2.732 0.447 21.140 1.00 84.88 368 ASP A N 1
ATOM 2996 C CA . ASP A 1 368 ? -1.947 0.997 20.032 1.00 84.88 368 ASP A CA 1
ATOM 2997 C C . ASP A 1 368 ? -0.666 1.685 20.526 1.00 84.88 368 ASP A C 1
ATOM 2999 O O . ASP A 1 368 ? 0.406 1.468 19.961 1.00 84.88 368 ASP A O 1
ATOM 3003 N N . LEU A 1 369 ? -0.754 2.471 21.609 1.00 89.94 369 LEU A N 1
ATOM 3004 C CA . LEU A 1 369 ? 0.393 3.164 22.210 1.00 89.94 369 LEU A CA 1
ATOM 3005 C C . LEU A 1 369 ? 1.402 2.193 22.834 1.00 89.94 369 LEU A C 1
ATOM 3007 O O . LEU A 1 369 ? 2.606 2.356 22.638 1.00 89.94 369 LEU A O 1
ATOM 3011 N N . ILE A 1 370 ? 0.928 1.178 23.563 1.00 88.25 370 ILE A N 1
ATOM 3012 C CA . ILE A 1 370 ? 1.795 0.170 24.194 1.00 88.25 370 ILE A CA 1
ATOM 3013 C C . ILE A 1 370 ? 2.548 -0.635 23.129 1.00 88.25 370 ILE A C 1
ATOM 3015 O O . ILE A 1 370 ? 3.749 -0.874 23.271 1.00 88.25 370 ILE A O 1
ATOM 3019 N N . LEU A 1 371 ? 1.876 -0.994 22.030 1.00 81.94 371 LEU A N 1
ATOM 3020 C CA . LEU A 1 371 ? 2.480 -1.730 20.915 1.00 81.94 371 LEU A CA 1
ATOM 3021 C C . LEU A 1 371 ? 3.634 -0.977 20.241 1.00 81.94 371 LEU A C 1
ATOM 3023 O O . LEU A 1 371 ? 4.525 -1.617 19.686 1.00 81.94 371 LEU A O 1
ATOM 3027 N N . GLN A 1 372 ? 3.680 0.357 20.333 1.00 76.50 372 GLN A N 1
ATOM 3028 C CA . GLN A 1 372 ? 4.806 1.129 19.799 1.00 76.50 372 GLN A CA 1
ATOM 3029 C C . GLN A 1 372 ? 6.115 0.886 20.556 1.00 76.50 372 GLN A C 1
ATOM 3031 O O . GLN A 1 372 ? 7.174 1.230 20.036 1.00 76.50 372 GLN A O 1
ATOM 3036 N N . ASN A 1 373 ? 6.077 0.304 21.762 1.00 85.38 373 ASN A N 1
ATOM 3037 C CA . ASN A 1 373 ? 7.259 -0.026 22.559 1.00 85.38 373 ASN A CA 1
ATOM 3038 C C . ASN A 1 373 ? 8.241 1.161 22.677 1.00 85.38 373 ASN A C 1
ATOM 3040 O O . ASN A 1 373 ? 9.388 1.113 22.220 1.00 85.38 373 ASN A O 1
ATOM 3044 N N . ARG A 1 374 ? 7.753 2.282 23.217 1.00 84.81 374 ARG A N 1
ATOM 3045 C CA . ARG A 1 374 ? 8.526 3.508 23.471 1.00 84.81 374 ARG A CA 1
ATOM 3046 C C . ARG A 1 374 ? 8.447 3.871 24.949 1.00 84.81 374 ARG A C 1
ATOM 3048 O O . ARG A 1 374 ? 7.424 3.638 25.582 1.00 84.81 374 ARG A O 1
ATOM 3055 N N . SER A 1 375 ? 9.507 4.478 25.484 1.00 90.81 375 SER A N 1
ATOM 3056 C CA . SER A 1 375 ? 9.546 4.911 26.890 1.00 90.81 375 SER A CA 1
ATOM 3057 C C . SER A 1 375 ? 8.547 6.029 27.191 1.00 90.81 375 SER A C 1
ATOM 3059 O O . SER A 1 375 ? 7.940 6.040 28.254 1.00 90.81 375 SER A O 1
ATOM 3061 N N . ILE A 1 376 ? 8.380 6.968 26.255 1.00 93.00 376 ILE A N 1
ATOM 3062 C CA . ILE A 1 376 ? 7.386 8.042 26.309 1.00 93.00 376 ILE A CA 1
ATOM 3063 C C . ILE A 1 376 ? 6.800 8.174 24.907 1.00 93.00 376 ILE A C 1
ATOM 3065 O O . ILE A 1 376 ? 7.541 8.270 23.928 1.00 93.00 376 ILE A O 1
ATOM 3069 N N . ILE A 1 377 ? 5.475 8.168 24.811 1.00 93.19 377 ILE A N 1
ATOM 3070 C CA . ILE A 1 377 ? 4.748 8.373 23.563 1.00 93.19 377 ILE A CA 1
ATOM 3071 C C . ILE A 1 377 ? 3.438 9.095 23.860 1.00 93.19 377 ILE A C 1
ATOM 3073 O O . ILE A 1 377 ? 2.801 8.848 24.883 1.00 93.19 377 ILE A O 1
ATOM 3077 N N . ALA A 1 378 ? 3.041 9.986 22.960 1.00 91.62 378 ALA A N 1
ATOM 3078 C CA . ALA A 1 378 ? 1.737 10.621 22.985 1.00 91.62 378 ALA A CA 1
ATOM 3079 C C . ALA A 1 378 ? 1.022 10.333 21.659 1.00 91.62 378 ALA A C 1
ATOM 3081 O O . ALA A 1 378 ? 1.659 10.401 20.604 1.00 91.62 378 ALA A O 1
ATOM 3082 N N . PRO A 1 379 ? -0.287 10.038 21.677 1.00 89.25 379 PRO A N 1
ATOM 3083 C CA . PRO A 1 379 ? -1.073 10.069 20.455 1.00 89.25 379 PRO A CA 1
ATOM 3084 C C . PRO A 1 379 ? -1.149 11.514 19.962 1.00 89.25 379 PRO A C 1
ATOM 3086 O O . PRO A 1 379 ? -1.282 12.439 20.767 1.00 89.25 379 PRO A O 1
ATOM 3089 N N . MET A 1 380 ? -1.105 11.724 18.649 1.00 85.19 380 MET A N 1
ATOM 3090 C CA . MET A 1 380 ? -1.332 13.056 18.101 1.00 85.19 380 MET A CA 1
ATOM 3091 C C . MET A 1 380 ? -2.818 13.414 18.230 1.00 85.19 380 MET A C 1
ATOM 3093 O O . MET A 1 380 ? -3.686 12.757 17.659 1.00 85.19 380 MET A O 1
ATOM 3097 N N . LEU A 1 381 ? -3.111 14.477 18.974 1.00 85.62 381 LEU A N 1
ATOM 3098 C CA . LEU A 1 381 ? -4.449 15.023 19.166 1.00 85.62 381 LEU A CA 1
ATOM 3099 C C . LEU A 1 381 ? -4.483 16.426 18.579 1.00 85.62 381 LEU A C 1
ATOM 3101 O O . LEU A 1 381 ? -3.692 17.285 18.964 1.00 85.62 381 LEU A O 1
ATOM 3105 N N . SER A 1 382 ? -5.414 16.679 17.665 1.00 80.88 382 SER A N 1
ATOM 3106 C CA . SER A 1 382 ? -5.567 17.979 17.016 1.00 80.88 382 SER A CA 1
ATOM 3107 C C . SER A 1 382 ? -6.934 18.582 17.303 1.00 80.88 382 SER A C 1
ATOM 3109 O O . SER A 1 382 ? -7.948 17.894 17.444 1.00 80.88 382 SER A O 1
ATOM 3111 N N . ARG A 1 383 ? -6.976 19.911 17.406 1.00 75.50 383 ARG A N 1
ATOM 3112 C CA . ARG A 1 383 ? -8.234 20.636 17.546 1.00 75.50 383 ARG A CA 1
ATOM 3113 C C . ARG A 1 383 ? -8.945 20.654 16.189 1.00 75.50 383 ARG A C 1
ATOM 3115 O O . ARG A 1 383 ? -8.367 21.172 15.229 1.00 75.50 383 ARG A O 1
ATOM 3122 N N . PRO A 1 384 ? -10.202 20.178 16.096 1.00 69.06 384 PRO A N 1
ATOM 3123 C CA . PRO A 1 384 ? -10.925 20.141 14.830 1.00 69.06 384 PRO A CA 1
ATOM 3124 C C . PRO A 1 384 ? -10.921 21.500 14.117 1.00 69.06 384 PRO A C 1
ATOM 3126 O O . PRO A 1 384 ? -11.229 22.532 14.719 1.00 69.06 384 PRO A O 1
ATOM 3129 N N . GLY A 1 385 ? -10.540 21.499 12.836 1.00 58.66 385 GLY A N 1
ATOM 3130 C CA . GLY A 1 385 ? -10.493 22.696 11.989 1.00 58.66 385 GLY A CA 1
ATOM 3131 C C . GLY A 1 385 ? -9.385 23.706 12.320 1.00 58.66 385 GLY A C 1
ATOM 3132 O O . GLY A 1 385 ? -9.422 24.821 11.805 1.00 58.66 385 GLY A O 1
ATOM 3133 N N . LYS A 1 386 ? -8.415 23.366 13.180 1.00 69.69 386 LYS A N 1
ATOM 3134 C CA . LYS A 1 386 ? -7.259 24.219 13.506 1.00 69.69 386 LYS A CA 1
ATOM 3135 C C . LYS A 1 386 ? -5.942 23.430 13.415 1.00 69.69 386 LYS A C 1
ATOM 3137 O O . LYS A 1 386 ? -5.940 22.206 13.324 1.00 69.69 386 LYS A O 1
ATOM 3142 N N . LEU A 1 387 ? -4.819 24.152 13.446 1.00 69.12 387 LEU A N 1
ATOM 3143 C CA . LEU A 1 387 ? -3.457 23.584 13.484 1.00 69.12 387 LEU A CA 1
ATOM 3144 C C . LEU A 1 387 ? -2.940 23.329 14.911 1.00 69.12 387 LEU A C 1
ATOM 3146 O O . LEU A 1 387 ? -1.846 22.802 15.098 1.00 69.12 387 LEU A O 1
ATOM 3150 N N . TRP A 1 388 ? -3.709 23.730 15.926 1.00 72.94 388 TRP A N 1
ATOM 3151 C CA . TRP A 1 388 ? -3.360 23.484 17.321 1.00 72.94 388 TRP A CA 1
ATOM 3152 C C . TRP A 1 388 ? -3.464 21.990 17.618 1.00 72.94 388 TRP A C 1
ATOM 3154 O O . TRP A 1 388 ? -4.544 21.411 17.470 1.00 72.94 388 TRP A O 1
ATOM 3164 N N . SER A 1 389 ? -2.351 21.401 18.041 1.00 84.31 389 SER A N 1
ATOM 3165 C CA . SER A 1 389 ? -2.250 20.009 18.465 1.00 84.31 389 SER A CA 1
ATOM 3166 C C . SER A 1 389 ? -1.679 19.918 19.886 1.00 84.31 389 SER A C 1
ATOM 3168 O O . SER A 1 389 ? -1.384 20.939 20.511 1.00 84.31 389 SER A O 1
ATOM 3170 N N . ASN A 1 390 ? -1.558 18.703 20.411 1.00 89.75 390 ASN A N 1
ATOM 3171 C CA . ASN A 1 390 ? -0.977 18.420 21.722 1.00 89.75 390 ASN A CA 1
ATOM 3172 C C . ASN A 1 390 ? 0.557 18.267 21.718 1.00 89.75 390 ASN A C 1
ATOM 3174 O O . ASN A 1 390 ? 1.101 17.788 22.711 1.00 89.75 390 ASN A O 1
ATOM 3178 N N . PHE A 1 391 ? 1.256 18.658 20.647 1.00 85.12 391 PHE A N 1
ATOM 3179 C CA . PHE A 1 391 ? 2.720 18.660 20.605 1.00 85.12 391 PHE A CA 1
ATOM 3180 C C . PHE A 1 391 ? 3.272 19.927 19.942 1.00 85.12 391 PHE A C 1
ATOM 3182 O O . PHE A 1 391 ? 2.590 20.592 19.161 1.00 85.12 391 PHE A O 1
ATOM 3189 N N . TRP A 1 392 ? 4.526 20.257 20.251 1.00 79.12 392 TRP A N 1
ATOM 3190 C CA . TRP A 1 392 ? 5.302 21.293 19.571 1.00 79.12 392 TRP A CA 1
ATOM 3191 C C . TRP A 1 392 ? 6.465 20.628 18.839 1.00 79.12 392 TRP A C 1
ATOM 3193 O O . TRP A 1 392 ? 7.165 19.807 19.426 1.00 79.12 392 TRP A O 1
ATOM 3203 N N . GLY A 1 393 ? 6.668 20.974 17.567 1.00 74.50 393 GLY A N 1
ATOM 3204 C CA . GLY A 1 393 ? 7.782 20.436 16.779 1.00 74.50 393 GLY A CA 1
ATOM 3205 C C . GLY A 1 393 ? 9.118 21.145 17.031 1.00 74.50 393 GLY A C 1
ATOM 3206 O O . GLY A 1 393 ? 10.170 20.592 16.727 1.00 74.50 393 GLY A O 1
ATOM 3207 N N . ALA A 1 394 ? 9.101 22.369 17.574 1.00 68.94 394 ALA A N 1
ATOM 3208 C CA . ALA A 1 394 ? 10.301 23.136 17.898 1.00 68.94 394 ALA A CA 1
ATOM 3209 C C . ALA A 1 394 ? 10.092 24.050 19.117 1.00 68.94 394 ALA A C 1
ATOM 3211 O O . ALA A 1 394 ? 8.965 24.309 19.547 1.00 68.94 394 ALA A O 1
ATOM 3212 N N . LEU A 1 395 ? 11.206 24.557 19.646 1.00 72.62 395 LEU A N 1
ATOM 3213 C CA . LEU A 1 395 ? 11.256 25.578 20.690 1.00 72.62 395 LEU A CA 1
ATOM 3214 C C . LEU A 1 395 ? 12.035 26.797 20.187 1.00 72.62 395 LEU A C 1
ATOM 3216 O O . LEU A 1 395 ? 12.930 26.656 19.350 1.00 72.62 395 LEU A O 1
ATOM 3220 N N . ASP A 1 396 ? 11.695 27.984 20.682 1.00 64.31 396 ASP A N 1
ATOM 3221 C CA . ASP A 1 396 ? 12.517 29.179 20.499 1.00 64.31 396 ASP A CA 1
ATOM 3222 C C . ASP A 1 396 ? 13.698 29.210 21.489 1.00 64.31 396 ASP A C 1
ATOM 3224 O O . ASP A 1 396 ? 13.930 28.270 22.253 1.00 64.31 396 ASP A O 1
ATOM 3228 N N . GLN A 1 397 ? 14.485 30.288 21.452 1.00 71.00 397 GLN A N 1
ATOM 3229 C CA . GLN A 1 397 ? 15.686 30.432 22.284 1.00 71.00 397 GLN A CA 1
ATOM 3230 C C . GLN A 1 397 ? 15.381 30.527 23.786 1.00 71.00 397 GLN A C 1
ATOM 3232 O O . GLN A 1 397 ? 16.254 30.221 24.595 1.00 71.00 397 GLN A O 1
ATOM 3237 N N . ASP A 1 398 ? 14.154 30.901 24.151 1.00 75.12 398 ASP A N 1
ATOM 3238 C CA . ASP A 1 398 ? 13.701 31.048 25.533 1.00 75.12 398 ASP A CA 1
ATOM 3239 C C . ASP A 1 398 ? 12.946 29.795 26.026 1.00 75.12 398 ASP A C 1
ATOM 3241 O O . ASP A 1 398 ? 12.452 29.757 27.155 1.00 75.12 398 ASP A O 1
ATOM 3245 N N . GLY A 1 399 ? 12.868 28.745 25.196 1.00 66.62 399 GLY A N 1
ATOM 3246 C CA . GLY A 1 399 ? 12.188 27.490 25.514 1.00 66.62 399 GLY A CA 1
ATOM 3247 C C . GLY A 1 399 ? 10.666 27.549 25.357 1.00 66.62 399 GLY A C 1
ATOM 3248 O O . GLY A 1 399 ? 9.969 26.654 25.840 1.00 66.62 399 GLY A O 1
ATOM 3249 N N . PHE A 1 400 ? 10.139 28.577 24.688 1.00 68.56 400 PHE A N 1
ATOM 3250 C CA . PHE A 1 400 ? 8.725 28.691 24.340 1.00 68.56 400 PHE A CA 1
ATOM 3251 C C . PHE A 1 400 ? 8.440 28.074 22.970 1.00 68.56 400 PHE A C 1
ATOM 3253 O O . PHE A 1 400 ? 9.330 27.621 22.254 1.00 68.56 400 PHE A O 1
ATOM 3260 N N . TYR A 1 401 ? 7.158 28.014 22.615 1.00 68.62 401 TYR A N 1
ATOM 3261 C CA . TYR A 1 401 ? 6.696 27.453 21.352 1.00 68.62 401 TYR A CA 1
ATOM 3262 C C . TYR A 1 401 ? 7.381 28.096 20.139 1.00 68.62 401 TYR A C 1
ATOM 3264 O O . TYR A 1 401 ? 7.250 29.298 19.907 1.00 68.62 401 TYR A O 1
ATOM 3272 N N . ALA A 1 402 ? 7.973 27.256 19.290 1.00 60.19 402 ALA A N 1
ATOM 3273 C CA . ALA A 1 402 ? 8.288 27.595 17.911 1.00 60.19 402 ALA A CA 1
ATOM 3274 C C . ALA A 1 402 ? 7.665 26.565 16.961 1.00 60.19 402 ALA A C 1
ATOM 3276 O O . ALA A 1 402 ? 7.515 25.384 17.276 1.00 60.19 402 ALA A O 1
ATOM 3277 N N . ARG A 1 403 ? 7.304 27.006 15.755 1.00 68.69 403 ARG A N 1
ATOM 3278 C CA . ARG A 1 403 ? 6.860 26.086 14.704 1.00 68.69 403 ARG A CA 1
ATOM 3279 C C . ARG A 1 403 ? 8.090 25.451 14.055 1.00 68.69 403 ARG A C 1
ATOM 3281 O O . ARG A 1 403 ? 8.929 26.185 13.538 1.00 68.69 403 ARG A O 1
ATOM 3288 N N . SER A 1 404 ? 8.181 24.122 14.042 1.00 65.31 404 SER A N 1
ATOM 3289 C CA . SER A 1 404 ? 9.215 23.439 13.261 1.00 65.31 404 SER A CA 1
ATOM 3290 C C . SER A 1 404 ? 8.925 23.523 11.766 1.00 65.31 404 SER A C 1
ATOM 3292 O O . SER A 1 404 ? 7.777 23.677 11.344 1.00 65.31 404 SER A O 1
ATOM 3294 N N . VAL A 1 405 ? 9.983 23.438 10.962 1.00 57.97 405 VAL A N 1
ATOM 3295 C CA . VAL A 1 405 ? 9.896 23.490 9.494 1.00 57.97 405 VAL A CA 1
ATOM 3296 C C . VAL A 1 405 ? 9.003 22.389 8.920 1.00 57.97 405 VAL A C 1
ATOM 3298 O O . VAL A 1 405 ? 8.310 22.627 7.940 1.00 57.97 405 VAL A O 1
ATOM 3301 N N . ASP A 1 406 ? 8.965 21.244 9.590 1.00 52.12 406 ASP A N 1
ATOM 3302 C CA . ASP A 1 406 ? 8.221 20.034 9.251 1.00 52.12 406 ASP A CA 1
ATOM 3303 C C . ASP A 1 406 ? 6.915 19.884 10.048 1.00 52.12 406 ASP A C 1
ATOM 3305 O O . ASP A 1 406 ? 6.218 18.888 9.898 1.00 52.12 406 ASP A O 1
ATOM 3309 N N . TYR A 1 407 ? 6.523 20.853 10.889 1.00 59.12 407 TYR A N 1
ATOM 3310 C CA . TYR A 1 407 ? 5.304 20.738 11.710 1.00 59.12 407 TYR A CA 1
ATOM 3311 C C . TYR A 1 407 ? 4.045 20.509 10.857 1.00 59.12 407 TYR A C 1
ATOM 3313 O O . TYR A 1 407 ? 3.096 19.866 11.296 1.00 59.12 407 TYR A O 1
ATOM 3321 N N . MET A 1 408 ? 4.041 21.052 9.636 1.00 54.97 408 MET A N 1
ATOM 3322 C CA . MET A 1 408 ? 2.958 20.872 8.666 1.00 54.97 408 MET A CA 1
ATOM 3323 C C . MET A 1 408 ? 3.013 19.514 7.949 1.00 54.97 408 MET A C 1
ATOM 3325 O O . MET A 1 408 ? 1.978 19.084 7.453 1.00 54.97 408 MET A O 1
ATOM 3329 N N . ASP A 1 409 ? 4.178 18.859 7.934 1.00 56.16 409 ASP A N 1
ATOM 3330 C CA . ASP A 1 409 ? 4.438 17.574 7.269 1.00 56.16 409 ASP A CA 1
ATOM 3331 C C . ASP A 1 409 ? 4.291 16.384 8.242 1.00 56.16 409 ASP A C 1
ATOM 3333 O O . ASP A 1 409 ? 3.912 15.287 7.844 1.00 56.16 409 ASP A O 1
ATOM 3337 N N . ILE A 1 410 ? 4.560 16.599 9.539 1.00 52.50 410 ILE A N 1
ATOM 3338 C CA . ILE A 1 410 ? 4.327 15.630 10.630 1.00 52.50 410 ILE A CA 1
ATOM 3339 C C . ILE A 1 410 ? 2.826 15.379 10.823 1.00 52.50 410 ILE A C 1
ATOM 3341 O O . ILE A 1 410 ? 2.415 14.326 11.311 1.00 52.50 410 ILE A O 1
ATOM 3345 N N . ASP A 1 411 ? 2.000 16.347 10.438 1.00 47.19 411 ASP A N 1
ATOM 3346 C CA . ASP A 1 411 ? 0.563 16.185 10.387 1.00 47.19 411 ASP A CA 1
ATOM 3347 C C . ASP A 1 411 ? 0.186 15.374 9.128 1.00 47.19 411 ASP A C 1
ATOM 3349 O O . ASP A 1 411 ? 0.264 15.906 8.019 1.00 47.19 411 ASP A O 1
ATOM 3353 N N . PRO A 1 412 ? -0.271 14.110 9.250 1.00 46.16 412 PRO A N 1
ATOM 3354 C CA . PRO A 1 412 ? -0.552 13.205 8.124 1.00 46.16 412 PRO A CA 1
ATOM 3355 C C . PRO A 1 412 ? -1.687 13.679 7.198 1.00 46.16 412 PRO A C 1
ATOM 3357 O O . PRO A 1 412 ? -2.100 12.968 6.286 1.00 46.16 412 PRO A O 1
ATOM 3360 N N . ARG A 1 413 ? -2.211 14.884 7.423 1.00 45.00 413 ARG A N 1
ATOM 3361 C CA . ARG A 1 413 ? -3.192 15.567 6.585 1.00 45.00 413 ARG A CA 1
ATOM 3362 C C . ARG A 1 413 ? -2.609 16.171 5.298 1.00 45.00 413 ARG A C 1
ATOM 3364 O O . ARG A 1 413 ? -3.407 16.731 4.552 1.00 45.00 413 ARG A O 1
ATOM 3371 N N . LEU A 1 414 ? -1.295 16.091 5.046 1.00 42.75 414 LEU A N 1
ATOM 3372 C CA . LEU A 1 414 ? -0.658 16.566 3.804 1.00 42.75 414 LEU A CA 1
ATOM 3373 C C . LEU A 1 414 ? 0.489 15.645 3.300 1.00 42.75 414 LEU A C 1
ATOM 3375 O O . LEU A 1 414 ? 1.655 15.933 3.559 1.00 42.75 414 LEU A O 1
ATOM 3379 N N . PRO A 1 415 ? 0.201 14.568 2.539 1.00 42.97 415 PRO A N 1
ATOM 3380 C CA . PRO A 1 415 ? 1.196 13.992 1.619 1.00 42.97 415 PRO A CA 1
ATOM 3381 C C . PRO A 1 415 ? 0.678 13.803 0.175 1.00 42.97 415 PRO A C 1
ATOM 3383 O O . PRO A 1 415 ? -0.436 13.335 -0.059 1.00 42.97 415 PRO A O 1
ATOM 3386 N N . GLY A 1 416 ? 1.526 14.152 -0.804 1.00 42.78 416 GLY A N 1
ATOM 3387 C CA . GLY A 1 416 ? 1.277 14.038 -2.248 1.00 42.78 416 GLY A CA 1
ATOM 3388 C C . GLY A 1 416 ? 1.389 12.605 -2.790 1.00 42.78 416 GLY A C 1
ATOM 3389 O O . GLY A 1 416 ? 2.330 11.887 -2.461 1.00 42.78 416 GLY A O 1
ATOM 3390 N N . GLY A 1 417 ? 0.418 12.208 -3.620 1.00 40.44 417 GLY A N 1
ATOM 3391 C CA . GLY A 1 417 ? 0.342 10.900 -4.283 1.00 40.44 417 GLY A CA 1
ATOM 3392 C C . GLY A 1 417 ? 0.981 10.878 -5.678 1.00 40.44 417 GLY A C 1
ATOM 3393 O O . GLY A 1 417 ? 1.034 11.901 -6.358 1.00 40.44 417 GLY A O 1
ATOM 3394 N N . TYR A 1 418 ? 1.467 9.702 -6.081 1.00 39.53 418 TYR A N 1
ATOM 3395 C CA . TYR A 1 418 ? 2.014 9.383 -7.405 1.00 39.53 418 TYR A CA 1
ATOM 3396 C C . TYR A 1 418 ? 0.942 8.643 -8.226 1.00 39.53 418 TYR A C 1
ATOM 3398 O O . TYR A 1 418 ? 0.290 7.751 -7.690 1.00 39.53 418 TYR A O 1
ATOM 3406 N N . GLU A 1 419 ? 0.746 8.998 -9.501 1.00 49.56 419 GLU A N 1
ATOM 3407 C CA . GLU A 1 419 ? -0.241 8.362 -10.390 1.00 49.56 419 GLU A CA 1
ATOM 3408 C C . GLU A 1 419 ? 0.439 7.477 -11.448 1.00 49.56 419 GLU A C 1
ATOM 3410 O O . GLU A 1 419 ? 1.189 7.962 -12.294 1.00 49.56 419 GLU A O 1
ATOM 3415 N N . ASN A 1 420 ? 0.118 6.180 -11.477 1.00 44.19 420 ASN A N 1
ATOM 3416 C CA . ASN A 1 420 ? 0.688 5.234 -12.454 1.00 44.19 420 ASN A CA 1
ATOM 3417 C C . ASN A 1 420 ? 0.134 5.408 -13.888 1.00 44.19 420 ASN A C 1
ATOM 3419 O O . ASN A 1 420 ? 0.652 4.823 -14.849 1.00 44.19 420 ASN A O 1
ATOM 3423 N N . VAL A 1 421 ? -0.951 6.174 -14.060 1.00 60.25 421 VAL A N 1
ATOM 3424 C CA . VAL A 1 421 ? -1.546 6.501 -15.365 1.00 60.25 421 VAL A CA 1
ATOM 3425 C C . VAL A 1 421 ? -1.949 7.980 -15.370 1.00 60.25 421 VAL A C 1
ATOM 3427 O O . VAL A 1 421 ? -3.051 8.293 -14.935 1.00 60.25 421 VAL A O 1
ATOM 3430 N N . PRO A 1 422 ? -1.092 8.881 -15.878 1.00 69.88 422 PRO A N 1
ATOM 3431 C CA . PRO A 1 422 ? -1.284 10.316 -15.695 1.00 69.88 422 PRO A CA 1
ATOM 3432 C C . PRO A 1 422 ? -2.511 10.846 -16.444 1.00 69.88 422 PRO A C 1
ATOM 3434 O O . PRO A 1 422 ? -2.780 10.453 -17.594 1.00 69.88 422 PRO A O 1
ATOM 3437 N N . THR A 1 423 ? -3.216 11.797 -15.827 1.00 78.38 423 THR A N 1
ATOM 3438 C CA . THR A 1 423 ? -4.285 12.568 -16.469 1.00 78.38 423 THR A CA 1
ATOM 3439 C C . THR A 1 423 ? -3.989 14.076 -16.597 1.00 78.38 423 THR A C 1
ATOM 3441 O O . THR A 1 423 ? -3.039 14.606 -16.036 1.00 78.38 423 THR A O 1
ATOM 3444 N N . ASP A 1 424 ? -4.739 14.792 -17.451 1.00 84.81 424 ASP A N 1
ATOM 3445 C CA . ASP A 1 424 ? -4.804 16.267 -17.454 1.00 84.81 424 ASP A CA 1
ATOM 3446 C C . ASP A 1 424 ? -5.729 16.683 -16.308 1.00 84.81 424 ASP A C 1
ATOM 3448 O O . ASP A 1 424 ? -6.943 16.857 -16.492 1.00 84.81 424 ASP A O 1
ATOM 3452 N N . ASP A 1 425 ? -5.153 16.766 -15.113 1.00 86.38 425 ASP A N 1
ATOM 3453 C CA . ASP A 1 425 ? -5.869 16.931 -13.857 1.00 86.38 425 ASP A CA 1
ATOM 3454 C C . ASP A 1 425 ? -5.366 18.098 -12.997 1.00 86.38 425 ASP A C 1
ATOM 3456 O O . ASP A 1 425 ? -4.383 18.784 -13.289 1.00 86.38 425 ASP A O 1
ATOM 3460 N N . ILE A 1 426 ? -6.160 18.392 -11.966 1.00 82.38 426 ILE A N 1
ATOM 3461 C CA . ILE A 1 426 ? -5.823 19.314 -10.886 1.00 82.38 426 ILE A CA 1
ATOM 3462 C C . ILE A 1 426 ? -6.245 18.657 -9.576 1.00 82.38 426 ILE A C 1
ATOM 3464 O O . ILE A 1 426 ? -7.434 18.393 -9.355 1.00 82.38 426 ILE A O 1
ATOM 3468 N N . HIS A 1 427 ? -5.284 18.446 -8.687 1.00 85.06 427 HIS A N 1
ATOM 3469 C CA . HIS A 1 427 ? -5.517 17.897 -7.360 1.00 85.06 427 HIS A CA 1
ATOM 3470 C C . HIS A 1 427 ? -6.112 18.950 -6.420 1.00 85.06 427 HIS A C 1
ATOM 3472 O O . HIS A 1 427 ? -5.817 20.144 -6.496 1.00 85.06 427 HIS A O 1
ATOM 3478 N N . MET A 1 428 ? -6.943 18.507 -5.475 1.00 85.25 428 MET A N 1
ATOM 3479 C CA . MET A 1 428 ? -7.571 19.389 -4.487 1.00 85.25 428 MET A CA 1
ATOM 3480 C C . MET A 1 428 ? -6.539 20.104 -3.606 1.00 85.25 428 MET A C 1
ATOM 3482 O O . MET A 1 428 ? -6.797 21.224 -3.165 1.00 85.25 428 MET A O 1
ATOM 3486 N N . ASN A 1 429 ? -5.370 19.504 -3.370 1.00 76.50 429 ASN A N 1
ATOM 3487 C CA . ASN A 1 429 ? -4.285 20.131 -2.611 1.00 76.50 429 ASN A CA 1
ATOM 3488 C C . ASN A 1 429 ? -3.675 21.336 -3.358 1.00 76.50 429 ASN A C 1
ATOM 3490 O O . ASN A 1 429 ? -3.451 22.377 -2.744 1.00 76.50 429 ASN A O 1
ATOM 3494 N N . GLN A 1 430 ? -3.533 21.263 -4.687 1.00 73.62 430 GLN A N 1
ATOM 3495 C CA . GLN A 1 430 ? -3.015 22.345 -5.537 1.00 73.62 430 GLN A CA 1
ATOM 3496 C C . GLN A 1 430 ? -3.905 23.592 -5.500 1.00 73.62 430 GLN A C 1
ATOM 3498 O O . GLN A 1 430 ? -3.431 24.703 -5.728 1.00 73.62 430 GLN A O 1
ATOM 3503 N N . VAL A 1 431 ? -5.195 23.417 -5.199 1.00 85.31 431 VAL A N 1
ATOM 3504 C CA . VAL A 1 431 ? -6.177 24.506 -5.086 1.00 85.31 431 VAL A CA 1
ATOM 3505 C C . VAL A 1 431 ? -6.612 24.786 -3.643 1.00 85.31 431 VAL A C 1
ATOM 3507 O O . VAL A 1 431 ? -7.535 25.568 -3.427 1.00 85.31 431 VAL A O 1
ATOM 3510 N N . GLY A 1 432 ? -5.967 24.171 -2.645 1.00 84.50 432 GLY A N 1
ATOM 3511 C CA . GLY A 1 432 ? -6.262 24.394 -1.225 1.00 84.50 432 GLY A CA 1
ATOM 3512 C C . GLY A 1 432 ? -7.653 23.925 -0.769 1.00 84.50 432 GLY A C 1
ATOM 3513 O O . GLY A 1 432 ? -8.190 24.466 0.199 1.00 84.50 432 GLY A O 1
ATOM 3514 N N . LEU A 1 433 ? -8.251 22.949 -1.466 1.00 89.12 433 LEU A N 1
ATOM 3515 C CA . LEU A 1 433 ? -9.586 22.393 -1.187 1.00 89.12 433 LEU A CA 1
ATOM 3516 C C . LEU A 1 433 ? -9.571 20.963 -0.634 1.00 89.12 433 LEU A C 1
ATOM 3518 O O . LEU A 1 433 ? -10.630 20.376 -0.412 1.00 89.12 433 LEU A O 1
ATOM 3522 N N . GLU A 1 434 ? -8.395 20.385 -0.407 1.00 87.50 434 GLU A N 1
ATOM 3523 C CA . GLU A 1 434 ? -8.251 19.001 0.053 1.00 87.50 434 GLU A CA 1
ATOM 3524 C C . GLU A 1 434 ? -9.011 18.728 1.355 1.00 87.50 434 GLU A C 1
ATOM 3526 O O . GLU A 1 434 ? -9.774 17.773 1.433 1.00 87.50 434 GLU A O 1
ATOM 3531 N N . GLN A 1 435 ? -8.896 19.602 2.357 1.00 87.38 435 GLN A N 1
ATOM 3532 C CA . GLN A 1 435 ? -9.564 19.406 3.649 1.00 87.38 435 GLN A CA 1
ATOM 3533 C C . GLN A 1 435 ? -11.095 19.467 3.530 1.00 87.38 435 GLN A C 1
ATOM 3535 O O . GLN A 1 435 ? -11.819 18.701 4.169 1.00 87.38 435 GLN A O 1
ATOM 3540 N N . GLN A 1 436 ? -11.606 20.366 2.688 1.00 93.88 436 GLN A N 1
ATOM 3541 C CA . GLN A 1 436 ? -13.026 20.497 2.376 1.00 93.88 436 GLN A CA 1
ATOM 3542 C C . GLN A 1 436 ? -13.520 19.246 1.646 1.00 93.88 436 GLN A C 1
ATOM 3544 O O . GLN A 1 436 ? -14.620 18.763 1.919 1.00 93.88 436 GLN A O 1
ATOM 3549 N N . TRP A 1 437 ? -12.689 18.700 0.759 1.00 95.19 437 TRP A N 1
ATOM 3550 C CA . TRP A 1 437 ? -12.986 17.483 0.028 1.00 95.19 437 TRP A CA 1
ATOM 3551 C C . TRP A 1 437 ? -12.983 16.239 0.923 1.00 95.19 437 TRP A C 1
ATOM 3553 O O . TRP A 1 437 ? -13.953 15.488 0.921 1.00 95.19 437 TRP A O 1
ATOM 3563 N N . LEU A 1 438 ? -11.974 16.062 1.777 1.00 92.19 438 LEU A N 1
ATOM 3564 C CA . LEU A 1 438 ? -11.940 14.991 2.779 1.00 92.19 438 LEU A CA 1
ATOM 3565 C C . LEU A 1 438 ? -13.153 15.066 3.714 1.00 92.19 438 LEU A C 1
ATOM 3567 O O . LEU A 1 438 ? -13.766 14.047 4.039 1.00 92.19 438 LEU A O 1
ATOM 3571 N N . LYS A 1 439 ? -13.581 16.281 4.088 1.00 93.50 439 LYS A N 1
ATOM 3572 C CA . LYS A 1 439 ? -14.813 16.460 4.862 1.00 93.50 439 LYS A CA 1
ATOM 3573 C C . LYS A 1 439 ? -16.057 16.032 4.082 1.00 93.50 439 LYS A C 1
ATOM 3575 O O . LYS A 1 439 ? -16.973 15.467 4.685 1.00 93.50 439 LYS A O 1
ATOM 3580 N N . PHE A 1 440 ? -16.104 16.289 2.775 1.00 95.75 440 PHE A N 1
ATOM 3581 C CA . PHE A 1 440 ? -17.161 15.795 1.893 1.00 95.75 440 PHE A CA 1
ATOM 3582 C C . PHE A 1 440 ? -17.168 14.259 1.832 1.00 95.75 440 PHE A C 1
ATOM 3584 O O . PHE A 1 440 ? -18.236 13.661 1.992 1.00 95.75 440 PHE A O 1
ATOM 3591 N N . LEU A 1 441 ? -15.998 13.622 1.702 1.00 95.69 441 LEU A N 1
ATOM 3592 C CA . LEU A 1 441 ? -15.881 12.163 1.724 1.00 95.69 441 LEU A CA 1
ATOM 3593 C C . LEU A 1 441 ? -16.416 11.584 3.040 1.00 95.69 441 LEU A C 1
ATOM 3595 O O . LEU A 1 441 ? -17.286 10.717 3.025 1.00 95.69 441 LEU A O 1
ATOM 3599 N N . ASP A 1 442 ? -15.970 12.099 4.185 1.00 94.31 442 ASP A N 1
ATOM 3600 C CA . ASP A 1 442 ? -16.408 11.596 5.493 1.00 94.31 442 ASP A CA 1
ATOM 3601 C C . ASP A 1 442 ? -17.905 11.828 5.746 1.00 94.31 442 ASP A C 1
ATOM 3603 O O . ASP A 1 442 ? -18.606 10.948 6.243 1.00 94.31 442 ASP A O 1
ATOM 3607 N N . SER A 1 443 ? -18.419 13.008 5.388 1.00 94.56 443 SER A N 1
ATOM 3608 C CA . SER A 1 443 ? -19.787 13.402 5.753 1.00 94.56 443 SER A CA 1
ATOM 3609 C C . SER A 1 443 ? -20.851 12.802 4.837 1.00 94.56 443 SER A C 1
ATOM 3611 O O . SER A 1 443 ? -21.974 12.575 5.284 1.00 94.56 443 SER A O 1
ATOM 3613 N N . TYR A 1 444 ? -20.525 12.565 3.563 1.00 94.81 444 TYR A N 1
ATOM 3614 C CA . TYR A 1 444 ? -21.507 12.151 2.556 1.00 94.81 444 TYR A CA 1
ATOM 3615 C C . TYR A 1 444 ? -21.163 10.821 1.897 1.00 94.81 444 TYR A C 1
ATOM 3617 O O . TYR A 1 444 ? -22.057 10.002 1.689 1.00 94.81 444 TYR A O 1
ATOM 3625 N N . ILE A 1 445 ? -19.889 10.574 1.595 1.00 95.19 445 ILE A N 1
ATOM 3626 C CA . ILE A 1 445 ? -19.481 9.366 0.872 1.00 95.19 445 ILE A CA 1
ATOM 3627 C C . ILE A 1 445 ? -19.379 8.171 1.807 1.00 95.19 445 ILE A C 1
ATOM 3629 O O . ILE A 1 445 ? -19.940 7.133 1.477 1.00 95.19 445 ILE A O 1
ATOM 3633 N N . ARG A 1 446 ? -18.775 8.305 2.992 1.00 91.56 446 ARG A N 1
ATOM 3634 C CA . ARG A 1 446 ? -18.669 7.199 3.956 1.00 91.56 446 ARG A CA 1
ATOM 3635 C C . ARG A 1 446 ? -20.041 6.619 4.346 1.00 91.56 446 ARG A C 1
ATOM 3637 O O . ARG A 1 446 ? -20.194 5.403 4.285 1.00 91.56 446 ARG A O 1
ATOM 3644 N N . PRO A 1 447 ? -21.083 7.416 4.671 1.00 92.44 447 PRO A N 1
ATOM 3645 C CA . PRO A 1 447 ? -22.411 6.861 4.940 1.00 92.44 447 PRO A CA 1
ATOM 3646 C C . PRO A 1 447 ? -23.042 6.139 3.743 1.00 92.44 447 PRO A C 1
ATOM 3648 O O . PRO A 1 447 ? -23.806 5.197 3.941 1.00 92.44 447 PRO A O 1
ATOM 3651 N N . LEU A 1 448 ? -22.753 6.574 2.509 1.00 92.12 448 LEU A N 1
ATOM 3652 C CA . LEU A 1 448 ? -23.194 5.874 1.300 1.00 92.12 448 LEU A CA 1
ATOM 3653 C C . LEU A 1 448 ? -22.415 4.574 1.114 1.00 92.12 448 LEU A C 1
ATOM 3655 O O . LEU A 1 448 ? -23.026 3.532 0.915 1.00 92.12 448 LEU A O 1
ATOM 3659 N N . GLN A 1 449 ? -21.091 4.624 1.247 1.00 92.88 449 GLN A N 1
ATOM 3660 C CA . GLN A 1 449 ? -20.210 3.469 1.160 1.00 92.88 449 GLN A CA 1
ATOM 3661 C C . GLN A 1 449 ? -20.649 2.378 2.138 1.00 92.88 449 GLN A C 1
ATOM 3663 O O . GLN A 1 449 ? -20.821 1.244 1.707 1.00 92.88 449 GLN A O 1
ATOM 3668 N N . LYS A 1 450 ? -20.923 2.712 3.406 1.00 88.88 450 LYS A N 1
ATOM 3669 C CA . LYS A 1 450 ? -21.378 1.740 4.416 1.00 88.88 450 LYS A CA 1
ATOM 3670 C C . LYS A 1 450 ? -22.680 1.028 4.054 1.00 88.88 450 LYS A C 1
ATOM 3672 O O . LYS A 1 450 ? -22.916 -0.064 4.542 1.00 88.88 450 LYS A O 1
ATOM 3677 N N . LYS A 1 451 ? -23.536 1.652 3.237 1.00 88.69 451 LYS A N 1
ATOM 3678 C CA . LYS A 1 451 ? -24.774 1.033 2.732 1.00 88.69 451 LYS A CA 1
ATOM 3679 C C . LYS A 1 451 ? -24.550 0.178 1.490 1.00 88.69 451 LYS A C 1
ATOM 3681 O O . LYS A 1 451 ? -25.382 -0.666 1.184 1.00 88.69 451 LYS A O 1
ATOM 3686 N N . VAL A 1 452 ? -23.511 0.481 0.715 1.00 86.88 452 VAL A N 1
ATOM 3687 C CA . VAL A 1 452 ? -23.188 -0.236 -0.524 1.00 86.88 452 VAL A CA 1
ATOM 3688 C C . VAL A 1 452 ? -22.286 -1.436 -0.224 1.00 86.88 452 VAL A C 1
ATOM 3690 O O . VAL A 1 452 ? -22.435 -2.473 -0.863 1.00 86.88 452 VAL A O 1
ATOM 3693 N N . TYR A 1 453 ? -21.381 -1.308 0.750 1.00 85.50 453 TYR A N 1
ATOM 3694 C CA . TYR A 1 453 ? -20.400 -2.317 1.152 1.00 85.50 453 TYR A CA 1
ATOM 3695 C C . TYR A 1 453 ? -20.554 -2.644 2.640 1.00 85.50 453 TYR A C 1
ATOM 3697 O O . TYR A 1 453 ? -19.837 -2.107 3.490 1.00 85.50 453 TYR A O 1
ATOM 3705 N N . ASP A 1 454 ? -21.507 -3.525 2.945 1.00 79.19 454 ASP A N 1
ATOM 3706 C CA . ASP A 1 454 ? -21.726 -4.022 4.302 1.00 79.19 454 ASP A CA 1
ATOM 3707 C C . ASP A 1 454 ? -20.441 -4.658 4.859 1.00 79.19 454 ASP A C 1
ATOM 3709 O O . ASP A 1 454 ? -19.727 -5.394 4.175 1.00 79.19 454 ASP A O 1
ATOM 3713 N N . GLY A 1 455 ? -20.133 -4.356 6.120 1.00 73.88 455 GLY A N 1
ATOM 3714 C CA . GLY A 1 455 ? -18.943 -4.870 6.803 1.00 73.88 455 GLY A CA 1
ATOM 3715 C C . GLY A 1 455 ? -17.663 -4.059 6.606 1.00 73.88 455 GLY A C 1
ATOM 3716 O O . GLY A 1 455 ? -16.682 -4.305 7.301 1.00 73.88 455 GLY A O 1
ATOM 3717 N N . TYR A 1 456 ? -17.664 -3.061 5.721 1.00 79.00 456 TYR A N 1
ATOM 3718 C CA . TYR A 1 456 ? -16.537 -2.145 5.579 1.00 79.00 456 TYR A CA 1
ATOM 3719 C C . TYR A 1 456 ? -16.748 -0.885 6.414 1.00 79.00 456 TYR A C 1
ATOM 3721 O O . TYR A 1 456 ? -17.524 0.002 6.043 1.00 79.00 456 TYR A O 1
ATOM 3729 N N . ASP A 1 457 ? -16.047 -0.815 7.547 1.00 76.88 457 ASP A N 1
ATOM 3730 C CA . ASP A 1 457 ? -16.013 0.356 8.420 1.00 76.88 457 ASP A CA 1
ATOM 3731 C C . ASP A 1 457 ? -14.572 0.799 8.674 1.00 76.88 457 ASP A C 1
ATOM 3733 O O . ASP A 1 457 ? -13.939 0.423 9.659 1.00 76.88 457 ASP A O 1
ATOM 3737 N N . HIS A 1 458 ? -14.066 1.612 7.751 1.00 69.19 458 HIS A N 1
ATOM 3738 C CA . HIS A 1 458 ? -12.818 2.340 7.915 1.00 69.19 458 HIS A CA 1
ATOM 3739 C C . HIS A 1 458 ? -13.137 3.811 8.229 1.00 69.19 458 HIS A C 1
ATOM 3741 O O . HIS A 1 458 ? -13.974 4.444 7.577 1.00 69.19 458 HIS A O 1
ATOM 3747 N N . GLY A 1 459 ? -12.522 4.369 9.272 1.00 61.44 459 GLY A N 1
ATOM 3748 C CA . GLY A 1 459 ? -12.758 5.750 9.704 1.00 61.44 459 GLY A CA 1
ATOM 3749 C C . GLY A 1 459 ? -11.504 6.618 9.633 1.00 61.44 459 GLY A C 1
ATOM 3750 O O . GLY A 1 459 ? -10.406 6.093 9.798 1.00 61.44 459 GLY A O 1
ATOM 3751 N N . PRO A 1 460 ? -11.666 7.953 9.521 1.00 80.25 460 PRO A N 1
ATOM 3752 C CA . PRO A 1 460 ? -12.324 8.623 8.381 1.00 80.25 460 PRO A CA 1
ATOM 3753 C C . PRO A 1 460 ? -11.766 8.132 7.022 1.00 80.25 460 PRO A C 1
ATOM 3755 O O . PRO A 1 460 ? -10.677 7.564 7.005 1.00 80.25 460 PRO A O 1
ATOM 3758 N N . PRO A 1 461 ? -12.473 8.344 5.890 1.00 81.94 461 PRO A N 1
ATOM 3759 C CA . PRO A 1 461 ? -11.958 7.949 4.581 1.00 81.94 461 PRO A CA 1
ATOM 3760 C C . PRO A 1 461 ? -10.623 8.645 4.317 1.00 81.94 461 PRO A C 1
ATOM 3762 O O . PRO A 1 461 ? -10.530 9.874 4.411 1.00 81.94 461 PRO A O 1
ATOM 3765 N N . GLN A 1 462 ? -9.602 7.857 3.999 1.00 85.50 462 GLN A N 1
ATOM 3766 C CA . GLN A 1 462 ? -8.291 8.364 3.619 1.00 85.50 462 GLN A CA 1
ATOM 3767 C C . GLN A 1 462 ? -8.245 8.484 2.102 1.00 85.50 462 GLN A C 1
ATOM 3769 O O . GLN A 1 462 ? -8.543 7.533 1.395 1.00 85.50 462 GLN A O 1
ATOM 3774 N N . ALA A 1 463 ? -7.897 9.651 1.575 1.00 86.94 463 ALA A N 1
ATOM 3775 C CA . ALA A 1 463 ? -7.749 9.827 0.136 1.00 86.94 463 ALA A CA 1
ATOM 3776 C C . ALA A 1 463 ? -6.686 10.888 -0.122 1.00 86.94 463 ALA A C 1
ATOM 3778 O O . ALA A 1 463 ? -6.942 12.070 0.095 1.00 86.94 463 ALA A O 1
ATOM 3779 N N . SER A 1 464 ? -5.500 10.477 -0.565 1.00 75.62 464 SER A N 1
ATOM 3780 C CA . SER A 1 464 ? -4.428 11.390 -0.994 1.00 75.62 464 SER A CA 1
ATOM 3781 C C . SER A 1 464 ? -4.600 11.821 -2.455 1.00 75.62 464 SER A C 1
ATOM 3783 O O . SER A 1 464 ? -4.196 12.915 -2.846 1.00 75.62 464 SER A O 1
ATOM 3785 N N . MET A 1 465 ? -5.271 11.000 -3.269 1.00 81.12 465 MET A N 1
ATOM 3786 C CA . MET A 1 465 ? -5.561 11.305 -4.668 1.00 81.12 465 MET A CA 1
ATOM 3787 C C . MET A 1 465 ? -7.014 11.760 -4.830 1.00 81.12 465 MET A C 1
ATOM 3789 O O . MET A 1 465 ? -7.924 10.967 -5.072 1.00 81.12 465 MET A O 1
ATOM 3793 N N . ASN A 1 466 ? -7.217 13.072 -4.683 1.00 92.12 466 ASN A N 1
ATOM 3794 C CA . ASN A 1 466 ? -8.478 13.760 -4.960 1.00 92.12 466 ASN A CA 1
ATOM 3795 C C . ASN A 1 466 ? -8.249 14.789 -6.059 1.00 92.12 466 ASN A C 1
ATOM 3797 O O . ASN A 1 466 ? -7.587 15.799 -5.812 1.00 92.12 466 ASN A O 1
ATOM 3801 N N . PHE A 1 467 ? -8.799 14.571 -7.245 1.00 92.62 467 PHE A N 1
ATOM 3802 C CA . PHE A 1 467 ? -8.447 15.386 -8.402 1.00 92.62 467 PHE A CA 1
ATOM 3803 C C . PHE A 1 467 ? -9.591 15.498 -9.405 1.00 92.62 467 PHE A C 1
ATOM 3805 O O . PHE A 1 467 ? -10.424 14.601 -9.565 1.00 92.62 467 PHE A O 1
ATOM 3812 N N . ILE A 1 468 ? -9.647 16.651 -10.070 1.00 95.75 468 ILE A N 1
ATOM 3813 C CA . ILE A 1 468 ? -10.562 16.888 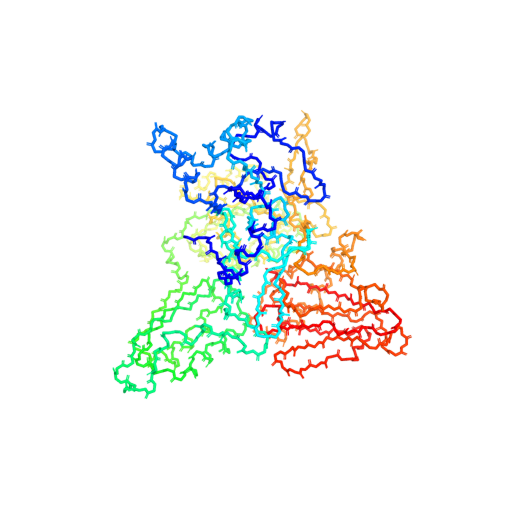-11.183 1.00 95.75 468 ILE A CA 1
ATOM 3814 C C . ILE A 1 468 ? -9.821 16.572 -12.467 1.00 95.75 468 ILE A C 1
ATOM 3816 O O . ILE A 1 468 ? -8.843 17.241 -12.781 1.00 95.75 468 ILE A O 1
ATOM 3820 N N . VAL A 1 469 ? -10.348 15.634 -13.246 1.00 94.38 469 VAL A N 1
ATOM 3821 C CA . VAL A 1 469 ? -9.819 15.308 -14.571 1.00 94.38 469 VAL A CA 1
ATOM 3822 C C . VAL A 1 469 ? -10.558 16.095 -15.643 1.00 94.38 469 VAL A C 1
ATOM 3824 O O . VAL A 1 469 ? -11.792 16.213 -15.617 1.00 94.38 469 VAL A O 1
ATOM 3827 N N . ARG A 1 470 ? -9.810 16.583 -16.636 1.00 96.31 470 ARG A N 1
ATOM 3828 C CA . ARG A 1 470 ? -10.337 17.231 -17.835 1.00 96.31 470 ARG A CA 1
ATOM 3829 C C . ARG A 1 470 ? -10.063 16.391 -19.080 1.00 96.31 470 ARG A C 1
ATOM 3831 O O . ARG A 1 470 ? -8.930 16.288 -19.530 1.00 96.31 470 ARG A O 1
ATOM 3838 N N . TYR A 1 471 ? -11.125 15.925 -19.736 1.00 94.69 471 TYR A N 1
ATOM 3839 C CA . TYR A 1 471 ? -11.012 15.288 -21.051 1.00 94.69 471 TYR A CA 1
ATOM 3840 C C . TYR A 1 471 ? -11.394 16.237 -22.185 1.00 94.69 471 TYR A C 1
ATOM 3842 O O . TYR A 1 471 ? -12.448 16.885 -22.145 1.00 94.69 471 TYR A O 1
ATOM 3850 N N . LYS A 1 472 ? -10.561 16.270 -23.229 1.00 92.19 472 LYS A N 1
ATOM 3851 C CA . LYS A 1 472 ? -10.778 17.047 -24.458 1.00 92.19 472 LYS A CA 1
ATOM 3852 C C . LYS A 1 472 ? -10.331 16.282 -25.711 1.00 92.19 472 LYS A C 1
ATOM 3854 O O . LYS A 1 472 ? -9.295 15.620 -25.650 1.00 92.19 472 LYS A O 1
ATOM 3859 N N . PRO A 1 473 ? -11.035 16.420 -26.854 1.00 93.69 473 PRO A N 1
ATOM 3860 C CA . PRO A 1 473 ? -10.675 15.768 -28.119 1.00 93.69 473 PRO A CA 1
ATOM 3861 C C . PRO A 1 473 ? -9.239 16.030 -28.592 1.00 93.69 473 PRO A C 1
ATOM 3863 O O . PRO A 1 473 ? -8.601 15.128 -29.125 1.00 93.69 473 PRO A O 1
ATOM 3866 N N . ASP A 1 474 ? -8.752 17.256 -28.393 1.00 88.00 474 ASP A N 1
ATOM 3867 C CA . ASP A 1 474 ? -7.467 17.781 -28.870 1.00 88.00 474 ASP A CA 1
ATOM 3868 C C . ASP A 1 474 ? -6.315 17.642 -27.860 1.00 88.00 474 ASP A C 1
ATOM 3870 O O . ASP A 1 474 ? -5.180 17.989 -28.178 1.00 88.00 474 ASP A O 1
ATOM 3874 N N . LYS A 1 475 ? -6.590 17.137 -26.650 1.00 88.25 475 LYS A N 1
ATOM 3875 C CA . LYS A 1 475 ? -5.580 16.875 -25.613 1.00 88.25 475 LYS A CA 1
ATOM 3876 C C . LYS A 1 475 ? -5.606 15.408 -25.198 1.00 88.25 475 LYS A C 1
ATOM 3878 O O . LYS A 1 475 ? -5.215 14.545 -25.975 1.00 88.25 475 LYS A O 1
ATOM 3883 N N . GLN A 1 476 ? -6.094 15.116 -23.994 1.00 88.12 476 GLN A N 1
ATOM 3884 C CA . GLN A 1 476 ? -6.337 13.763 -23.518 1.00 88.12 476 GLN A CA 1
ATOM 3885 C C . GLN A 1 476 ? -7.842 13.471 -23.623 1.00 88.12 476 GLN A C 1
ATOM 3887 O O . GLN A 1 476 ? -8.627 13.968 -22.817 1.00 88.12 476 GLN A O 1
ATOM 3892 N N . PRO A 1 477 ? -8.297 12.712 -24.634 1.00 90.81 477 PRO A N 1
ATOM 3893 C CA . PRO A 1 477 ? -9.725 12.492 -24.849 1.00 90.81 477 PRO A CA 1
ATOM 3894 C C . PRO A 1 477 ? -10.259 11.243 -24.148 1.00 90.81 477 PRO A C 1
ATOM 3896 O O . PRO A 1 477 ? -11.473 11.097 -24.033 1.00 90.81 477 PRO A O 1
ATOM 3899 N N . LEU A 1 478 ? -9.387 10.327 -23.728 1.00 92.19 478 LEU A N 1
ATOM 3900 C CA . LEU A 1 478 ? -9.726 9.035 -23.133 1.00 92.19 478 LEU A CA 1
ATOM 3901 C C . LEU A 1 478 ? -8.704 8.662 -22.062 1.00 92.19 478 LEU A C 1
ATOM 3903 O O . LEU A 1 478 ? -7.625 9.252 -22.016 1.00 92.19 478 LEU A O 1
ATOM 3907 N N . LEU A 1 479 ? -9.023 7.637 -21.278 1.00 88.00 479 LEU A N 1
ATOM 3908 C CA . LEU A 1 479 ? -8.088 7.011 -20.349 1.00 88.00 479 LEU A CA 1
ATOM 3909 C C . LEU A 1 479 ? -8.012 5.517 -20.652 1.00 88.00 479 LEU A C 1
ATOM 3911 O O . LEU A 1 479 ? -9.045 4.853 -20.756 1.00 88.00 479 LEU A O 1
ATOM 3915 N N . ARG A 1 480 ? -6.793 5.006 -20.844 1.00 80.19 480 ARG A N 1
ATOM 3916 C CA . ARG A 1 480 ? -6.552 3.595 -21.178 1.00 80.19 480 ARG A CA 1
ATOM 3917 C C . ARG A 1 480 ? -7.054 2.660 -20.062 1.00 80.19 480 ARG A C 1
ATOM 3919 O O . ARG A 1 480 ? -7.186 3.113 -18.926 1.00 80.19 480 ARG A O 1
ATOM 3926 N N . PRO A 1 481 ? -7.317 1.375 -20.354 1.00 80.44 481 PRO A N 1
ATOM 3927 C CA . PRO A 1 481 ? -7.656 0.388 -19.333 1.00 80.44 481 PRO A CA 1
ATOM 3928 C C . PRO A 1 481 ? -6.663 0.356 -18.161 1.00 80.44 481 PRO A C 1
ATOM 3930 O O . PRO A 1 481 ? -5.456 0.314 -18.400 1.00 80.44 481 PRO A O 1
ATOM 3933 N N . HIS A 1 482 ? -7.161 0.387 -16.923 1.00 80.25 482 HIS A N 1
ATOM 3934 C CA . HIS A 1 482 ? -6.351 0.378 -15.699 1.00 80.25 482 HIS A CA 1
ATOM 3935 C C . HIS A 1 482 ? -7.133 -0.144 -14.476 1.00 80.25 482 HIS A C 1
ATOM 3937 O O . HIS A 1 482 ? -8.311 -0.517 -14.561 1.00 80.25 482 HIS A O 1
ATOM 3943 N N . GLN A 1 483 ? -6.431 -0.221 -13.344 1.00 80.81 483 GLN A N 1
ATOM 3944 C CA . GLN A 1 483 ? -6.987 -0.354 -11.996 1.00 80.81 483 GLN A CA 1
ATOM 3945 C C . GLN A 1 483 ? -6.576 0.875 -11.188 1.00 80.81 483 GLN A C 1
ATOM 3947 O O . GLN A 1 483 ? -5.535 1.466 -11.479 1.00 80.81 483 GLN A O 1
ATOM 3952 N N . ASP A 1 484 ? -7.366 1.212 -10.176 1.00 84.81 484 ASP A N 1
ATOM 3953 C CA . ASP A 1 484 ? -7.051 2.323 -9.284 1.00 84.81 484 ASP A CA 1
ATOM 3954 C C . ASP A 1 484 ? -6.262 1.818 -8.082 1.00 84.81 484 ASP A C 1
ATOM 3956 O O . ASP A 1 484 ? -6.504 0.720 -7.565 1.00 84.81 484 ASP A O 1
ATOM 3960 N N . GLU A 1 485 ? -5.362 2.653 -7.579 1.00 80.88 485 GLU A N 1
ATOM 3961 C CA . GLU A 1 485 ? -4.713 2.433 -6.290 1.00 80.88 485 GLU A CA 1
ATOM 3962 C C . GLU A 1 485 ? -5.640 2.898 -5.165 1.00 80.88 485 GLU A C 1
ATOM 3964 O O . GLU A 1 485 ? -5.398 3.890 -4.492 1.00 80.88 485 GLU A O 1
ATOM 3969 N N . SER A 1 486 ? -6.767 2.204 -5.023 1.00 86.31 486 SER A N 1
ATOM 3970 C CA . SER A 1 486 ? -7.788 2.465 -4.011 1.00 86.31 486 SER A CA 1
ATOM 3971 C C . SER A 1 486 ? -8.425 1.163 -3.536 1.00 86.31 486 SER A C 1
ATOM 3973 O O . SER A 1 486 ? -8.520 0.190 -4.296 1.00 86.31 486 SER A O 1
ATOM 3975 N N . THR A 1 487 ? -8.916 1.126 -2.298 1.00 86.94 487 THR A N 1
ATOM 3976 C CA . THR A 1 487 ? -9.884 0.089 -1.920 1.00 86.94 487 THR A CA 1
ATOM 3977 C C . THR A 1 487 ? -11.164 0.295 -2.722 1.00 86.94 487 THR A C 1
ATOM 3979 O O . THR A 1 487 ? -11.659 -0.634 -3.371 1.00 86.94 487 THR A O 1
ATOM 3982 N N . TYR A 1 488 ? -11.660 1.533 -2.767 1.00 92.94 488 TYR A N 1
ATOM 3983 C CA . TYR A 1 488 ? -12.749 1.928 -3.650 1.00 92.94 488 TYR A CA 1
ATOM 3984 C C . TYR A 1 488 ? -12.554 3.338 -4.205 1.00 92.94 488 TYR A C 1
ATOM 3986 O O . TYR A 1 488 ? -11.987 4.227 -3.574 1.00 92.94 488 TYR A O 1
ATOM 3994 N N . THR A 1 489 ? -13.092 3.553 -5.397 1.00 95.25 489 THR A N 1
ATOM 3995 C CA . THR A 1 489 ? -13.065 4.829 -6.100 1.00 95.25 489 THR A CA 1
ATOM 3996 C C . THR A 1 489 ? -14.466 5.406 -6.176 1.00 95.25 489 THR A C 1
ATOM 3998 O O . THR A 1 489 ? -15.444 4.687 -6.419 1.00 95.25 489 THR A O 1
ATOM 4001 N N . ILE A 1 490 ? -14.564 6.724 -6.007 1.00 96.62 490 ILE A N 1
ATOM 4002 C CA . ILE A 1 490 ? -15.742 7.487 -6.421 1.00 96.62 490 ILE A CA 1
ATOM 4003 C C . ILE A 1 490 ? -15.430 8.333 -7.648 1.00 96.62 490 ILE A C 1
ATOM 4005 O O . ILE A 1 490 ? -14.341 8.885 -7.791 1.00 96.62 490 ILE A O 1
ATOM 4009 N N . ASN A 1 491 ? -16.426 8.463 -8.517 1.00 97.00 491 ASN A N 1
ATOM 4010 C CA . ASN A 1 491 ? -16.334 9.263 -9.728 1.00 97.00 491 ASN A CA 1
ATOM 4011 C C . ASN A 1 491 ? -17.612 10.086 -9.896 1.00 97.00 491 ASN A C 1
ATOM 4013 O O . ASN A 1 491 ? -18.708 9.529 -10.002 1.00 97.00 491 ASN A O 1
ATOM 4017 N N . ILE A 1 492 ? -17.471 11.412 -9.888 1.00 97.69 492 ILE A N 1
ATOM 4018 C CA . ILE A 1 492 ? -18.578 12.372 -9.910 1.00 97.69 492 ILE A CA 1
ATOM 4019 C C . ILE A 1 492 ? -18.542 13.151 -11.220 1.00 97.69 492 ILE A C 1
ATOM 4021 O O . ILE A 1 492 ? -17.536 13.774 -11.558 1.00 97.69 492 ILE A O 1
ATOM 4025 N N . ALA A 1 493 ? -19.662 13.191 -11.942 1.00 96.94 493 ALA A N 1
ATOM 4026 C CA . ALA A 1 493 ? -19.768 14.015 -13.143 1.00 96.94 493 ALA A CA 1
ATOM 4027 C C . ALA A 1 493 ? -20.005 15.491 -12.798 1.00 96.94 493 ALA A C 1
ATOM 4029 O O . ALA A 1 493 ? -20.982 15.831 -12.126 1.00 96.94 493 ALA A O 1
ATOM 4030 N N . LEU A 1 494 ? -19.145 16.384 -13.301 1.00 97.56 494 LEU A N 1
ATOM 4031 C CA . LEU A 1 494 ? -19.206 17.820 -12.995 1.00 97.56 494 LEU A CA 1
ATOM 4032 C C . LEU A 1 494 ? -19.936 18.645 -14.064 1.00 97.56 494 LEU A C 1
ATOM 4034 O O . LEU A 1 494 ? -20.360 19.772 -13.797 1.00 97.56 494 LEU A O 1
ATOM 4038 N N . ASN A 1 495 ? -20.128 18.095 -15.263 1.00 96.50 495 ASN A N 1
ATOM 4039 C CA . ASN A 1 495 ? -20.841 18.751 -16.356 1.00 96.50 495 ASN A CA 1
ATOM 4040 C C . ASN A 1 495 ? -21.684 17.768 -17.192 1.00 96.50 495 ASN A C 1
ATOM 4042 O O . ASN A 1 495 ? -21.778 16.585 -16.867 1.00 96.50 495 ASN A O 1
ATOM 4046 N N . THR A 1 496 ? -22.398 18.278 -18.194 1.00 96.25 496 THR A N 1
ATOM 4047 C CA . THR A 1 496 ? -23.578 17.626 -18.779 1.00 96.25 496 THR A CA 1
ATOM 4048 C C . THR A 1 496 ? -23.275 17.024 -20.158 1.00 96.25 496 THR A C 1
ATOM 4050 O O . THR A 1 496 ? -22.927 17.770 -21.081 1.00 96.25 496 THR A O 1
ATOM 4053 N N . PRO A 1 497 ? -23.449 15.702 -20.356 1.00 93.81 497 PRO A N 1
ATOM 4054 C CA . PRO A 1 497 ? -23.297 15.080 -21.670 1.00 93.81 497 PRO A CA 1
ATOM 4055 C C . PRO A 1 497 ? -24.360 15.599 -22.648 1.00 93.81 497 PRO A C 1
ATOM 4057 O O . PRO A 1 497 ? -25.502 15.853 -22.267 1.00 93.81 497 PRO A O 1
ATOM 4060 N N . GLY A 1 498 ? -23.988 15.773 -23.914 1.00 93.94 498 GLY A N 1
ATOM 4061 C CA . GLY A 1 498 ? -24.849 16.322 -24.965 1.00 93.94 498 GLY A CA 1
ATOM 4062 C C . GLY A 1 498 ? -24.917 17.855 -25.004 1.00 93.94 498 GLY A C 1
ATOM 4063 O O . GLY A 1 498 ? -25.299 18.405 -26.034 1.00 93.94 498 GLY A O 1
ATOM 4064 N N . VAL A 1 499 ? -24.518 18.535 -23.922 1.00 96.00 499 VAL A N 1
ATOM 4065 C CA . VAL A 1 499 ? -24.490 20.006 -23.808 1.00 96.00 499 VAL A CA 1
ATOM 4066 C C . VAL A 1 499 ? -23.050 20.514 -23.755 1.00 96.00 499 VAL A C 1
ATOM 4068 O O . VAL A 1 499 ? -22.640 21.289 -24.612 1.00 96.00 499 VAL A O 1
ATOM 4071 N N . ASP A 1 500 ? -22.270 20.043 -22.778 1.00 96.31 500 ASP A N 1
ATOM 4072 C CA . ASP A 1 500 ? -20.896 20.502 -22.534 1.00 96.31 500 ASP A CA 1
ATOM 4073 C C . ASP A 1 500 ? -19.849 19.647 -23.279 1.00 96.31 500 ASP A C 1
ATOM 4075 O O . ASP A 1 500 ? -18.746 20.109 -23.589 1.00 96.31 500 ASP A O 1
ATOM 4079 N N . PHE A 1 501 ? -20.189 18.386 -23.570 1.00 96.44 501 PHE A N 1
ATOM 4080 C CA . PHE A 1 501 ? -19.347 17.436 -24.301 1.00 96.44 501 PHE A CA 1
ATOM 4081 C C . PHE A 1 501 ? -20.160 16.345 -25.014 1.00 96.44 501 PHE A C 1
ATOM 4083 O O . PHE A 1 501 ? -21.315 16.093 -24.673 1.00 96.44 501 PHE A O 1
ATOM 4090 N N . GLN A 1 502 ? -19.541 15.677 -25.990 1.00 96.81 502 GLN A N 1
ATOM 4091 C CA . GLN A 1 502 ? -20.062 14.488 -26.681 1.00 96.81 502 GLN A CA 1
ATOM 4092 C C . GLN A 1 502 ? -19.128 13.291 -26.462 1.00 96.81 502 GLN A C 1
ATOM 4094 O O . GLN A 1 502 ? -17.918 13.463 -26.281 1.00 96.81 502 GLN A O 1
ATOM 4099 N N . GLY A 1 503 ? -19.675 12.074 -26.504 1.00 94.69 503 GLY A N 1
ATOM 4100 C CA . GLY A 1 503 ? -18.937 10.856 -26.157 1.00 94.69 503 GLY A CA 1
ATOM 4101 C C . GLY A 1 503 ? -18.645 10.770 -24.656 1.00 94.69 503 GLY A C 1
ATOM 4102 O O . GLY A 1 503 ? -19.394 11.299 -23.838 1.00 94.69 503 GLY A O 1
ATOM 4103 N N . GLY A 1 504 ? -17.542 10.125 -24.286 1.00 92.62 504 GLY A N 1
ATOM 4104 C CA . GLY A 1 504 ? -17.129 9.978 -22.893 1.00 92.62 504 GLY A CA 1
ATOM 4105 C C . GLY A 1 504 ? -17.842 8.846 -22.148 1.00 92.62 504 GLY A C 1
ATOM 4106 O O . GLY A 1 504 ? -18.598 8.060 -22.717 1.00 92.62 504 GLY A O 1
ATOM 4107 N N . GLY A 1 505 ? -17.559 8.748 -20.850 1.00 94.25 505 GLY A N 1
ATOM 4108 C CA . GLY A 1 505 ? -18.093 7.718 -19.959 1.00 94.25 505 GLY A CA 1
ATOM 4109 C C . GLY A 1 505 ? -17.012 6.892 -19.265 1.00 94.25 505 GLY A C 1
ATOM 4110 O O . GLY A 1 505 ? -15.838 7.270 -19.252 1.00 94.25 505 GLY A O 1
ATOM 4111 N N . CYS A 1 506 ? -17.430 5.783 -18.667 1.00 96.38 506 CYS A N 1
ATOM 4112 C CA . CYS A 1 506 ? -16.566 4.762 -18.076 1.00 96.38 506 CYS A CA 1
ATOM 4113 C C . CYS A 1 506 ? -17.057 3.383 -18.524 1.00 96.38 506 CYS A C 1
ATOM 4115 O O . CYS A 1 506 ? -18.269 3.149 -18.546 1.00 96.38 506 CYS A O 1
ATOM 4117 N N . ARG A 1 507 ? -16.148 2.477 -18.891 1.00 95.62 507 ARG A N 1
ATOM 4118 C CA . ARG A 1 507 ? -16.477 1.086 -19.221 1.00 95.62 507 ARG A CA 1
ATOM 4119 C C . ARG A 1 507 ? -15.757 0.146 -18.267 1.00 95.62 507 ARG A C 1
ATOM 4121 O O . ARG A 1 507 ? -14.533 0.127 -18.232 1.00 95.62 507 ARG A O 1
ATOM 4128 N N . PHE A 1 508 ? -16.516 -0.697 -17.571 1.00 95.00 508 PHE A N 1
ATOM 4129 C CA . PHE A 1 508 ? -15.972 -1.793 -16.776 1.00 95.00 508 PHE A CA 1
ATOM 4130 C C . PHE A 1 508 ? -15.827 -3.027 -17.661 1.00 95.00 508 PHE A C 1
ATOM 4132 O O . PHE A 1 508 ? -16.808 -3.687 -18.020 1.00 95.00 508 PHE A O 1
ATOM 4139 N N . ILE A 1 509 ? -14.585 -3.318 -18.035 1.00 86.00 509 ILE A N 1
ATOM 4140 C CA . ILE A 1 509 ? -14.245 -4.244 -19.120 1.00 86.00 509 ILE A CA 1
ATOM 4141 C C . ILE A 1 509 ? -14.696 -5.662 -18.782 1.00 86.00 509 ILE A C 1
ATOM 4143 O O . ILE A 1 509 ? -15.337 -6.319 -19.601 1.00 86.00 509 ILE A O 1
ATOM 4147 N N . ARG A 1 510 ? -14.444 -6.101 -17.542 1.00 81.75 510 ARG A N 1
ATOM 4148 C CA . ARG A 1 510 ? -14.806 -7.446 -17.065 1.00 81.75 510 ARG A CA 1
ATOM 4149 C C . ARG A 1 510 ? -16.304 -7.737 -17.114 1.00 81.75 510 ARG A C 1
ATOM 4151 O O . ARG A 1 510 ? -16.684 -8.897 -17.217 1.00 81.75 510 ARG A O 1
ATOM 4158 N N . TYR A 1 511 ? -17.136 -6.703 -17.039 1.00 91.06 511 TYR A N 1
ATOM 4159 C CA . TYR A 1 511 ? -18.592 -6.839 -16.999 1.00 91.06 511 TYR A CA 1
ATOM 4160 C C . TYR A 1 511 ? -19.258 -6.451 -18.318 1.00 91.06 511 TYR A C 1
ATOM 4162 O O . TYR A 1 511 ? -20.480 -6.491 -18.412 1.00 91.06 511 TYR A O 1
ATOM 4170 N N . ASN A 1 512 ? -18.472 -6.030 -19.317 1.00 91.38 512 ASN A N 1
ATOM 4171 C CA . ASN A 1 512 ? -18.966 -5.423 -20.550 1.00 91.38 512 ASN A CA 1
ATOM 4172 C C . ASN A 1 512 ? -20.070 -4.371 -20.296 1.00 91.38 512 ASN A C 1
ATOM 4174 O O . ASN A 1 512 ? -21.059 -4.287 -21.020 1.00 91.38 512 ASN A O 1
ATOM 4178 N N . CYS A 1 513 ? -19.903 -3.588 -19.229 1.00 96.06 513 CYS A N 1
ATOM 4179 C CA . CYS A 1 513 ? -20.880 -2.615 -18.755 1.00 96.06 513 CYS A CA 1
ATOM 4180 C C . CYS A 1 513 ? -20.314 -1.207 -18.935 1.00 96.06 513 CYS A C 1
ATOM 4182 O O . CYS A 1 513 ? -19.124 -0.981 -18.709 1.00 96.06 513 CYS A O 1
ATOM 4184 N N . SER A 1 514 ? -21.132 -0.254 -19.380 1.00 95.06 514 SER A N 1
ATOM 4185 C CA . SER A 1 514 ? -20.691 1.121 -19.632 1.00 95.06 514 SER A CA 1
ATOM 4186 C C . SER A 1 514 ? -21.644 2.148 -19.042 1.00 95.06 514 SER A C 1
ATOM 4188 O O . SER A 1 514 ? -22.859 2.053 -19.192 1.00 95.06 514 SER A O 1
ATOM 4190 N N . ILE A 1 515 ? -21.062 3.176 -18.432 1.00 94.44 515 ILE A N 1
ATOM 4191 C CA . ILE A 1 515 ? -21.741 4.380 -17.966 1.00 94.44 515 ILE A CA 1
ATOM 4192 C C . ILE A 1 515 ? -21.459 5.481 -18.994 1.00 94.44 515 ILE A C 1
ATOM 4194 O O . ILE A 1 515 ? -20.418 6.133 -18.938 1.00 94.44 515 ILE A O 1
ATOM 4198 N N . THR A 1 516 ? -22.362 5.668 -19.959 1.00 88.19 516 THR A N 1
ATOM 4199 C CA . THR A 1 516 ? -22.182 6.585 -21.109 1.00 88.19 516 THR A CA 1
ATOM 4200 C C . THR A 1 516 ? -22.909 7.923 -20.963 1.00 88.19 516 THR A C 1
ATOM 4202 O O . THR A 1 516 ? -22.636 8.864 -21.700 1.00 88.19 516 THR A O 1
ATOM 4205 N N . SER A 1 517 ? -23.837 8.042 -20.014 1.00 82.44 517 SER A N 1
ATOM 4206 C CA . SER A 1 517 ? -24.597 9.277 -19.769 1.00 82.44 517 SER A CA 1
ATOM 4207 C C . SER A 1 517 ? -24.642 9.608 -18.277 1.00 82.44 517 SER A C 1
ATOM 4209 O O . SER A 1 517 ? -25.716 9.582 -17.668 1.00 82.44 517 SER A O 1
ATOM 4211 N N . PRO A 1 518 ? -23.479 9.873 -17.651 1.00 82.25 518 PRO A N 1
ATOM 4212 C CA . PRO A 1 518 ? -23.448 10.217 -16.241 1.00 82.25 518 PRO A CA 1
ATOM 4213 C C . PRO A 1 518 ? -24.163 11.559 -16.029 1.00 82.25 518 PRO A C 1
ATOM 4215 O O . PRO A 1 518 ? -23.937 12.532 -16.750 1.00 82.25 518 PRO A O 1
ATOM 4218 N N . ARG A 1 519 ? -25.076 11.598 -15.059 1.00 92.06 519 ARG A N 1
ATOM 4219 C CA . ARG A 1 519 ? -25.854 12.798 -14.732 1.00 92.06 519 ARG A CA 1
ATOM 4220 C C . ARG A 1 519 ? -24.986 13.750 -13.914 1.00 92.06 519 ARG A C 1
ATOM 4222 O O . ARG A 1 519 ? -24.326 13.317 -12.974 1.00 92.06 519 ARG A O 1
ATOM 4229 N N . LYS A 1 520 ? -25.009 15.046 -14.231 1.00 96.06 520 LYS A N 1
ATOM 4230 C CA . LYS A 1 520 ? -24.277 16.063 -13.462 1.00 96.06 520 LYS A CA 1
ATOM 4231 C C . LYS A 1 520 ? -24.643 15.984 -11.971 1.00 96.06 520 LYS A C 1
ATOM 4233 O O . LYS A 1 520 ? -25.823 15.923 -11.628 1.00 96.06 520 LYS A O 1
ATOM 4238 N N . GLY A 1 521 ? -23.632 15.978 -11.105 1.00 92.88 521 GLY A N 1
ATOM 4239 C CA . GLY A 1 521 ? -23.768 15.863 -9.650 1.00 92.88 521 GLY A CA 1
ATOM 4240 C C . GLY A 1 521 ? -24.029 14.444 -9.135 1.00 92.88 521 GLY A C 1
ATOM 4241 O O . GLY A 1 521 ? -24.034 14.241 -7.926 1.00 92.88 521 GLY A O 1
ATOM 4242 N N . TRP A 1 522 ? -24.230 13.461 -10.018 1.00 95.44 522 TRP A N 1
ATOM 4243 C CA . TRP A 1 522 ? -24.300 12.058 -9.621 1.00 95.44 522 TRP A CA 1
ATOM 4244 C C . TRP A 1 522 ? -22.903 11.464 -9.539 1.00 95.44 522 TRP A C 1
ATOM 4246 O O . TRP A 1 522 ? -21.998 11.847 -10.287 1.00 95.44 522 TRP A O 1
ATOM 4256 N N . LEU A 1 523 ? -22.774 10.487 -8.650 1.00 94.69 523 LEU A N 1
ATOM 4257 C CA . LEU A 1 523 ? -21.566 9.712 -8.451 1.00 94.69 523 LEU A CA 1
ATOM 4258 C C . LEU A 1 523 ? -21.837 8.241 -8.726 1.00 94.69 523 LEU A C 1
ATOM 4260 O O . LEU A 1 523 ? -22.947 7.757 -8.499 1.00 94.69 523 LEU A O 1
ATOM 4264 N N . PHE A 1 524 ? -20.812 7.531 -9.168 1.00 93.62 524 PHE A N 1
ATOM 4265 C CA . PHE A 1 524 ? -20.767 6.081 -9.050 1.00 93.62 524 PHE A CA 1
ATOM 4266 C C . PHE A 1 524 ? -19.552 5.680 -8.212 1.00 93.62 524 PHE A C 1
ATOM 4268 O O . PHE A 1 524 ? -18.567 6.415 -8.138 1.00 93.62 524 PHE A O 1
ATOM 4275 N N . MET A 1 525 ? -19.674 4.536 -7.543 1.00 95.19 525 MET A N 1
ATOM 4276 C CA . MET A 1 525 ? -18.690 3.989 -6.615 1.00 95.19 525 MET A CA 1
ATOM 4277 C C . MET A 1 525 ? -18.369 2.559 -7.039 1.00 95.19 525 MET A C 1
ATOM 4279 O O . MET A 1 525 ? -19.286 1.807 -7.370 1.00 95.19 525 MET A O 1
ATOM 4283 N N . HIS A 1 526 ? -17.092 2.191 -7.049 1.00 94.69 526 HIS A N 1
ATOM 4284 C CA . HIS A 1 526 ? -16.647 0.837 -7.384 1.00 94.69 526 HIS A CA 1
ATOM 4285 C C . HIS A 1 526 ? -15.347 0.484 -6.650 1.00 94.69 526 HIS A C 1
ATOM 4287 O O . HIS A 1 526 ? -14.605 1.393 -6.292 1.00 94.69 526 HIS A O 1
ATOM 4293 N N . PRO A 1 527 ? -15.033 -0.805 -6.435 1.00 93.50 527 PRO A N 1
ATOM 4294 C CA . PRO A 1 527 ? -13.707 -1.235 -5.991 1.00 93.50 527 PRO A CA 1
ATOM 4295 C C . PRO A 1 527 ? -12.595 -0.719 -6.917 1.00 93.50 527 PRO A C 1
ATOM 4297 O O . PRO A 1 527 ? -12.778 -0.717 -8.136 1.00 93.50 527 PRO A O 1
ATOM 4300 N N . GLY A 1 528 ? -11.453 -0.303 -6.367 1.00 84.38 528 GLY A N 1
ATOM 4301 C CA . GLY A 1 528 ? -10.315 0.181 -7.164 1.00 84.38 528 GLY A CA 1
ATOM 4302 C C . GLY A 1 528 ? -9.448 -0.944 -7.724 1.00 84.38 528 GLY A C 1
ATOM 4303 O O . GLY A 1 528 ? -9.080 -0.943 -8.901 1.00 84.38 528 GLY A O 1
ATOM 4304 N N . LYS A 1 529 ? -9.204 -1.965 -6.894 1.00 79.69 529 LYS A N 1
ATOM 4305 C CA . LYS A 1 529 ? -8.315 -3.098 -7.192 1.00 79.69 529 LYS A CA 1
ATOM 4306 C C . LYS A 1 529 ? -9.068 -4.352 -7.653 1.00 79.69 529 LYS A C 1
ATOM 4308 O O . LYS A 1 529 ? -10.239 -4.577 -7.329 1.00 79.69 529 LYS A O 1
ATOM 4313 N N . LEU A 1 530 ? -8.352 -5.216 -8.383 1.00 73.81 530 LEU A N 1
ATOM 4314 C CA . LEU A 1 530 ? -8.684 -6.609 -8.745 1.00 73.81 530 LEU A CA 1
ATOM 4315 C C . LEU A 1 530 ? -9.900 -6.826 -9.672 1.00 73.81 530 LEU A C 1
ATOM 4317 O O . LEU A 1 530 ? -9.824 -7.550 -10.671 1.00 73.81 530 LEU A O 1
ATOM 4321 N N . THR A 1 531 ? -11.063 -6.272 -9.336 1.00 73.12 531 THR A N 1
ATOM 4322 C CA . THR A 1 531 ? -12.351 -6.685 -9.916 1.00 73.12 531 THR A CA 1
ATOM 4323 C C . THR A 1 531 ? -12.924 -5.714 -10.939 1.00 73.12 531 THR A C 1
ATOM 4325 O O . THR A 1 531 ? -13.620 -6.153 -11.851 1.00 73.12 531 THR A O 1
ATOM 4328 N N . HIS A 1 532 ? -12.613 -4.425 -10.844 1.00 86.75 532 HIS A N 1
ATOM 4329 C CA . HIS A 1 532 ? -13.212 -3.379 -11.678 1.00 86.75 532 HIS A CA 1
ATOM 4330 C C . HIS A 1 532 ? -12.177 -2.740 -12.608 1.00 86.75 532 HIS A C 1
ATOM 4332 O O . HIS A 1 532 ? -12.041 -1.524 -12.678 1.00 86.75 532 HIS A O 1
ATOM 4338 N N . HIS A 1 533 ? -11.466 -3.586 -13.361 1.00 84.56 533 HIS A N 1
ATOM 4339 C CA . HIS A 1 533 ? -10.614 -3.133 -14.461 1.00 84.56 533 HIS A CA 1
ATOM 4340 C C . HIS A 1 533 ? -11.457 -2.348 -15.475 1.00 84.56 533 HIS A C 1
ATOM 4342 O O . HIS A 1 533 ? -12.439 -2.881 -16.018 1.00 84.56 533 HIS A O 1
ATOM 4348 N N . HIS A 1 534 ? -11.106 -1.084 -15.691 1.00 91.56 534 HIS A N 1
ATOM 4349 C CA . HIS A 1 534 ? -11.973 -0.133 -16.375 1.00 91.56 534 HIS A CA 1
ATOM 4350 C C . HIS A 1 534 ? -11.195 0.842 -17.258 1.00 91.56 534 HIS A C 1
ATOM 4352 O O . HIS A 1 534 ? -9.983 0.974 -17.144 1.00 91.56 534 HIS A O 1
ATOM 4358 N N . GLU A 1 535 ? -11.905 1.501 -18.173 1.00 90.06 535 GLU A N 1
ATOM 4359 C CA . GLU A 1 535 ? -11.356 2.505 -19.089 1.00 90.06 535 GLU A CA 1
ATOM 4360 C C . GLU A 1 535 ? -12.239 3.758 -19.146 1.00 90.06 535 GLU A C 1
ATOM 4362 O O . GLU A 1 535 ? -13.468 3.694 -19.009 1.00 90.06 535 GLU A O 1
ATOM 4367 N N . GLY A 1 536 ? -1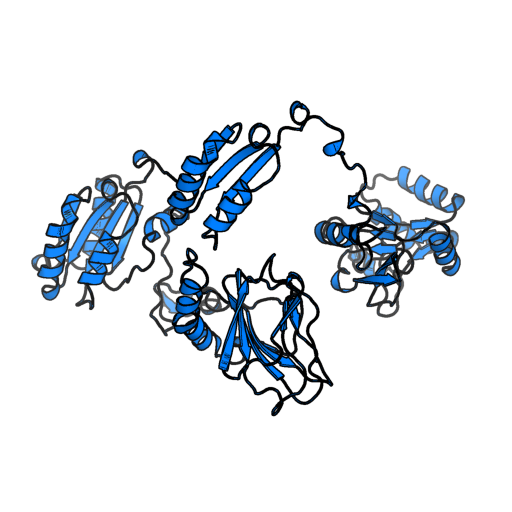1.611 4.908 -19.397 1.00 93.88 536 GLY A N 1
ATOM 4368 C CA . GLY A 1 536 ? -12.298 6.164 -19.674 1.00 93.88 536 GLY A CA 1
ATOM 4369 C C . GLY A 1 536 ? -12.628 6.262 -21.159 1.00 93.88 536 GLY A C 1
ATOM 4370 O O . GLY A 1 536 ? -11.730 6.416 -21.984 1.00 93.88 536 GLY A O 1
ATOM 4371 N N . LEU A 1 537 ? -13.915 6.203 -21.511 1.00 95.69 537 LEU A N 1
ATOM 4372 C CA . LEU A 1 537 ? -14.350 6.266 -22.909 1.00 95.69 537 LEU A CA 1
ATOM 4373 C C . LEU A 1 537 ? -14.009 7.622 -23.546 1.00 95.69 537 LEU A C 1
ATOM 4375 O O . LEU A 1 537 ? -14.001 8.663 -22.885 1.00 95.69 537 LEU A O 1
ATOM 4379 N N . ARG A 1 538 ? -13.765 7.607 -24.861 1.00 95.88 538 ARG A N 1
ATOM 4380 C CA . ARG A 1 538 ? -13.318 8.777 -25.625 1.00 95.88 538 ARG A CA 1
ATOM 4381 C C . ARG A 1 538 ? -14.363 9.893 -25.660 1.00 95.88 538 ARG A C 1
ATOM 4383 O O . ARG A 1 538 ? -15.473 9.696 -26.148 1.00 95.88 538 ARG A O 1
ATOM 4390 N N . THR A 1 539 ? -13.963 11.086 -25.237 1.00 96.25 539 THR A N 1
ATOM 4391 C CA . THR A 1 539 ? -14.673 12.353 -25.457 1.00 96.25 539 THR A CA 1
ATOM 4392 C C . THR A 1 539 ? -14.421 12.819 -26.891 1.00 96.25 539 THR A C 1
ATOM 4394 O O . THR A 1 539 ? -13.271 12.975 -27.301 1.00 96.25 539 THR A O 1
ATOM 4397 N N . THR A 1 540 ? -15.481 12.998 -27.679 1.00 96.31 540 THR A N 1
ATOM 4398 C CA . THR A 1 540 ? -15.397 13.263 -29.130 1.00 96.31 540 THR A CA 1
ATOM 4399 C C . THR A 1 540 ? -15.630 14.724 -29.499 1.00 96.31 540 THR A C 1
ATOM 4401 O O . THR A 1 540 ? -15.144 15.165 -30.536 1.00 96.31 540 THR A O 1
ATOM 4404 N N . ALA A 1 541 ? -16.316 15.492 -28.652 1.00 96.12 541 ALA A N 1
ATOM 4405 C CA . ALA A 1 541 ? -16.464 16.940 -28.796 1.00 96.12 541 ALA A CA 1
ATOM 4406 C C . ALA A 1 541 ? -16.611 17.614 -27.423 1.00 96.12 541 ALA A C 1
ATOM 4408 O O . ALA A 1 541 ? -17.036 16.970 -26.464 1.00 96.12 541 ALA A O 1
ATOM 4409 N N . GLY A 1 542 ? -16.309 18.911 -27.337 1.00 96.94 542 GLY A N 1
ATOM 4410 C CA . GLY A 1 542 ? -16.456 19.698 -26.107 1.00 96.94 542 GLY A CA 1
ATOM 4411 C C . GLY A 1 542 ? -15.423 19.359 -25.028 1.00 96.94 542 GLY A C 1
ATOM 4412 O O . GLY A 1 542 ? -14.297 18.977 -25.338 1.00 96.94 542 GLY A O 1
ATOM 4413 N N . THR A 1 543 ? -15.770 19.565 -23.755 1.00 97.19 543 THR A N 1
ATOM 4414 C CA . THR A 1 543 ? -14.877 19.298 -22.610 1.00 97.19 543 THR A CA 1
ATOM 4415 C C . THR A 1 543 ? -15.631 18.572 -21.510 1.00 97.19 543 THR A C 1
ATOM 4417 O O . THR A 1 543 ? -16.655 19.068 -21.052 1.00 97.19 543 THR A O 1
ATOM 4420 N N . ARG A 1 544 ? -15.126 17.428 -21.050 1.00 97.00 544 ARG A N 1
ATOM 4421 C CA . ARG A 1 544 ? -15.723 16.656 -19.952 1.00 97.00 544 ARG A CA 1
ATOM 4422 C C . ARG A 1 544 ? -14.918 16.857 -18.673 1.00 97.00 544 ARG A C 1
ATOM 4424 O O . ARG A 1 544 ? -13.703 16.683 -18.697 1.00 97.00 544 ARG A O 1
ATOM 4431 N N . TYR A 1 545 ? -15.606 17.154 -17.572 1.00 97.56 545 TYR A N 1
ATOM 4432 C CA . TYR A 1 545 ? -15.006 17.260 -16.242 1.00 97.56 545 TYR A CA 1
ATOM 4433 C C . TYR A 1 545 ? -15.588 16.207 -15.303 1.00 97.56 545 TYR A C 1
ATOM 4435 O O . TYR A 1 545 ? -16.811 16.046 -15.212 1.00 97.56 545 TYR A O 1
ATOM 4443 N N . ILE A 1 546 ? -14.710 15.513 -14.586 1.00 97.31 546 ILE A N 1
ATOM 4444 C CA . ILE A 1 546 ? -15.083 14.568 -13.532 1.00 97.31 546 ILE A CA 1
ATOM 4445 C C . ILE A 1 546 ? -14.227 14.804 -12.296 1.00 97.31 546 ILE A C 1
ATOM 4447 O O . ILE A 1 546 ? -13.075 15.198 -12.424 1.00 97.31 546 ILE A O 1
ATOM 4451 N N . MET A 1 547 ? -14.795 14.560 -11.121 1.00 97.31 547 MET A N 1
ATOM 4452 C CA . MET A 1 547 ? -14.058 14.541 -9.863 1.00 97.31 547 MET A CA 1
ATOM 4453 C C . MET A 1 547 ? -13.854 13.095 -9.430 1.00 97.31 547 MET A C 1
ATOM 4455 O O . MET A 1 547 ? -14.830 12.344 -9.345 1.00 97.31 547 MET A O 1
ATOM 4459 N N . ILE A 1 548 ? -12.603 12.722 -9.181 1.00 96.19 548 ILE A N 1
ATOM 4460 C CA . ILE A 1 548 ? -12.201 11.372 -8.795 1.00 96.19 548 ILE A CA 1
ATOM 4461 C C . ILE A 1 548 ? -11.629 11.411 -7.379 1.00 96.19 548 ILE A C 1
ATOM 4463 O O . ILE A 1 548 ? -10.987 12.383 -6.970 1.00 96.19 548 ILE A O 1
ATOM 4467 N N . SER A 1 549 ? -11.895 10.365 -6.602 1.00 96.19 549 SER A N 1
ATOM 4468 C CA . SER A 1 549 ? -11.189 10.136 -5.342 1.00 96.19 549 SER A CA 1
ATOM 4469 C C . SER A 1 549 ? -10.872 8.667 -5.182 1.00 96.19 549 SER A C 1
ATOM 4471 O O . SER A 1 549 ? -11.780 7.833 -5.235 1.00 96.19 549 SER A O 1
ATOM 4473 N N . PHE A 1 550 ? -9.593 8.378 -4.978 1.00 93.69 550 PHE A N 1
ATOM 4474 C CA . PHE A 1 550 ? -9.106 7.061 -4.592 1.00 93.69 550 PHE A CA 1
ATOM 4475 C C . PHE A 1 550 ? -9.147 6.983 -3.075 1.00 93.69 550 PHE A C 1
ATOM 4477 O O . PHE A 1 550 ? -8.390 7.674 -2.392 1.00 93.69 550 PHE A O 1
ATOM 4484 N N . VAL A 1 551 ? -10.108 6.216 -2.564 1.00 90.88 551 VAL A N 1
ATOM 4485 C CA . VAL A 1 551 ? -10.408 6.158 -1.139 1.00 90.88 551 VAL A CA 1
ATOM 4486 C C . VAL A 1 551 ? -9.887 4.857 -0.544 1.00 90.88 551 VAL A C 1
ATOM 4488 O O . VAL A 1 551 ? -10.058 3.773 -1.109 1.00 90.88 551 VAL A O 1
ATOM 4491 N N . ASP A 1 552 ? -9.249 5.012 0.609 1.00 85.12 552 ASP A N 1
ATOM 4492 C CA . ASP A 1 552 ? -8.533 4.008 1.383 1.00 85.12 552 ASP A CA 1
ATOM 4493 C C . ASP A 1 552 ? -7.529 3.224 0.499 1.00 85.12 552 ASP A C 1
ATOM 4495 O O . ASP A 1 552 ? -7.747 2.039 0.233 1.00 85.12 552 ASP A O 1
ATOM 4499 N N . PRO A 1 553 ? -6.505 3.906 -0.062 1.00 72.62 553 PRO A N 1
ATOM 4500 C CA . PRO A 1 553 ? -5.515 3.348 -0.996 1.00 72.62 553 PRO A CA 1
ATOM 4501 C C . PRO A 1 553 ? -4.684 2.167 -0.495 1.00 72.62 553 PRO A C 1
ATOM 4503 O O . PRO A 1 553 ? -4.341 2.135 0.705 1.00 72.62 553 PRO A O 1
#

Foldseek 3Di:
DFKDFQDDPVQLVVVVVVLVFQKEFEFAQDAPDDNVCQVLWDDDDPPWGTAGDPLDMDHDPVLVVVLVVVVVVDPDPDPRVSVRVQCSPPVNCVVRVYYYPRLLQAEAECVVQLVQWDWDDDPQAIFIAGNGNRHTYRMYGDPPVRRVSSVVVVCPGPQNADPPPGGPCVPPPDDPCVVDDLVPDAQDEDEAEAQDQDFPVLVVLVVVLVDPRQQQSYAYEYEHADPLCPVSVVVSCVVRVVRHVYYHYDYPDDDLVPAFAEEEEEEAQDPEPPLLLLLVLVLLAPHQQQSYEYEYEHLDPVCPVSVVVSCVPCVVSHVHYHYHYNVVVDDPVVSVVVSVVVCVVVVGPYYHYHYSNDRDPDSHVVVVQVVVVDPDDDDWADDPPDLDIPDAPDADPVRHGDHDPCSVVVPVLDDADDDPFDAPKDFCVNVVCSVVVLVCCQPPVQVVCCVVGPSDDDPRWDWNGKIKGKAAPPPHFKTDWDFAPAQKKKKAWADFEPPQFDFKWKAQPQVRDTDTGHDHGDMDMDGRDDRRGMMIIGTNHHMTIMIMTRIHD

Secondary structure (DSSP, 8-state):
--EEE-S-HHHHHHHHHHTT-SEEEEEESS--S-GGGGGGSPP--TT---EEEEEEEEE-HHHHHHHHHHHHT---S-HHHHHHHHHH-HHHHHHTTEEE-TT-SSEEE-TT-GGGEEEEEETTEEEEEETTT----SEEE--GGGHHHHHHHHTTGGGTEETTTEESGGGTT---GGGS-GGGSPPEEEEEEE-S--TTHHHHHHHHHT--S-GGGEEEEEEE--GGGHHHHHHHHHHHGGGSSEEEEE-----GGGSPPEEEEEEE-S--TTHHHHHHHHHT-SS-GGGEEEEEEE--GGGHHHHHHHHHHHGGGSSEEEEE-GGG---HHHHHHHHHHHHHHTT-SEEEEEETT-----TTHHHHHHHT--SS-----B-TTSS-BS--SEE-TTSSEE--TTTTTSSTT--PPP-SS--SEEETTTTT-HHHHHHHIIIIIHHHHHHHSTT---SSPP-SEEEEEEE-TTS---EEEE--SSSEEEEEE-S-BTTTEEE--EEEGGGTEEE-SPPTT-EEEEESSSS--EEEPPEEEE-EEEEEEEE--

Sequence (553 aa):
FDVILTGGKEAILEKFAKYDARILFGADEVCWPDSSLADKYPRVKEPEMRYLDAGGFIGYAPEICEMVDGYLSTDTVYDQLYYTHIFLNRVLRHQWNIKLDTRADLFHSLNAAIDEVEIRYEGNHSYLYNLKTGTTPNVIHGNKAQQSEFLRLSNYLMGGWNPTSGCLSCKEDLFDLKALKEADYPTVLMGIFVEYPTPFIREFFQRVANLIYPKTKLQIYIHNAVEYHTKDVNDFVEEHGNLYSNVIVTTPEKNEADYPTVLMGIFVEYPTPFIREFFQRVANLIYPKTKLQIYIHNAVEYHTKDVNDFVEEHGNLYSNVIVTTPEKNVSGRVAKEWAMEECMRISCQYLLTLDSVVQITNPSLLTDLILQNRSIIAPMLSRPGKLWSNFWGALDQDGFYARSVDYMDIDPRLPGGYENVPTDDIHMNQVGLEQQWLKFLDSYIRPLQKKVYDGYDHGPPQASMNFIVRYKPDKQPLLRPHQDESTYTINIALNTPGVDFQGGGCRFIRYNCSITSPRKGWLFMHPGKLTHHHEGLRTTAGTRYIMISFVDP

Organism: NCBI:txid259542

InterPro domains:
  IPR005123 Oxoglutarate/iron-dependent dioxygenase domain [PS51471] (462-553)
  IPR006620 Prolyl 4-hydroxylase, alpha subunit [SM00702] (373-552)
  IPR044861 Isopenicillin N synthase-like, Fe(2+) 2OG dioxygenase domain [PF03171] (466-553)
  IPR050757 Collagen-modifying Glycosyltransferase 25 [PTHR10730] (2-257)
  IPR057589 PLOD1-3-like, GT domain [PF25342] (1-167)

pLDDT: mean 87.51, std 11.29, range [39.53, 98.38]